Protein AF-A0A0D2JHI0-F1 (afdb_monomer)

Solvent-accessible surface area (backbone atoms only — not comparable to full-atom values): 24651 Å² total; per-residue (Å²): 134,59,73,68,60,57,73,69,30,65,69,54,52,50,50,52,51,30,49,51,46,30,53,50,44,65,68,43,67,71,78,53,32,60,53,52,51,51,49,51,54,50,53,58,52,54,59,57,74,66,67,69,60,83,83,77,61,83,67,81,48,63,68,60,53,49,52,52,51,49,40,49,51,50,22,52,50,48,18,48,45,44,60,65,54,48,46,42,41,53,54,41,52,51,42,38,46,49,53,23,50,28,42,39,50,50,29,51,49,54,41,51,54,48,53,49,51,52,52,51,28,45,53,22,13,48,76,62,63,75,48,62,65,70,64,51,52,55,50,50,53,53,52,48,55,66,47,51,77,74,49,87,83,84,82,92,85,82,90,56,81,76,48,54,61,55,54,49,51,52,52,50,52,52,48,53,53,48,52,52,50,53,60,63,43,47,47,69,59,38,50,48,53,52,52,51,45,48,53,50,52,63,76,43,71,86,54,61,77,66,56,100,75,38,45,67,63,60,60,49,52,46,50,52,35,52,49,55,28,51,52,27,50,51,52,29,49,57,48,67,52,75,72,83,79,85,57,93,75,68,69,58,14,48,34,25,77,63,48,59,88,42,40,71,54,48,52,54,41,43,53,38,44,39,51,34,25,46,34,36,23,47,28,62,68,54,72,43,72,68,40,46,52,52,35,51,53,36,53,51,51,44,52,53,44,50,52,50,44,52,51,53,51,52,49,54,51,50,54,51,53,50,51,51,53,52,50,52,50,52,51,54,50,48,52,54,72,47,60,53,42,64,58,52,49,50,49,49,51,52,50,50,51,52,48,50,71,70,67,54,57,77,68,54,58,58,52,50,52,54,54,51,55,57,59,68,64,72,72,69,78,50,76,85,72,47,90,34,56,66,33,43,52,41,44,50,51,29,50,52,25,49,52,45,34,54,51,33,53,52,50,39,39,51,50,52,45,50,54,48,50,55,46,50,54,51,51,53,52,48,52,55,49,50,56,49,52,52,50,51,53,49,53,52,51,53,52,53,51,54,55,62,73,75,106

Structure (mmCIF, N/CA/C/O backbone):
data_AF-A0A0D2JHI0-F1
#
_entry.id   AF-A0A0D2JHI0-F1
#
loop_
_atom_site.group_PDB
_atom_site.id
_atom_site.type_symbol
_atom_site.label_atom_id
_atom_site.label_alt_id
_atom_site.label_comp_id
_atom_site.label_asym_id
_atom_site.label_entity_id
_atom_site.label_seq_id
_atom_site.pdbx_PDB_ins_code
_atom_site.Cartn_x
_atom_site.Cartn_y
_atom_site.Cartn_z
_atom_site.occupancy
_atom_site.B_iso_or_equiv
_atom_site.auth_seq_id
_atom_site.auth_comp_id
_atom_site.auth_asym_id
_atom_site.auth_atom_id
_atom_site.pdbx_PDB_model_num
ATOM 1 N N . MET A 1 1 ? 56.858 -18.127 -24.144 1.00 51.94 1 MET A N 1
ATOM 2 C CA . MET A 1 1 ? 56.829 -16.759 -24.710 1.00 51.94 1 MET A CA 1
ATOM 3 C C . MET A 1 1 ? 57.233 -15.798 -23.609 1.00 51.94 1 MET A C 1
ATOM 5 O O . MET A 1 1 ? 56.603 -15.815 -22.561 1.00 51.94 1 MET A O 1
ATOM 9 N N . SER A 1 2 ? 58.320 -15.050 -23.789 1.00 67.44 2 SER A N 1
ATOM 10 C CA . SER A 1 2 ? 58.802 -14.087 -22.794 1.00 67.44 2 SER A CA 1
ATOM 11 C C . SER A 1 2 ? 57.778 -12.961 -22.597 1.00 67.44 2 SER A C 1
ATOM 13 O O . SER A 1 2 ? 57.157 -12.505 -23.556 1.00 67.44 2 SER A O 1
ATOM 15 N N . SER A 1 3 ? 57.603 -12.492 -21.361 1.00 67.06 3 SER A N 1
ATOM 16 C CA . SER A 1 3 ? 56.746 -11.350 -20.991 1.00 67.06 3 SER A CA 1
ATOM 17 C C . SER A 1 3 ? 57.041 -10.085 -21.817 1.00 67.06 3 SER A C 1
ATOM 19 O O . SER A 1 3 ? 56.138 -9.301 -22.102 1.00 67.06 3 SER A O 1
ATOM 21 N N . HIS A 1 4 ? 58.274 -9.943 -22.311 1.00 69.06 4 HIS A N 1
ATOM 22 C CA . HIS A 1 4 ? 58.678 -8.889 -23.244 1.00 69.06 4 HIS A CA 1
ATOM 23 C C . HIS A 1 4 ? 58.022 -8.984 -24.634 1.00 69.06 4 HIS A C 1
ATOM 25 O O . HIS A 1 4 ? 57.733 -7.954 -25.239 1.00 69.06 4 HIS A O 1
ATOM 31 N N . ALA A 1 5 ? 57.738 -10.189 -25.142 1.00 71.12 5 ALA A N 1
ATOM 32 C CA . ALA A 1 5 ? 57.091 -10.363 -26.445 1.00 71.12 5 ALA A CA 1
ATOM 33 C C . ALA A 1 5 ? 55.602 -9.971 -26.409 1.00 71.12 5 ALA A C 1
ATOM 35 O O . ALA A 1 5 ? 55.084 -9.418 -27.376 1.00 71.12 5 ALA A O 1
ATOM 36 N N . LEU A 1 6 ? 54.926 -10.204 -25.277 1.00 69.25 6 LEU A N 1
ATOM 37 C CA . LEU A 1 6 ? 53.539 -9.779 -25.056 1.00 69.25 6 LEU A CA 1
ATOM 38 C C . LEU A 1 6 ? 53.423 -8.257 -24.899 1.00 69.25 6 LEU A C 1
ATOM 40 O O . LEU A 1 6 ? 52.543 -7.658 -25.518 1.00 69.25 6 LEU A O 1
ATOM 44 N N . ALA A 1 7 ? 54.341 -7.632 -24.150 1.00 68.00 7 ALA A N 1
ATOM 45 C CA . ALA A 1 7 ? 54.379 -6.180 -23.944 1.00 68.00 7 ALA A CA 1
ATOM 46 C C . ALA A 1 7 ? 54.603 -5.392 -25.247 1.00 68.00 7 ALA A C 1
ATOM 48 O O . ALA A 1 7 ? 54.053 -4.307 -25.422 1.00 68.00 7 ALA A O 1
ATOM 49 N N . ASN A 1 8 ? 55.353 -5.972 -26.187 1.00 70.00 8 ASN A N 1
ATOM 50 C CA . ASN A 1 8 ? 55.595 -5.377 -27.500 1.00 70.00 8 ASN A CA 1
ATOM 51 C C . ASN A 1 8 ? 54.525 -5.739 -28.536 1.00 70.00 8 ASN A C 1
ATOM 53 O O . ASN A 1 8 ? 54.585 -5.251 -29.666 1.00 70.00 8 ASN A O 1
ATOM 57 N N . SER A 1 9 ? 53.547 -6.585 -28.185 1.00 74.69 9 SER A N 1
ATOM 58 C CA . SER A 1 9 ? 52.519 -6.982 -29.136 1.00 74.69 9 SER A CA 1
ATOM 59 C C . SER A 1 9 ? 51.482 -5.855 -29.304 1.00 74.69 9 SER A C 1
ATOM 61 O O . SER A 1 9 ? 50.798 -5.452 -28.356 1.00 74.69 9 SER A O 1
ATOM 63 N N . PRO A 1 10 ? 51.339 -5.312 -30.520 1.00 66.62 10 PRO A N 1
ATOM 64 C CA . PRO A 1 10 ? 50.520 -4.132 -30.757 1.00 66.62 10 PRO A CA 1
ATOM 65 C C . PRO A 1 10 ? 49.023 -4.369 -30.518 1.00 66.62 10 PRO A C 1
ATOM 67 O O . PRO A 1 10 ? 48.312 -3.470 -30.063 1.00 66.62 10 PRO A O 1
ATOM 70 N N . ALA A 1 11 ? 48.561 -5.589 -30.805 1.00 69.75 11 ALA A N 1
ATOM 71 C CA . ALA A 1 11 ? 47.182 -6.016 -30.610 1.00 69.75 11 ALA A CA 1
ATOM 72 C C . ALA A 1 11 ? 46.804 -6.070 -29.123 1.00 69.75 11 ALA A C 1
ATOM 74 O O . ALA A 1 11 ? 45.713 -5.641 -28.755 1.00 69.75 11 ALA A O 1
ATOM 75 N N . PHE A 1 12 ? 47.717 -6.528 -28.260 1.00 74.44 12 PHE A N 1
ATOM 76 C CA . PHE A 1 12 ? 47.488 -6.569 -26.817 1.00 74.44 12 PHE A CA 1
ATOM 77 C C . PHE A 1 12 ? 47.391 -5.160 -26.230 1.00 74.44 12 PHE A C 1
ATOM 79 O O . PHE A 1 12 ? 46.460 -4.859 -25.493 1.00 74.44 12 PHE A O 1
ATOM 86 N N . LEU A 1 13 ? 48.289 -4.257 -26.633 1.00 69.94 13 LEU A N 1
ATOM 87 C CA . LEU A 1 13 ? 48.280 -2.867 -26.171 1.00 69.94 13 LEU A CA 1
ATOM 88 C C . LEU A 1 13 ? 47.009 -2.129 -26.633 1.00 69.94 13 LEU A C 1
ATOM 90 O O . LEU A 1 13 ? 46.397 -1.401 -25.854 1.00 69.94 13 LEU A O 1
ATOM 94 N N . ALA A 1 14 ? 46.557 -2.370 -27.870 1.00 66.94 14 ALA A N 1
ATOM 95 C CA . ALA A 1 14 ? 45.281 -1.855 -28.368 1.00 66.94 14 ALA A CA 1
ATOM 96 C C . ALA A 1 14 ? 44.083 -2.413 -27.582 1.00 66.94 14 ALA A C 1
ATOM 98 O O . ALA A 1 14 ? 43.188 -1.651 -27.221 1.00 66.94 14 ALA A O 1
ATOM 99 N N . ALA A 1 15 ? 44.085 -3.710 -27.256 1.00 72.88 15 ALA A N 1
ATOM 100 C CA . ALA A 1 15 ? 43.051 -4.325 -26.427 1.00 72.88 15 ALA A CA 1
ATOM 101 C C . ALA A 1 15 ? 43.033 -3.744 -25.002 1.00 72.88 15 ALA A C 1
ATOM 103 O O . ALA A 1 15 ? 41.961 -3.432 -24.489 1.00 72.88 15 ALA A O 1
ATOM 104 N N . CYS A 1 16 ? 44.197 -3.518 -24.384 1.00 78.00 16 CYS A N 1
ATOM 105 C CA . CYS A 1 16 ? 44.301 -2.876 -23.072 1.00 78.00 16 CYS A CA 1
ATOM 106 C C . CYS A 1 16 ? 43.798 -1.428 -23.099 1.00 78.00 16 CYS A C 1
ATOM 108 O O . CYS A 1 16 ? 43.027 -1.042 -22.224 1.00 78.00 16 CYS A O 1
ATOM 110 N N . ILE A 1 17 ? 44.175 -0.634 -24.107 1.00 72.06 17 ILE A N 1
ATOM 111 C CA . ILE A 1 17 ? 43.681 0.744 -24.259 1.00 72.06 17 ILE A CA 1
ATOM 112 C C . ILE A 1 17 ? 42.168 0.746 -24.485 1.00 72.06 17 ILE A C 1
ATOM 114 O O . ILE A 1 17 ? 41.470 1.535 -23.858 1.00 72.06 17 ILE A O 1
ATOM 118 N N . ALA A 1 18 ? 41.645 -0.150 -25.327 1.00 68.38 18 ALA A N 1
ATOM 119 C CA . ALA A 1 18 ? 40.210 -0.281 -25.551 1.00 68.38 18 ALA A CA 1
ATOM 120 C C . ALA A 1 18 ? 39.468 -0.688 -24.267 1.00 68.38 18 ALA A C 1
ATOM 122 O O . ALA A 1 18 ? 38.417 -0.125 -23.968 1.00 68.38 18 ALA A O 1
ATOM 123 N N . ALA A 1 19 ? 40.031 -1.604 -23.473 1.00 76.12 19 ALA A N 1
ATOM 124 C CA . ALA A 1 19 ? 39.473 -2.011 -22.188 1.00 76.12 19 ALA A CA 1
ATOM 125 C C . ALA A 1 19 ? 39.471 -0.856 -21.176 1.00 76.12 19 ALA A C 1
ATOM 127 O O . ALA A 1 19 ? 38.437 -0.584 -20.573 1.00 76.12 19 ALA A O 1
ATOM 128 N N . VAL A 1 20 ? 40.582 -0.125 -21.034 1.00 76.38 20 VAL A N 1
ATOM 129 C CA . VAL A 1 20 ? 40.684 1.047 -20.145 1.00 76.38 20 VAL A CA 1
ATOM 130 C C . VAL A 1 20 ? 39.745 2.162 -20.603 1.00 76.38 20 VAL A C 1
ATOM 132 O O . VAL A 1 20 ? 39.043 2.744 -19.780 1.00 76.38 20 VAL A O 1
ATOM 135 N N . ALA A 1 21 ? 39.664 2.425 -21.909 1.00 68.94 21 ALA A N 1
ATOM 136 C CA . ALA A 1 21 ? 38.746 3.403 -22.484 1.00 68.94 21 ALA A CA 1
ATOM 137 C C . ALA A 1 21 ? 37.277 3.016 -22.261 1.00 68.94 21 ALA A C 1
ATOM 139 O O . ALA A 1 21 ? 36.462 3.880 -21.940 1.00 68.94 21 ALA A O 1
ATOM 140 N N . ALA A 1 22 ? 36.934 1.730 -22.377 1.00 69.12 22 ALA A N 1
ATOM 141 C CA . ALA A 1 22 ? 35.603 1.226 -22.053 1.00 69.12 22 ALA A CA 1
ATOM 142 C C . ALA A 1 22 ? 35.290 1.385 -20.556 1.00 69.12 22 ALA A C 1
ATOM 144 O O . ALA A 1 22 ? 34.201 1.841 -20.204 1.00 69.12 22 ALA A O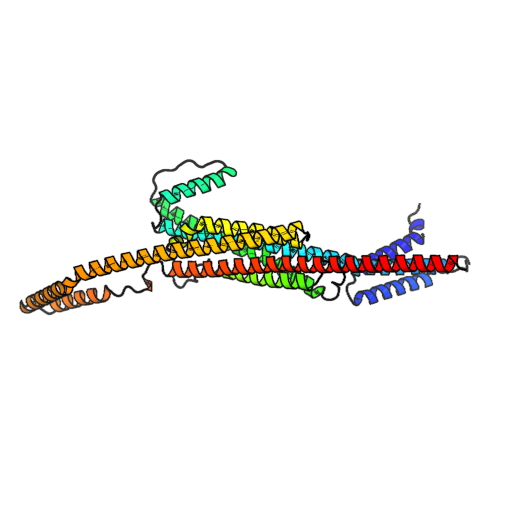 1
ATOM 145 N N . LEU A 1 23 ? 36.258 1.091 -19.681 1.00 76.38 23 LEU A N 1
ATOM 146 C CA . LEU A 1 23 ? 36.120 1.216 -18.229 1.00 76.38 23 LEU A CA 1
ATOM 147 C C . LEU A 1 23 ? 35.917 2.684 -17.821 1.00 76.38 23 LEU A C 1
ATOM 149 O O . LEU A 1 23 ? 34.907 3.021 -17.206 1.00 76.38 23 LEU A O 1
ATOM 153 N N . PHE A 1 24 ? 36.786 3.593 -18.271 1.00 72.19 24 PHE A N 1
ATOM 154 C CA . PHE A 1 24 ? 36.636 5.034 -18.034 1.00 72.19 24 PHE A CA 1
ATOM 155 C C . PHE A 1 24 ? 35.371 5.609 -18.677 1.00 72.19 24 PHE A C 1
ATOM 157 O O . PHE A 1 24 ? 34.678 6.417 -18.062 1.00 72.19 24 PHE A O 1
ATOM 164 N N . GLY A 1 25 ? 35.023 5.162 -19.886 1.00 65.12 25 GLY A N 1
ATOM 165 C CA . GLY A 1 25 ? 33.814 5.583 -20.593 1.00 65.12 25 GLY A CA 1
ATOM 166 C C . GLY A 1 25 ? 32.512 5.135 -19.921 1.00 65.12 25 GLY A C 1
ATOM 167 O O . GLY A 1 25 ? 31.468 5.745 -20.174 1.00 65.12 25 GLY A O 1
ATOM 168 N N . SER A 1 26 ? 32.573 4.092 -19.085 1.00 66.25 26 SER A N 1
ATOM 169 C CA . SER A 1 26 ? 31.453 3.601 -18.274 1.00 66.25 26 SER A CA 1
ATOM 170 C C . SER A 1 26 ? 31.314 4.326 -16.928 1.00 66.25 26 SER A C 1
ATOM 172 O O . SER A 1 26 ? 30.197 4.481 -16.440 1.00 66.25 26 SER A O 1
ATOM 174 N N . ILE A 1 27 ? 32.418 4.836 -16.368 1.00 69.25 27 ILE A N 1
ATOM 175 C CA . ILE A 1 27 ? 32.443 5.560 -15.083 1.00 69.25 27 ILE A CA 1
ATOM 176 C C . ILE A 1 27 ? 32.190 7.067 -15.274 1.00 69.25 27 ILE A C 1
ATOM 178 O O . ILE A 1 27 ? 31.584 7.715 -14.420 1.00 69.25 27 ILE A O 1
ATOM 182 N N . ALA A 1 28 ? 32.623 7.644 -16.398 1.00 67.00 28 ALA A N 1
ATOM 183 C CA . ALA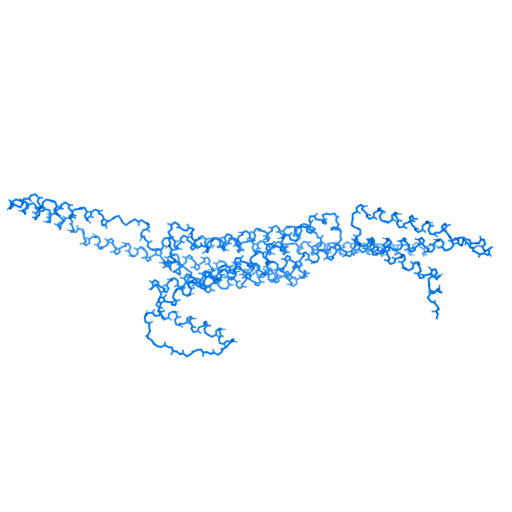 A 1 28 ? 32.477 9.070 -16.670 1.00 67.00 28 ALA A CA 1
ATOM 184 C C . ALA A 1 28 ? 31.012 9.448 -16.972 1.00 67.00 28 ALA A C 1
ATOM 186 O O . ALA A 1 28 ? 30.514 9.256 -18.084 1.00 67.00 28 ALA A O 1
ATOM 187 N N . MET A 1 29 ? 30.322 10.027 -15.985 1.00 64.81 29 MET A N 1
ATOM 188 C CA . MET A 1 29 ? 28.980 10.594 -16.159 1.00 64.81 29 MET A CA 1
ATOM 189 C C . MET A 1 29 ? 29.038 12.075 -16.580 1.00 64.81 29 MET A C 1
ATOM 191 O O . MET A 1 29 ? 29.825 12.859 -16.050 1.00 64.81 29 MET A O 1
ATOM 195 N N . GLY A 1 30 ? 28.161 12.484 -17.504 1.00 69.50 30 GLY A N 1
ATOM 196 C CA . GLY A 1 30 ? 27.918 13.899 -17.827 1.00 69.50 30 GLY A CA 1
ATOM 197 C C . GLY A 1 30 ? 29.021 14.587 -18.660 1.00 69.50 30 GLY A C 1
ATOM 198 O O . GLY A 1 30 ? 29.601 13.948 -19.539 1.00 69.50 30 GLY A O 1
ATOM 199 N N . PRO A 1 31 ? 29.311 15.890 -18.444 1.00 65.88 31 PRO A N 1
ATOM 200 C CA . PRO A 1 31 ? 30.247 16.668 -19.274 1.00 65.88 31 PRO A CA 1
ATOM 201 C C . PRO A 1 31 ? 31.697 16.162 -19.196 1.00 65.88 31 PRO A C 1
ATOM 203 O O . PRO A 1 31 ? 32.461 16.311 -20.149 1.00 65.88 31 PRO A O 1
ATOM 206 N N . VAL A 1 32 ? 32.055 15.474 -18.105 1.00 72.38 32 VAL A N 1
ATOM 207 C CA . VAL A 1 32 ? 33.370 14.835 -17.917 1.00 72.38 32 VAL A CA 1
ATOM 208 C C . VAL A 1 32 ? 33.614 13.740 -18.957 1.00 72.38 32 VAL A C 1
ATOM 210 O O . VAL A 1 32 ? 34.755 13.465 -19.314 1.00 72.38 32 VAL A O 1
ATOM 213 N N . ARG A 1 33 ? 32.548 13.152 -19.508 1.00 67.38 33 ARG A N 1
ATOM 214 C CA . ARG A 1 33 ? 32.639 12.112 -20.530 1.00 67.38 33 ARG A CA 1
ATOM 215 C C . ARG A 1 33 ? 33.317 12.601 -21.801 1.00 67.38 33 ARG A C 1
ATOM 217 O O . ARG A 1 33 ? 34.170 11.899 -22.331 1.00 67.38 33 ARG A O 1
ATOM 224 N N . VAL A 1 34 ? 32.960 13.805 -22.251 1.00 70.62 34 VAL A N 1
ATOM 225 C CA . VAL A 1 34 ? 33.540 14.427 -23.448 1.00 70.62 34 VAL A CA 1
ATOM 226 C C . VAL A 1 34 ? 35.024 14.705 -23.214 1.00 70.62 34 VAL A C 1
ATOM 228 O O . VAL A 1 34 ? 35.852 14.335 -24.046 1.00 70.62 34 VAL A O 1
ATOM 231 N N . GLY A 1 35 ? 35.367 15.245 -22.039 1.00 76.44 35 GLY A N 1
ATOM 232 C CA . GLY A 1 35 ? 36.753 15.480 -21.625 1.00 76.44 35 GLY A CA 1
ATOM 233 C C . GLY A 1 35 ? 37.584 14.198 -21.538 1.00 76.44 35 GLY A C 1
ATOM 234 O O . GLY A 1 35 ? 38.687 14.153 -22.071 1.00 76.44 35 GLY A O 1
ATOM 235 N N . ALA A 1 36 ? 37.042 13.128 -20.951 1.00 72.94 36 ALA A N 1
ATOM 236 C CA . ALA A 1 36 ? 37.713 11.833 -20.860 1.00 72.94 36 ALA A CA 1
ATOM 237 C C . ALA A 1 36 ? 37.919 11.189 -22.240 1.00 72.94 36 ALA A C 1
ATOM 239 O O . ALA A 1 36 ? 39.000 10.672 -22.517 1.00 72.94 36 ALA A O 1
ATOM 240 N N . SER A 1 37 ? 36.924 11.264 -23.135 1.00 70.12 37 SER A N 1
ATOM 241 C CA . SER A 1 37 ? 37.083 10.786 -24.514 1.00 70.12 37 SER A CA 1
ATOM 242 C C . SER A 1 37 ? 38.133 11.586 -25.285 1.00 70.12 37 SER A C 1
ATOM 244 O O . SER A 1 37 ? 38.979 10.985 -25.938 1.00 70.12 37 SER A O 1
ATOM 246 N N . LEU A 1 38 ? 38.143 12.918 -25.160 1.00 75.31 38 LEU A N 1
ATOM 247 C CA . LEU A 1 38 ? 39.164 13.777 -25.768 1.00 75.31 38 LEU A CA 1
ATOM 248 C C . LEU A 1 38 ? 40.557 13.472 -25.213 1.00 75.31 38 LEU A C 1
ATOM 250 O O . LEU A 1 38 ? 41.491 13.318 -25.988 1.00 75.31 38 LEU A O 1
ATOM 254 N N . ALA A 1 39 ? 40.694 13.306 -23.896 1.00 77.19 39 ALA A N 1
ATOM 255 C CA . ALA A 1 39 ? 41.958 12.937 -23.269 1.00 77.19 39 ALA A CA 1
ATOM 256 C C . ALA A 1 39 ? 42.467 11.580 -23.778 1.00 77.19 39 ALA A C 1
ATOM 258 O O . ALA A 1 39 ? 43.639 11.466 -24.127 1.00 77.19 39 ALA A O 1
ATOM 259 N N . LEU A 1 40 ? 41.593 10.575 -23.898 1.00 71.44 40 LEU A N 1
ATOM 260 C CA . LEU A 1 40 ? 41.939 9.274 -24.478 1.00 71.44 40 LEU A CA 1
ATOM 261 C C . LEU A 1 40 ? 42.375 9.404 -25.943 1.00 71.44 40 LEU A C 1
ATOM 263 O O . LEU A 1 40 ? 43.403 8.839 -26.313 1.00 71.44 40 LEU A O 1
ATOM 267 N N . PHE A 1 41 ? 41.670 10.188 -26.765 1.00 70.75 41 PHE A N 1
ATOM 268 C CA . PHE A 1 41 ? 42.092 10.475 -28.142 1.00 70.75 41 PHE A CA 1
ATOM 269 C C . PHE A 1 41 ? 43.481 11.130 -28.193 1.00 70.75 41 PHE A C 1
ATOM 271 O O . PHE A 1 41 ? 44.336 10.704 -28.976 1.00 70.75 41 PHE A O 1
ATOM 278 N N . THR A 1 42 ? 43.742 12.106 -27.321 1.00 77.12 42 THR A N 1
ATOM 279 C CA . THR A 1 42 ? 45.030 12.807 -27.237 1.00 77.12 42 THR A CA 1
ATOM 280 C C . THR A 1 42 ? 46.152 11.874 -26.784 1.00 77.12 42 THR A C 1
ATOM 282 O O . THR A 1 42 ? 47.188 11.807 -27.442 1.00 77.12 42 THR A O 1
ATOM 285 N N . PHE A 1 43 ? 45.946 11.081 -25.728 1.00 74.19 43 PHE A N 1
ATOM 286 C CA . PHE A 1 43 ? 46.933 10.104 -25.254 1.00 74.19 43 PHE A CA 1
ATOM 287 C C . PHE A 1 43 ? 47.251 9.050 -26.318 1.00 74.19 43 PHE A C 1
ATOM 289 O O . PHE A 1 43 ? 48.418 8.739 -26.551 1.00 74.19 43 PHE A O 1
ATOM 296 N N . THR A 1 44 ? 46.232 8.549 -27.021 1.00 68.69 44 THR A N 1
ATOM 297 C CA . THR A 1 44 ? 46.431 7.571 -28.101 1.00 68.69 44 THR A CA 1
ATOM 298 C C . THR A 1 44 ? 47.238 8.175 -29.254 1.00 68.69 44 THR A C 1
ATOM 300 O O . THR A 1 44 ? 48.091 7.496 -29.826 1.00 68.69 44 THR A O 1
ATOM 303 N N . SER A 1 45 ? 47.025 9.461 -29.549 1.00 67.50 45 SER A N 1
ATOM 304 C CA . SER A 1 45 ? 47.771 10.210 -30.568 1.00 67.50 45 SER A CA 1
ATOM 305 C C . SER A 1 45 ? 49.231 10.459 -30.162 1.00 67.50 45 SER A C 1
ATOM 307 O O . SER A 1 45 ? 50.128 10.294 -30.983 1.00 67.50 45 SER A O 1
ATOM 309 N N . VAL A 1 46 ? 49.507 10.768 -28.890 1.00 72.00 46 VAL A N 1
ATOM 310 C CA . VAL A 1 46 ? 50.880 10.981 -28.385 1.00 72.00 46 VAL A CA 1
ATOM 311 C C . VAL A 1 46 ? 51.707 9.691 -28.412 1.00 72.00 46 VAL A C 1
ATOM 313 O O . VAL A 1 46 ? 52.872 9.718 -28.802 1.00 72.00 46 VAL A O 1
ATOM 316 N N . VAL A 1 47 ? 51.109 8.544 -28.071 1.00 66.50 47 VAL A N 1
ATOM 317 C CA . VAL A 1 47 ? 51.788 7.232 -28.128 1.00 66.50 47 VAL A CA 1
ATOM 318 C C . VAL A 1 47 ? 52.203 6.870 -29.561 1.00 66.50 47 VAL A C 1
ATOM 320 O O . VAL A 1 47 ? 53.218 6.206 -29.764 1.00 66.50 47 VAL A O 1
ATOM 323 N N . LEU A 1 48 ? 51.460 7.328 -30.572 1.00 62.38 48 LEU A N 1
ATOM 324 C CA . LEU A 1 48 ? 51.809 7.120 -31.981 1.00 62.38 48 LEU A CA 1
ATOM 325 C C . LEU A 1 48 ? 53.025 7.952 -32.408 1.00 62.38 48 LEU A C 1
ATOM 327 O O . LEU A 1 48 ? 53.849 7.462 -33.176 1.00 62.38 48 LEU A O 1
ATOM 331 N N . CYS A 1 49 ? 53.192 9.157 -31.857 1.00 62.56 49 CYS A N 1
ATOM 332 C CA . CYS A 1 49 ? 54.363 10.000 -32.113 1.00 62.56 49 CYS A CA 1
ATOM 333 C C . CYS A 1 49 ? 55.667 9.417 -31.538 1.00 62.56 49 CYS A C 1
ATOM 335 O O . CYS A 1 49 ? 56.752 9.797 -31.973 1.00 62.56 49 CYS A O 1
ATOM 337 N N . GLN A 1 50 ? 55.579 8.496 -30.573 1.00 63.72 50 GLN A N 1
ATOM 338 C CA . GLN A 1 50 ? 56.743 7.855 -29.951 1.00 63.72 50 GLN A CA 1
ATOM 339 C C . GLN A 1 50 ? 57.240 6.621 -30.718 1.00 63.72 50 GLN A C 1
ATOM 341 O O . GLN A 1 50 ? 58.361 6.169 -30.483 1.00 63.72 50 GLN A O 1
ATOM 346 N N . TYR A 1 51 ? 56.456 6.086 -31.660 1.00 63.09 51 TYR A N 1
ATOM 347 C CA . TYR A 1 51 ? 56.846 4.912 -32.441 1.00 63.09 51 TYR A CA 1
ATOM 348 C C . TYR A 1 51 ? 57.773 5.313 -33.601 1.00 63.09 51 TYR A C 1
ATOM 350 O O . TYR A 1 51 ? 57.383 5.338 -34.767 1.00 63.09 51 TYR A O 1
ATOM 358 N N . ARG A 1 52 ? 59.030 5.646 -33.290 1.00 57.81 52 ARG A N 1
ATOM 359 C CA . ARG A 1 52 ? 60.102 5.669 -34.292 1.00 57.81 52 ARG A CA 1
ATOM 360 C C . ARG A 1 52 ? 60.548 4.233 -34.520 1.00 57.81 52 ARG A C 1
ATOM 362 O O . ARG A 1 52 ? 61.085 3.611 -33.610 1.00 57.81 52 ARG A O 1
ATOM 369 N N . GLY A 1 53 ? 60.320 3.706 -35.720 1.00 57.91 53 GLY A N 1
ATOM 370 C CA . GLY A 1 53 ? 60.855 2.404 -36.100 1.00 57.91 53 GLY A CA 1
ATOM 371 C C . GLY A 1 53 ? 62.374 2.402 -35.929 1.00 57.91 53 GLY A C 1
ATOM 372 O O . GLY A 1 53 ? 63.083 3.051 -36.698 1.00 57.91 53 GLY A O 1
ATOM 373 N N . CYS A 1 54 ? 62.882 1.690 -34.923 1.00 54.75 54 CYS A N 1
ATOM 374 C CA . CYS A 1 54 ? 64.280 1.278 -34.929 1.00 54.75 54 CYS A CA 1
ATOM 375 C C . CYS A 1 54 ? 64.485 0.458 -36.211 1.00 54.75 54 CYS A C 1
ATOM 377 O O . CYS A 1 54 ? 63.721 -0.470 -36.463 1.00 54.75 54 CYS A O 1
ATOM 379 N N . CYS A 1 55 ? 65.495 0.814 -37.009 1.00 53.97 55 CYS A N 1
ATOM 380 C CA . CYS A 1 55 ? 65.940 0.086 -38.210 1.00 53.97 55 CYS A CA 1
ATOM 381 C C . CYS A 1 55 ? 65.231 0.390 -39.551 1.00 53.97 55 CYS A C 1
ATOM 383 O O . CYS A 1 55 ? 65.128 -0.489 -40.399 1.00 53.97 55 CYS A O 1
ATOM 385 N N . GLY A 1 56 ? 64.812 1.635 -39.810 1.00 55.09 56 GLY A N 1
ATOM 386 C CA . GLY A 1 56 ? 64.614 2.106 -41.197 1.00 55.09 56 GLY A CA 1
ATOM 387 C C . GLY A 1 56 ? 63.349 1.623 -41.920 1.00 55.09 56 GLY A C 1
ATOM 388 O O . GLY A 1 56 ? 63.194 1.887 -43.110 1.00 55.09 56 GLY A O 1
ATOM 389 N N . ALA A 1 57 ? 62.410 0.980 -41.221 1.00 53.78 57 ALA A N 1
ATOM 390 C CA . ALA A 1 57 ? 61.073 0.724 -41.751 1.00 53.78 57 ALA A CA 1
ATOM 391 C C . ALA A 1 57 ? 60.275 2.044 -41.799 1.00 53.78 57 ALA A C 1
ATOM 393 O O . ALA A 1 57 ? 59.635 2.447 -40.830 1.00 53.78 57 ALA A O 1
ATOM 394 N N . THR A 1 58 ? 60.340 2.745 -42.932 1.00 51.38 58 THR A N 1
ATOM 395 C CA . THR A 1 58 ? 59.710 4.057 -43.184 1.00 51.38 58 THR A CA 1
ATOM 396 C C . THR A 1 58 ? 58.196 4.017 -43.375 1.00 51.38 58 THR A C 1
ATOM 398 O O . THR A 1 58 ? 57.590 5.034 -43.703 1.00 51.38 58 THR A O 1
ATOM 401 N N . THR A 1 59 ? 57.535 2.893 -43.118 1.00 51.47 59 THR A N 1
ATOM 402 C CA . THR A 1 59 ? 56.075 2.847 -43.122 1.00 51.47 59 THR A CA 1
ATOM 403 C C . THR A 1 59 ? 55.569 2.873 -41.689 1.00 51.47 59 THR A C 1
ATOM 405 O O . THR A 1 59 ? 55.263 1.853 -41.075 1.00 51.47 59 THR A O 1
ATOM 408 N N . ALA A 1 60 ? 55.426 4.090 -41.155 1.00 54.31 60 ALA A N 1
ATOM 409 C CA . ALA A 1 60 ? 54.375 4.362 -40.182 1.00 54.31 60 ALA A CA 1
ATOM 410 C C . ALA A 1 60 ? 53.052 3.971 -40.859 1.00 54.31 60 ALA A C 1
ATOM 412 O O . ALA A 1 60 ? 52.463 4.742 -41.612 1.00 54.31 60 ALA A O 1
ATOM 413 N N . SER A 1 61 ? 52.678 2.701 -40.715 1.00 67.69 61 SER A N 1
ATOM 414 C CA . SER A 1 61 ? 51.576 2.095 -41.445 1.00 67.69 61 SER A CA 1
ATOM 415 C C . SER A 1 61 ? 50.300 2.858 -41.112 1.00 67.69 61 SER A C 1
ATOM 417 O O . SER A 1 61 ? 49.809 2.825 -39.984 1.00 67.69 61 SER A O 1
ATOM 419 N N . THR A 1 62 ? 49.751 3.562 -42.097 1.00 69.75 62 THR A N 1
ATOM 420 C CA . THR A 1 62 ? 48.449 4.232 -42.001 1.00 69.75 62 THR A CA 1
ATOM 421 C C . THR A 1 62 ? 47.359 3.254 -41.560 1.00 69.75 62 THR A C 1
ATOM 423 O O . THR A 1 62 ? 46.466 3.624 -40.800 1.00 69.75 62 THR A O 1
ATOM 426 N N . ALA A 1 63 ? 47.480 1.974 -41.927 1.00 69.31 63 ALA A N 1
ATOM 427 C CA . ALA A 1 63 ? 46.600 0.910 -41.454 1.00 69.31 63 ALA A CA 1
ATOM 428 C C . ALA A 1 63 ? 46.685 0.707 -39.927 1.00 69.31 63 ALA A C 1
ATOM 430 O O . ALA A 1 63 ? 45.676 0.448 -39.269 1.00 69.31 63 ALA A O 1
ATOM 431 N N . TYR A 1 64 ? 47.862 0.891 -39.329 1.00 69.69 64 TYR A N 1
ATOM 432 C CA . TYR A 1 64 ? 48.047 0.807 -37.883 1.00 69.69 64 TYR A CA 1
ATOM 433 C C . TYR A 1 64 ? 47.404 1.983 -37.131 1.00 69.69 64 TYR A C 1
ATOM 435 O O . TYR A 1 64 ? 46.776 1.810 -36.086 1.00 69.69 64 TYR A O 1
ATOM 443 N N . PHE A 1 65 ? 47.500 3.186 -37.701 1.00 71.69 65 PHE A N 1
ATOM 444 C CA . PHE A 1 65 ? 46.801 4.365 -37.193 1.00 71.69 65 PHE A CA 1
ATOM 445 C C . PHE A 1 65 ? 45.276 4.182 -37.246 1.00 71.69 65 PHE A C 1
ATOM 447 O O . PHE A 1 65 ? 44.586 4.373 -36.243 1.00 71.69 65 PHE A O 1
ATOM 454 N N . LEU A 1 66 ? 44.755 3.747 -38.399 1.00 75.38 66 LEU A N 1
ATOM 455 C CA . LEU A 1 66 ? 43.322 3.552 -38.614 1.00 75.38 66 LEU A CA 1
ATOM 456 C C . LEU A 1 66 ? 42.734 2.468 -37.706 1.00 75.38 66 LEU A C 1
ATOM 458 O O . LEU A 1 66 ? 41.655 2.666 -37.157 1.00 75.38 66 LEU A O 1
ATOM 462 N N . THR A 1 67 ? 43.441 1.356 -37.488 1.00 72.62 67 THR A N 1
ATOM 463 C CA . THR A 1 67 ? 42.970 0.288 -36.586 1.00 72.62 67 THR A CA 1
ATOM 464 C C . THR A 1 67 ? 42.887 0.752 -35.129 1.00 72.62 67 THR A C 1
ATOM 466 O O . THR A 1 67 ? 41.905 0.447 -34.452 1.00 72.62 67 THR A O 1
ATOM 469 N N . ARG A 1 68 ? 43.843 1.561 -34.650 1.00 70.19 68 ARG A N 1
ATOM 470 C CA . ARG A 1 68 ? 43.792 2.151 -33.298 1.00 70.19 68 ARG A CA 1
ATOM 471 C C . ARG A 1 68 ? 42.709 3.221 -33.151 1.00 70.19 68 ARG A C 1
ATOM 473 O O . ARG A 1 68 ? 42.003 3.239 -32.142 1.00 70.19 68 ARG A O 1
ATOM 480 N N . MET A 1 69 ? 42.528 4.080 -34.155 1.00 72.12 69 MET A N 1
ATOM 481 C CA . MET A 1 69 ? 41.411 5.031 -34.176 1.00 72.12 69 MET A CA 1
ATOM 482 C C . MET A 1 69 ? 40.066 4.306 -34.182 1.00 72.12 69 MET A C 1
ATOM 484 O O . MET A 1 69 ? 39.194 4.640 -33.383 1.00 72.12 69 MET A O 1
ATOM 488 N N . ALA A 1 70 ? 39.921 3.256 -34.993 1.00 74.81 70 ALA A N 1
ATOM 489 C CA . ALA A 1 70 ? 38.725 2.424 -35.011 1.00 74.81 70 ALA A CA 1
ATOM 490 C C . ALA A 1 70 ? 38.464 1.759 -33.650 1.00 74.81 70 ALA A C 1
ATOM 492 O O . ALA A 1 70 ? 37.317 1.742 -33.214 1.00 74.81 70 ALA A O 1
ATOM 493 N N . SER A 1 71 ? 39.492 1.281 -32.932 1.00 71.56 71 SER A N 1
ATOM 494 C CA . SER A 1 71 ? 39.302 0.703 -31.592 1.00 71.56 71 SER A CA 1
ATOM 495 C C . SER A 1 71 ? 38.874 1.734 -30.544 1.00 71.56 71 SER A C 1
ATOM 497 O O . SER A 1 71 ? 38.022 1.431 -29.711 1.00 71.56 71 SER A O 1
ATOM 499 N N . VAL A 1 72 ? 39.408 2.962 -30.597 1.00 69.62 72 VAL A N 1
ATOM 500 C CA . VAL A 1 72 ? 38.987 4.048 -29.692 1.00 69.62 72 VAL A CA 1
ATOM 501 C C . VAL A 1 72 ? 37.552 4.466 -30.003 1.00 69.62 72 VAL A C 1
ATOM 503 O O . VAL A 1 72 ? 36.731 4.542 -29.092 1.00 69.62 72 VAL A O 1
ATOM 506 N N . VAL A 1 73 ? 37.214 4.656 -31.283 1.00 74.94 73 VAL A N 1
ATOM 507 C CA . VAL A 1 73 ? 35.844 4.966 -31.717 1.00 74.94 73 VAL A CA 1
ATOM 508 C C . VAL A 1 73 ? 34.886 3.850 -31.307 1.00 74.94 73 VAL A C 1
ATOM 510 O O . VAL A 1 73 ? 33.847 4.144 -30.725 1.00 74.94 73 VAL A O 1
ATOM 513 N N . ALA A 1 74 ? 35.238 2.581 -31.527 1.00 73.75 74 ALA A N 1
ATOM 514 C CA . ALA A 1 74 ? 34.429 1.440 -31.107 1.00 73.75 74 ALA A CA 1
ATOM 515 C C . ALA A 1 74 ? 34.239 1.402 -29.583 1.00 73.75 74 ALA A C 1
ATOM 517 O O . ALA A 1 74 ? 33.119 1.197 -29.123 1.00 73.75 74 ALA A O 1
ATOM 518 N N . GLY A 1 75 ? 35.286 1.674 -28.796 1.00 70.06 75 GLY A N 1
ATOM 519 C CA . GLY A 1 75 ? 35.203 1.782 -27.337 1.00 70.06 75 GLY A CA 1
ATOM 520 C C . GLY A 1 75 ? 34.310 2.936 -26.871 1.00 70.06 75 GLY A C 1
ATOM 521 O O . GLY A 1 75 ? 33.464 2.750 -25.997 1.00 70.06 75 GLY A O 1
ATOM 522 N N . CYS A 1 76 ? 34.424 4.114 -27.491 1.00 70.69 76 CYS A N 1
ATOM 523 C CA . CYS A 1 76 ? 33.571 5.269 -27.203 1.00 70.69 76 CYS A CA 1
ATOM 524 C C . CYS A 1 76 ? 32.111 5.025 -27.605 1.00 70.69 76 CYS A C 1
ATOM 526 O O . CYS A 1 76 ? 31.209 5.362 -26.840 1.00 70.69 76 CYS A O 1
ATOM 528 N N . VAL A 1 77 ? 31.868 4.419 -28.771 1.00 76.06 77 VAL A N 1
ATOM 529 C CA . VAL A 1 77 ? 30.531 4.034 -29.243 1.00 76.06 77 VAL A CA 1
ATOM 530 C C . VAL A 1 77 ? 29.935 2.980 -28.318 1.00 76.06 77 VAL A C 1
ATOM 532 O O . VAL A 1 77 ? 28.794 3.136 -27.900 1.00 76.06 77 VAL A O 1
ATOM 535 N N . TRP A 1 78 ? 30.699 1.958 -27.928 1.00 76.25 78 TRP A N 1
ATOM 536 C CA . TRP A 1 78 ? 30.261 0.949 -26.967 1.00 76.25 78 TRP A CA 1
ATOM 537 C C . TRP A 1 78 ? 29.905 1.577 -25.622 1.00 76.25 78 TRP A C 1
ATOM 539 O O . TRP A 1 78 ? 28.795 1.388 -25.137 1.00 76.25 78 TRP A O 1
ATOM 549 N N . ALA A 1 79 ? 30.787 2.397 -25.047 1.00 69.12 79 ALA A N 1
ATOM 550 C CA . ALA A 1 79 ? 30.505 3.102 -23.803 1.00 69.12 79 ALA A CA 1
ATOM 551 C C . ALA A 1 79 ? 29.254 3.984 -23.937 1.00 69.12 79 ALA A C 1
ATOM 553 O O . ALA A 1 79 ? 28.398 3.987 -23.048 1.00 69.12 79 ALA A O 1
ATOM 554 N N . ALA A 1 80 ? 29.113 4.723 -25.042 1.00 70.25 80 ALA A N 1
ATOM 555 C CA . ALA A 1 80 ? 27.937 5.541 -25.325 1.00 70.25 80 ALA A CA 1
ATOM 556 C C . ALA A 1 80 ? 26.668 4.689 -25.439 1.00 70.25 80 ALA A C 1
ATOM 558 O O . ALA A 1 80 ? 25.644 5.074 -24.885 1.00 70.25 80 ALA A O 1
ATOM 559 N N . LEU A 1 81 ? 26.725 3.524 -26.086 1.00 72.75 81 LEU A N 1
ATOM 560 C CA . LEU A 1 81 ? 25.613 2.577 -26.171 1.00 72.75 81 LEU A CA 1
ATOM 561 C C . LEU A 1 81 ? 25.259 2.017 -24.790 1.00 72.75 81 LEU A C 1
ATOM 563 O O . LEU A 1 81 ? 24.101 2.089 -24.397 1.00 72.75 81 LEU A O 1
ATOM 567 N N . VAL A 1 82 ? 26.233 1.543 -24.010 1.00 70.38 82 VAL A N 1
ATOM 568 C CA . VAL A 1 82 ? 26.016 1.032 -22.646 1.00 70.38 82 VAL A CA 1
ATOM 569 C C . VAL A 1 82 ? 25.385 2.111 -21.763 1.00 70.38 82 VAL A C 1
ATOM 571 O O . VAL A 1 82 ? 24.376 1.877 -21.104 1.00 70.38 82 VAL A O 1
ATOM 574 N N . SER A 1 83 ? 25.920 3.327 -21.796 1.00 67.19 83 SER A N 1
ATOM 575 C CA . SER A 1 83 ? 25.452 4.427 -20.951 1.00 67.19 83 SER A CA 1
ATOM 576 C C . SER A 1 83 ? 24.124 5.038 -21.398 1.00 67.19 83 SER A C 1
ATOM 578 O O . SER A 1 83 ? 23.384 5.518 -20.546 1.00 67.19 83 SER A O 1
ATOM 580 N N . ASN A 1 84 ? 23.805 5.027 -22.695 1.00 67.94 84 ASN A N 1
ATOM 581 C CA . ASN A 1 84 ? 22.559 5.605 -23.208 1.00 67.94 84 ASN A CA 1
ATOM 582 C C . ASN A 1 84 ? 21.438 4.573 -23.405 1.00 67.94 84 ASN A C 1
ATOM 584 O O . ASN A 1 84 ? 20.281 4.970 -23.525 1.00 67.94 84 ASN A O 1
ATOM 588 N N . LEU A 1 85 ? 21.751 3.274 -23.487 1.00 67.12 85 LEU A N 1
ATOM 589 C CA . LEU A 1 85 ? 20.768 2.211 -23.732 1.00 67.12 85 LEU A CA 1
ATOM 590 C C . LEU A 1 85 ? 20.630 1.248 -22.551 1.00 67.12 85 LEU A C 1
ATOM 592 O O . LEU A 1 85 ? 19.504 0.943 -22.162 1.00 67.12 85 LEU A O 1
ATOM 596 N N . LEU A 1 86 ? 21.740 0.774 -21.977 1.00 67.75 86 LEU A N 1
ATOM 597 C CA . LEU A 1 86 ? 21.700 -0.252 -20.928 1.00 67.75 86 LEU A CA 1
ATOM 598 C C . LEU A 1 86 ? 21.491 0.356 -19.537 1.00 67.75 86 LEU A C 1
ATOM 600 O O . LEU A 1 86 ? 20.578 -0.065 -18.832 1.00 67.75 86 LEU A O 1
ATOM 604 N N . LEU A 1 87 ? 22.278 1.373 -19.164 1.00 68.00 87 LEU A N 1
ATOM 605 C CA . LEU A 1 87 ? 22.190 2.008 -17.840 1.00 68.00 87 LEU A CA 1
ATOM 606 C C . LEU A 1 87 ? 20.795 2.580 -17.533 1.00 68.00 87 LEU A C 1
ATOM 608 O O . LEU A 1 87 ? 20.275 2.250 -16.472 1.00 68.00 87 LEU A O 1
ATOM 612 N N . PRO A 1 88 ? 20.139 3.343 -18.435 1.00 64.69 88 PRO A N 1
ATOM 613 C CA . PRO A 1 88 ? 18.811 3.886 -18.152 1.00 64.69 88 PRO A CA 1
ATOM 614 C C . PRO A 1 88 ? 17.742 2.798 -18.021 1.00 64.69 88 PRO A C 1
ATOM 616 O O . PRO A 1 88 ? 16.758 2.980 -17.312 1.00 64.69 88 PRO A O 1
ATOM 619 N N . SER A 1 89 ? 17.929 1.663 -18.707 1.00 68.19 89 SER A N 1
ATOM 620 C CA . SER A 1 89 ? 17.023 0.519 -18.582 1.00 68.19 89 SER A CA 1
ATOM 621 C C . SER A 1 89 ? 17.161 -0.102 -17.190 1.00 68.19 89 SER A C 1
ATOM 623 O O . SER A 1 89 ? 16.171 -0.217 -16.473 1.00 68.19 89 SER A O 1
ATOM 625 N N . TYR A 1 90 ? 18.397 -0.375 -16.757 1.00 69.69 90 TYR A N 1
ATOM 626 C CA . TYR A 1 90 ? 18.682 -0.948 -15.439 1.00 69.69 90 TYR A CA 1
ATOM 627 C C . TYR A 1 90 ? 18.209 -0.060 -14.280 1.00 69.69 90 TYR A C 1
ATOM 629 O O . TYR A 1 90 ? 17.596 -0.550 -13.334 1.00 69.69 90 TYR A O 1
ATOM 637 N N . THR A 1 91 ? 18.461 1.250 -14.345 1.00 70.62 91 THR A N 1
ATOM 638 C CA . THR A 1 91 ? 18.077 2.182 -13.273 1.00 70.62 91 THR A CA 1
ATOM 639 C C . THR A 1 91 ? 16.562 2.344 -13.191 1.00 70.62 91 THR A C 1
ATOM 641 O O . THR A 1 91 ? 16.012 2.447 -12.092 1.00 70.62 91 THR A O 1
ATOM 644 N N . SER A 1 92 ? 15.870 2.280 -14.334 1.00 78.50 92 SER A N 1
ATOM 645 C CA . SER A 1 92 ? 14.409 2.266 -14.371 1.00 78.50 92 SER A CA 1
ATOM 646 C C . SER A 1 92 ? 13.815 0.985 -13.781 1.00 78.50 92 SER A C 1
ATOM 648 O O . SER A 1 92 ? 12.870 1.076 -12.998 1.00 78.50 92 SER A O 1
ATOM 650 N N . ASP A 1 93 ? 14.395 -0.182 -14.077 1.00 85.38 93 ASP A N 1
ATOM 651 C CA . ASP A 1 93 ? 13.934 -1.469 -13.546 1.00 85.38 93 ASP A CA 1
ATOM 652 C C . ASP A 1 93 ? 14.174 -1.559 -12.034 1.00 85.38 93 ASP A C 1
ATOM 654 O O . ASP A 1 93 ? 13.268 -1.931 -11.289 1.00 85.38 93 ASP A O 1
ATOM 658 N N . TRP A 1 94 ? 15.348 -1.119 -11.563 1.00 90.25 94 TRP A N 1
ATOM 659 C CA . TRP A 1 94 ? 15.638 -1.004 -10.134 1.00 90.25 94 TRP A CA 1
ATOM 660 C C . TRP A 1 94 ? 14.638 -0.080 -9.431 1.00 90.25 94 TRP A C 1
ATOM 662 O O . TRP A 1 94 ? 14.070 -0.458 -8.410 1.00 90.25 94 TRP A O 1
ATOM 672 N N . ALA A 1 95 ? 14.370 1.110 -9.980 1.00 90.56 95 ALA A N 1
ATOM 673 C CA . ALA A 1 95 ? 13.433 2.052 -9.372 1.00 90.56 95 ALA A CA 1
ATOM 674 C C . ALA A 1 95 ? 12.009 1.479 -9.300 1.00 90.56 95 ALA A C 1
ATOM 676 O O . ALA A 1 95 ? 11.333 1.634 -8.285 1.00 90.56 95 ALA A O 1
ATOM 677 N N . ILE A 1 96 ? 11.554 0.799 -10.356 1.00 91.06 96 ILE A N 1
ATOM 678 C CA . ILE A 1 96 ? 10.246 0.133 -10.387 1.00 91.06 96 ILE A CA 1
ATOM 679 C C . ILE A 1 96 ? 10.180 -0.978 -9.337 1.00 91.06 96 ILE A C 1
ATOM 681 O O . ILE A 1 96 ? 9.181 -1.070 -8.625 1.00 91.06 96 ILE A O 1
ATOM 685 N N . ASP A 1 97 ? 11.231 -1.786 -9.207 1.00 93.56 97 ASP A N 1
ATOM 686 C CA . ASP A 1 97 ? 11.281 -2.861 -8.218 1.00 93.56 97 ASP A CA 1
ATOM 687 C C . ASP A 1 97 ? 11.303 -2.328 -6.776 1.00 93.56 97 ASP A C 1
ATOM 689 O O . ASP A 1 97 ? 10.601 -2.852 -5.908 1.00 93.56 97 ASP A O 1
ATOM 693 N N . GLN A 1 98 ? 12.008 -1.219 -6.527 1.00 94.62 98 GLN A N 1
ATOM 694 C CA . GLN A 1 98 ? 11.963 -0.524 -5.237 1.00 94.62 98 GLN A CA 1
ATOM 695 C C . GLN A 1 98 ? 10.562 0.019 -4.930 1.00 94.62 98 GLN A C 1
ATOM 697 O O . GLN A 1 98 ? 10.054 -0.199 -3.833 1.00 94.62 98 GLN A O 1
ATOM 702 N N . LEU A 1 99 ? 9.894 0.673 -5.890 1.00 95.00 99 LEU A N 1
ATOM 703 C CA . LEU A 1 99 ? 8.523 1.172 -5.704 1.00 95.00 99 LEU A CA 1
ATOM 704 C C . LEU A 1 99 ? 7.532 0.026 -5.439 1.00 95.00 99 LEU A C 1
ATOM 706 O O . LEU A 1 99 ? 6.678 0.143 -4.560 1.00 95.00 99 LEU A O 1
ATOM 710 N N . ALA A 1 100 ? 7.661 -1.085 -6.168 1.00 95.94 100 ALA A N 1
ATOM 711 C CA . ALA A 1 100 ? 6.851 -2.287 -5.990 1.00 95.94 100 ALA A CA 1
ATOM 712 C C . ALA A 1 100 ? 7.055 -2.905 -4.595 1.00 95.94 100 ALA A C 1
ATOM 714 O O . ALA A 1 100 ? 6.087 -3.180 -3.888 1.00 95.94 100 ALA A O 1
ATOM 715 N N . THR A 1 101 ? 8.311 -3.029 -4.163 1.00 96.38 101 THR A N 1
ATOM 716 C CA . THR A 1 101 ? 8.664 -3.538 -2.833 1.00 96.38 101 THR A CA 1
ATOM 717 C C . THR A 1 101 ? 8.146 -2.617 -1.726 1.00 96.38 101 THR A C 1
ATOM 719 O O . THR A 1 101 ? 7.560 -3.092 -0.756 1.00 96.38 101 THR A O 1
ATOM 722 N N . CYS A 1 102 ? 8.280 -1.293 -1.869 1.00 96.69 102 CYS A N 1
ATOM 723 C CA . CYS A 1 102 ? 7.720 -0.334 -0.913 1.00 96.69 102 CYS A CA 1
ATOM 724 C C . CYS A 1 102 ? 6.202 -0.454 -0.783 1.00 96.69 102 CYS A C 1
ATOM 726 O O . CYS A 1 102 ? 5.678 -0.323 0.323 1.00 96.69 102 CYS A O 1
ATOM 728 N N . LEU A 1 103 ? 5.491 -0.689 -1.888 1.00 97.38 103 LEU A N 1
ATOM 729 C CA . LEU A 1 103 ? 4.041 -0.873 -1.878 1.00 97.38 103 LEU A CA 1
ATOM 730 C C . LEU A 1 103 ? 3.638 -2.129 -1.087 1.00 97.38 103 LEU A C 1
ATOM 732 O O . LEU A 1 103 ? 2.773 -2.047 -0.216 1.00 97.38 103 LEU A O 1
ATOM 736 N N . GLU A 1 104 ? 4.306 -3.261 -1.328 1.00 97.50 104 GLU A N 1
ATOM 737 C CA . GLU A 1 104 ? 4.096 -4.513 -0.583 1.00 97.50 104 GLU A CA 1
ATOM 738 C C . GLU A 1 104 ? 4.397 -4.329 0.915 1.00 97.50 104 GLU A C 1
ATOM 740 O O . GLU A 1 104 ? 3.569 -4.661 1.766 1.00 97.50 104 GLU A O 1
ATOM 745 N N . ARG A 1 105 ? 5.544 -3.722 1.253 1.00 97.25 105 ARG A N 1
ATOM 746 C CA . ARG A 1 105 ? 5.937 -3.447 2.648 1.00 97.25 105 ARG A CA 1
ATOM 747 C C . ARG A 1 105 ? 4.965 -2.498 3.348 1.00 97.25 105 ARG A C 1
ATOM 749 O O . ARG A 1 105 ? 4.624 -2.724 4.506 1.00 97.25 105 ARG A O 1
ATOM 756 N N . SER A 1 106 ? 4.458 -1.486 2.644 1.00 96.44 106 SER A N 1
ATOM 757 C CA . SER A 1 106 ? 3.450 -0.562 3.181 1.00 96.44 106 SER A CA 1
ATOM 758 C C . SER A 1 106 ? 2.155 -1.287 3.554 1.00 96.44 106 SER A C 1
ATOM 760 O O . SER A 1 106 ? 1.601 -1.037 4.620 1.00 96.44 106 SER A O 1
ATOM 762 N N . ALA A 1 107 ? 1.690 -2.221 2.717 1.00 97.50 107 ALA A N 1
ATOM 763 C CA . ALA A 1 107 ? 0.498 -3.019 3.003 1.00 97.50 107 ALA A CA 1
ATOM 764 C C . ALA A 1 107 ? 0.683 -3.955 4.207 1.00 97.50 107 ALA A C 1
ATOM 766 O O . ALA A 1 107 ? -0.228 -4.098 5.025 1.00 97.50 107 ALA A O 1
ATOM 767 N N . VAL A 1 108 ? 1.871 -4.552 4.355 1.00 96.62 108 VAL A N 1
ATOM 768 C CA . VAL A 1 108 ? 2.224 -5.339 5.547 1.00 96.62 108 VAL A CA 1
ATOM 769 C C . VAL A 1 108 ? 2.203 -4.465 6.802 1.00 96.62 108 VAL A C 1
ATOM 771 O O . VAL A 1 108 ? 1.554 -4.832 7.774 1.00 96.62 108 VAL A O 1
ATOM 774 N N . LEU A 1 109 ? 2.806 -3.273 6.768 1.00 95.19 109 LEU A N 1
ATOM 775 C CA . LEU A 1 109 ? 2.795 -2.354 7.912 1.00 95.19 109 LEU A CA 1
ATOM 776 C C . LEU A 1 109 ? 1.380 -1.889 8.288 1.00 95.19 109 LEU A C 1
ATOM 778 O O . LEU A 1 109 ? 1.070 -1.808 9.472 1.00 95.19 109 LEU A O 1
ATOM 782 N N . ILE A 1 110 ? 0.502 -1.621 7.315 1.00 96.00 110 ILE A N 1
ATOM 783 C CA . ILE A 1 110 ? -0.911 -1.289 7.585 1.00 96.00 110 ILE A CA 1
ATOM 784 C C . ILE A 1 110 ? -1.604 -2.438 8.334 1.00 96.00 110 ILE A C 1
ATOM 786 O O . ILE A 1 110 ? -2.351 -2.190 9.283 1.00 96.00 110 ILE A O 1
ATOM 790 N N . SER A 1 111 ? -1.334 -3.685 7.932 1.00 95.94 111 SER A N 1
ATOM 791 C CA . SER A 1 111 ? -1.848 -4.881 8.608 1.00 95.94 111 SER A CA 1
ATOM 792 C C . SER A 1 111 ? -1.319 -5.013 10.032 1.00 95.94 111 SER A C 1
ATOM 794 O O . SER A 1 111 ? -2.094 -5.201 10.972 1.00 95.94 111 SER A O 1
ATOM 796 N N . ASP A 1 112 ? -0.011 -4.843 10.213 1.00 95.06 112 ASP A N 1
ATOM 797 C CA . ASP A 1 112 ? 0.632 -4.938 11.520 1.00 95.06 112 ASP A CA 1
ATOM 798 C C . ASP A 1 112 ? 0.101 -3.864 12.486 1.00 95.06 112 ASP A C 1
ATOM 800 O O . ASP A 1 112 ? -0.236 -4.180 13.627 1.00 95.06 112 ASP A O 1
ATOM 804 N N . LEU A 1 113 ? -0.065 -2.616 12.021 1.00 93.69 113 LEU A N 1
ATOM 805 C CA . LEU A 1 113 ? -0.639 -1.519 12.814 1.00 93.69 113 LEU A CA 1
ATOM 806 C C . LEU A 1 113 ? -2.099 -1.790 13.200 1.00 93.69 113 LEU A C 1
ATOM 808 O O . LEU A 1 113 ? -2.499 -1.503 14.329 1.00 93.69 113 LEU A O 1
ATOM 812 N N . TYR A 1 114 ? -2.902 -2.350 12.288 1.00 94.94 114 TYR A N 1
ATOM 813 C CA . TYR A 1 114 ? -4.272 -2.766 12.594 1.00 94.94 114 TYR A CA 1
ATOM 814 C C . TYR A 1 114 ? -4.296 -3.835 13.694 1.00 94.94 114 TYR A C 1
ATOM 816 O O . TYR A 1 114 ? -4.990 -3.679 14.701 1.00 94.94 114 TYR A O 1
ATOM 824 N N . ASN A 1 115 ? -3.519 -4.907 13.515 1.00 93.19 115 ASN A N 1
ATOM 825 C CA . ASN A 1 115 ? -3.474 -6.031 14.447 1.00 93.19 115 ASN A CA 1
ATOM 826 C C . ASN A 1 115 ? -2.969 -5.599 15.824 1.00 93.19 115 ASN A C 1
ATOM 828 O O . ASN A 1 115 ? -3.514 -6.025 16.842 1.00 93.19 115 ASN A O 1
ATOM 832 N N . HIS A 1 116 ? -1.964 -4.725 15.857 1.00 91.00 116 HIS A N 1
ATOM 833 C CA . HIS A 1 116 ? -1.466 -4.124 17.084 1.00 91.00 116 HIS A CA 1
ATOM 834 C C . HIS A 1 116 ? -2.568 -3.339 17.810 1.00 91.00 116 HIS A C 1
ATOM 836 O O . HIS A 1 116 ? -2.849 -3.633 18.971 1.00 91.00 116 HIS A O 1
ATOM 842 N N . GLN A 1 117 ? -3.263 -2.428 17.118 1.00 91.50 117 GLN A N 1
ATOM 843 C CA . GLN A 1 117 ? -4.337 -1.633 17.723 1.00 91.50 117 GLN A CA 1
ATOM 844 C C . GLN A 1 117 ? -5.486 -2.499 18.243 1.00 91.50 117 GLN A C 1
ATOM 846 O O . GLN A 1 117 ? -6.011 -2.260 19.330 1.00 91.50 117 GLN A O 1
ATOM 851 N N . PHE A 1 118 ? -5.875 -3.523 17.481 1.00 92.69 118 PHE A N 1
ATOM 852 C CA . PHE A 1 118 ? -6.917 -4.453 17.899 1.00 92.69 118 PHE A CA 1
ATOM 853 C C . PHE A 1 118 ? -6.525 -5.195 19.182 1.00 92.69 118 PHE A C 1
ATOM 855 O O . PHE A 1 118 ? -7.317 -5.252 20.123 1.00 92.69 118 PHE A O 1
ATOM 862 N N . ARG A 1 119 ? -5.293 -5.719 19.250 1.00 90.75 119 ARG A N 1
ATOM 863 C CA . ARG A 1 119 ? -4.767 -6.398 20.444 1.00 90.75 119 ARG A CA 1
ATOM 864 C C . ARG A 1 119 ? -4.674 -5.451 21.638 1.00 90.75 119 ARG A C 1
ATOM 866 O O . ARG A 1 119 ? -5.079 -5.843 22.727 1.00 90.75 119 ARG A O 1
ATOM 873 N N . ALA A 1 120 ? -4.215 -4.216 21.433 1.00 89.38 120 ALA A N 1
ATOM 874 C CA . ALA A 1 120 ? -4.122 -3.204 22.483 1.00 89.38 120 ALA A CA 1
ATOM 875 C C . ALA A 1 120 ? -5.499 -2.856 23.069 1.00 89.38 120 ALA A C 1
ATOM 877 O O . ALA A 1 120 ? -5.696 -2.929 24.281 1.00 89.38 120 ALA A O 1
ATOM 878 N N . MET A 1 121 ? -6.480 -2.568 22.208 1.00 90.06 121 MET A N 1
ATOM 879 C CA . MET A 1 121 ? -7.857 -2.275 22.620 1.00 90.06 121 MET A CA 1
ATOM 880 C C . MET A 1 121 ? -8.517 -3.468 23.314 1.00 90.06 121 MET A C 1
ATOM 882 O O . MET A 1 121 ? -9.216 -3.300 24.311 1.00 90.06 121 MET A O 1
ATOM 886 N N . ARG A 1 122 ? -8.270 -4.685 22.822 1.00 90.81 122 ARG A N 1
ATOM 887 C CA . ARG A 1 122 ? -8.776 -5.914 23.437 1.00 90.81 122 ARG A CA 1
ATOM 888 C C . ARG A 1 122 ? -8.169 -6.163 24.817 1.00 90.81 122 ARG A C 1
ATOM 890 O O . ARG A 1 122 ? -8.902 -6.493 25.743 1.00 90.81 122 ARG A O 1
ATOM 897 N N . ALA A 1 123 ? -6.854 -6.008 24.959 1.00 87.75 123 ALA A N 1
ATOM 898 C CA . ALA A 1 123 ? -6.165 -6.162 26.237 1.00 87.75 123 ALA A CA 1
ATOM 899 C C . ALA A 1 123 ? -6.661 -5.128 27.256 1.00 87.75 123 ALA A C 1
ATOM 901 O O . ALA A 1 123 ? -6.943 -5.474 28.399 1.00 87.75 123 ALA A O 1
ATOM 902 N N . ALA A 1 124 ? -6.852 -3.879 26.824 1.00 88.62 124 ALA A N 1
ATOM 903 C CA . ALA A 1 124 ? -7.462 -2.837 27.640 1.00 88.62 124 ALA A CA 1
ATOM 904 C C . ALA A 1 124 ? -8.889 -3.204 28.082 1.00 88.62 124 ALA A C 1
ATOM 906 O O . ALA A 1 124 ? -9.200 -3.121 29.266 1.00 88.62 124 ALA A O 1
ATOM 907 N N . ALA A 1 125 ? -9.726 -3.700 27.165 1.00 89.75 125 ALA A N 1
ATOM 908 C CA . ALA A 1 125 ? -11.085 -4.135 27.488 1.00 89.75 125 ALA A CA 1
ATOM 909 C C . ALA A 1 125 ? -11.117 -5.295 28.493 1.00 89.75 125 ALA A C 1
ATOM 911 O O . ALA A 1 125 ? -11.968 -5.298 29.382 1.00 89.75 125 ALA A O 1
ATOM 912 N N . ALA A 1 126 ? -10.185 -6.248 28.386 1.00 88.00 126 ALA A N 1
ATOM 913 C CA . ALA A 1 126 ? -10.055 -7.343 29.346 1.00 88.00 126 ALA A CA 1
ATOM 914 C C . ALA A 1 126 ? -9.695 -6.824 30.746 1.00 88.00 126 ALA A C 1
ATOM 916 O O . ALA A 1 126 ? -10.352 -7.183 31.718 1.00 88.00 126 ALA A O 1
ATOM 917 N N . ARG A 1 127 ? -8.708 -5.922 30.852 1.00 86.00 127 ARG A N 1
ATOM 918 C CA . ARG A 1 127 ? -8.299 -5.324 32.138 1.00 86.00 127 ARG A CA 1
ATOM 919 C C . ARG A 1 127 ? -9.424 -4.548 32.813 1.00 86.00 127 ARG A C 1
ATOM 921 O O . ARG A 1 127 ? -9.530 -4.561 34.033 1.00 86.00 127 ARG A O 1
ATOM 928 N N . SER A 1 128 ? -10.260 -3.887 32.021 1.00 88.12 128 SER A N 1
ATOM 929 C CA . SER A 1 128 ? -11.406 -3.127 32.519 1.00 88.12 128 SER A CA 1
ATOM 930 C C . SER A 1 128 ? -12.643 -3.991 32.794 1.00 88.12 128 SER A C 1
ATOM 932 O O . SER A 1 128 ? -13.690 -3.442 33.127 1.00 88.12 128 SER A O 1
ATOM 934 N N . GLY A 1 129 ? -12.564 -5.320 32.635 1.00 88.81 129 GLY A N 1
ATOM 935 C CA . GLY A 1 129 ? -13.701 -6.227 32.833 1.00 88.81 129 GLY A CA 1
ATOM 936 C C . GLY A 1 129 ? -14.847 -6.005 31.838 1.00 88.81 129 GLY A C 1
ATOM 937 O O . GLY A 1 129 ? -15.981 -6.394 32.102 1.00 88.81 129 GLY A O 1
ATOM 938 N N . LEU A 1 130 ? -14.572 -5.355 30.700 1.00 86.12 130 LEU A N 1
ATOM 939 C CA . LEU A 1 130 ? -15.570 -5.034 29.672 1.00 86.12 130 LEU A CA 1
ATOM 940 C C . LEU A 1 130 ? -15.887 -6.226 28.763 1.00 86.12 130 LEU A C 1
ATOM 942 O O . LEU A 1 130 ? -16.906 -6.220 28.071 1.00 86.12 130 LEU A O 1
ATOM 946 N N . ILE A 1 131 ? -15.005 -7.225 28.744 1.00 88.00 131 ILE A N 1
ATOM 947 C CA . ILE A 1 131 ? -15.199 -8.494 28.049 1.00 88.00 131 ILE A CA 1
ATOM 948 C C . ILE A 1 131 ? -15.081 -9.649 29.034 1.00 88.00 131 ILE A C 1
ATOM 950 O O . ILE A 1 131 ? -14.192 -9.666 29.880 1.00 88.00 131 ILE A O 1
ATOM 954 N N . CYS A 1 132 ? -16.003 -10.603 28.922 1.00 75.62 132 CYS A N 1
ATOM 955 C CA . CYS A 1 132 ? -16.053 -11.781 29.775 1.00 75.62 132 CYS A CA 1
ATOM 956 C C . CYS A 1 132 ? -14.975 -12.790 29.354 1.00 75.62 132 CYS A C 1
ATOM 958 O O . CYS A 1 132 ? -14.687 -12.931 28.163 1.00 75.62 132 CYS A O 1
ATOM 960 N N . ASP A 1 133 ? -14.448 -13.564 30.306 1.00 60.44 133 ASP A N 1
ATOM 961 C CA . ASP A 1 133 ? -13.347 -14.501 30.044 1.00 60.44 133 ASP A CA 1
ATOM 962 C C . ASP A 1 133 ? -13.661 -15.612 29.025 1.00 60.44 133 ASP A C 1
ATOM 964 O O . ASP A 1 133 ? -12.761 -16.221 28.454 1.00 60.44 133 ASP A O 1
ATOM 968 N N . ALA A 1 134 ? -14.936 -15.867 28.726 1.00 58.94 134 ALA A N 1
ATOM 969 C CA . ALA A 1 134 ? -15.314 -16.810 27.674 1.00 58.94 134 ALA A CA 1
ATOM 970 C C . ALA A 1 134 ? -14.792 -16.374 26.288 1.00 58.94 134 ALA A C 1
ATOM 972 O O . ALA A 1 134 ? -14.298 -17.201 25.518 1.00 58.94 134 ALA A O 1
ATOM 973 N N . ASP A 1 135 ? -14.815 -15.068 25.999 1.00 58.28 135 ASP A N 1
ATOM 974 C CA . ASP A 1 135 ? -14.293 -14.523 24.744 1.00 58.28 135 ASP A CA 1
ATOM 975 C C . ASP A 1 135 ? -12.757 -14.502 24.737 1.00 58.28 135 ASP A C 1
ATOM 977 O O . ASP A 1 135 ? -12.131 -14.663 23.681 1.00 58.28 135 ASP A O 1
ATOM 981 N N . THR A 1 136 ? -12.121 -14.306 25.901 1.00 58.28 136 THR A N 1
ATOM 982 C CA . THR A 1 136 ? -10.654 -14.327 26.044 1.00 58.28 136 THR A CA 1
ATOM 983 C C . THR A 1 136 ? -10.105 -15.747 25.933 1.00 58.28 136 THR A C 1
ATOM 985 O O . THR A 1 136 ? -9.129 -15.938 25.211 1.00 58.28 136 THR A O 1
ATOM 988 N N . ALA A 1 137 ? -10.768 -16.747 26.518 1.00 57.34 137 ALA A N 1
ATOM 989 C CA . ALA A 1 137 ? -10.407 -18.159 26.407 1.00 57.34 137 ALA A CA 1
ATOM 990 C C . ALA A 1 137 ? -10.496 -18.668 24.958 1.00 57.34 137 ALA A C 1
ATOM 992 O O . ALA A 1 137 ? -9.567 -19.317 24.471 1.00 57.34 137 ALA A O 1
ATOM 993 N N . ALA A 1 138 ? -11.559 -18.309 24.227 1.00 59.78 138 ALA A N 1
ATOM 994 C CA . ALA A 1 138 ? -11.703 -18.670 22.817 1.00 59.78 138 ALA A CA 1
ATOM 995 C C . ALA A 1 138 ? -10.564 -18.089 21.958 1.00 59.78 138 ALA A C 1
ATOM 997 O O . ALA A 1 138 ? -9.961 -18.798 21.151 1.00 59.78 138 ALA A O 1
ATOM 998 N N . ALA A 1 139 ? -10.190 -16.825 22.172 1.00 60.12 139 ALA A N 1
ATOM 999 C CA . ALA A 1 139 ? -9.091 -16.219 21.422 1.00 60.12 139 ALA A CA 1
ATOM 1000 C C . ALA A 1 139 ? -7.699 -16.672 21.868 1.00 60.12 139 ALA A C 1
ATOM 1002 O O . ALA A 1 139 ? -6.811 -16.783 21.026 1.00 60.12 139 ALA A O 1
ATOM 1003 N N . ALA A 1 140 ? -7.501 -16.957 23.156 1.00 60.66 140 ALA A N 1
ATOM 1004 C CA . ALA A 1 140 ? -6.270 -17.555 23.657 1.00 60.66 140 ALA A CA 1
ATOM 1005 C C . ALA A 1 140 ? -6.057 -18.941 23.035 1.00 60.66 140 ALA A C 1
ATOM 1007 O O . ALA A 1 140 ? -4.944 -19.245 22.618 1.00 60.66 140 ALA A O 1
ATOM 1008 N N . SER A 1 141 ? -7.122 -19.733 22.861 1.00 59.19 141 SER A N 1
ATOM 1009 C CA . SER A 1 141 ? -7.046 -21.019 22.156 1.00 59.19 141 SER A CA 1
ATOM 1010 C C . SER A 1 141 ? -6.671 -20.861 20.675 1.00 59.19 141 SER A C 1
ATOM 1012 O O . SER A 1 141 ? -5.840 -21.612 20.170 1.00 59.19 141 SER A O 1
ATOM 1014 N N . ALA A 1 142 ? -7.194 -19.835 19.992 1.00 61.88 142 ALA A N 1
ATOM 1015 C CA . ALA A 1 142 ? -6.861 -19.550 18.596 1.00 61.88 142 ALA A CA 1
ATOM 1016 C C . ALA A 1 142 ? -5.418 -19.035 18.430 1.00 61.88 142 ALA A C 1
ATOM 1018 O O . ALA A 1 142 ? -4.713 -19.439 17.506 1.00 61.88 142 ALA A O 1
ATOM 1019 N N . ALA A 1 143 ? -4.949 -18.179 19.343 1.00 57.00 143 ALA A N 1
ATOM 1020 C CA . ALA A 1 143 ? -3.567 -17.705 19.367 1.00 57.00 143 ALA A CA 1
ATOM 1021 C C . ALA A 1 143 ? -2.585 -18.833 19.721 1.00 57.00 143 ALA A C 1
ATOM 1023 O O . ALA A 1 143 ? -1.536 -18.948 19.090 1.00 57.00 143 ALA A O 1
ATOM 1024 N N . ALA A 1 144 ? -2.946 -19.703 20.670 1.00 58.44 144 ALA A N 1
ATOM 1025 C CA . ALA A 1 144 ? -2.182 -20.898 21.005 1.00 58.44 144 ALA A CA 1
ATOM 1026 C C . ALA A 1 144 ? -2.137 -21.886 19.833 1.00 58.44 144 ALA A C 1
ATOM 1028 O O . ALA A 1 144 ? -1.083 -22.451 19.583 1.00 58.44 144 ALA A O 1
ATOM 1029 N N . ALA A 1 145 ? -3.215 -22.042 19.057 1.00 60.34 145 ALA A N 1
ATOM 1030 C CA . ALA A 1 145 ? -3.206 -22.852 17.837 1.00 60.34 145 ALA A CA 1
ATOM 1031 C C . ALA A 1 145 ? -2.284 -22.264 16.750 1.00 60.34 145 ALA A C 1
ATOM 1033 O O . ALA A 1 145 ? -1.549 -23.004 16.097 1.00 60.34 145 ALA A O 1
ATOM 1034 N N . ALA A 1 146 ? -2.263 -20.936 16.591 1.00 60.72 146 ALA A N 1
ATOM 1035 C CA . ALA A 1 146 ? -1.346 -20.260 15.671 1.00 60.72 146 ALA A CA 1
ATOM 1036 C C . ALA A 1 146 ? 0.126 -20.345 16.127 1.00 60.72 146 ALA A C 1
ATOM 1038 O O . ALA A 1 146 ? 1.020 -20.449 15.290 1.00 60.72 146 ALA A O 1
ATOM 1039 N N . ALA A 1 147 ? 0.384 -20.332 17.439 1.00 53.00 147 ALA A N 1
ATOM 1040 C CA . ALA A 1 147 ? 1.721 -20.475 18.018 1.00 53.00 147 ALA A CA 1
ATOM 1041 C C . ALA A 1 147 ? 2.202 -21.938 18.080 1.00 53.00 147 ALA A C 1
ATOM 1043 O O . ALA A 1 147 ? 3.388 -22.197 17.895 1.00 53.00 147 ALA A O 1
ATOM 1044 N N . ALA A 1 148 ? 1.298 -22.904 18.275 1.00 53.91 148 ALA A N 1
ATOM 1045 C CA . ALA A 1 148 ? 1.592 -24.341 18.282 1.00 53.91 148 ALA A CA 1
ATOM 1046 C C . ALA A 1 148 ? 2.033 -24.859 16.906 1.00 53.91 148 ALA A C 1
ATOM 1048 O O . ALA A 1 148 ? 2.731 -25.865 16.823 1.00 53.91 148 ALA A O 1
ATOM 1049 N N . ALA A 1 149 ? 1.723 -24.130 15.828 1.00 56.53 149 ALA A N 1
ATOM 1050 C CA . ALA A 1 149 ? 2.344 -24.350 14.524 1.00 56.53 149 ALA A CA 1
ATOM 1051 C C . ALA A 1 149 ? 3.875 -24.112 14.530 1.00 56.53 149 ALA A C 1
ATOM 1053 O O . ALA A 1 149 ? 4.548 -24.497 13.577 1.00 56.53 149 ALA A O 1
ATOM 1054 N N . PHE A 1 150 ? 4.430 -23.510 15.592 1.00 52.25 150 PHE A N 1
ATOM 1055 C CA . PHE A 1 150 ? 5.842 -23.137 15.715 1.00 52.25 150 PHE A CA 1
ATOM 1056 C C . PHE A 1 150 ? 6.538 -23.583 17.024 1.00 52.25 150 PHE A C 1
ATOM 1058 O O . PHE A 1 150 ? 7.700 -23.226 17.215 1.00 52.25 150 PHE A O 1
ATOM 1065 N N . GLY A 1 151 ? 5.921 -24.379 17.914 1.00 52.50 151 GLY A N 1
ATOM 1066 C CA . GLY A 1 151 ? 6.630 -24.882 19.107 1.00 52.50 151 GLY A CA 1
ATOM 1067 C C . GLY A 1 151 ? 5.796 -25.640 20.157 1.00 52.50 151 GLY A C 1
ATOM 1068 O O . GLY A 1 151 ? 4.568 -25.658 20.072 1.00 52.50 151 GLY A O 1
ATOM 1069 N N . PRO A 1 152 ? 6.456 -26.287 21.147 1.00 48.66 152 PRO A N 1
ATOM 1070 C CA . PRO A 1 152 ? 5.809 -27.128 22.159 1.00 48.66 152 PRO A CA 1
ATOM 1071 C C . PRO A 1 152 ? 5.012 -26.319 23.198 1.00 48.66 152 PRO A C 1
ATOM 1073 O O . PRO A 1 152 ? 5.456 -25.277 23.678 1.00 48.66 152 PRO A O 1
ATOM 1076 N N . ALA A 1 153 ? 3.826 -26.829 23.544 1.00 40.12 153 ALA A N 1
ATOM 1077 C CA . ALA A 1 153 ? 2.821 -26.159 24.367 1.00 40.12 153 ALA A CA 1
ATOM 1078 C C . ALA A 1 153 ? 3.164 -26.137 25.879 1.00 40.12 153 ALA A C 1
ATOM 1080 O O . ALA A 1 153 ? 3.572 -27.168 26.420 1.00 40.12 153 ALA A O 1
ATOM 1081 N N . PRO A 1 154 ? 2.952 -25.009 26.587 1.00 49.62 154 PRO A N 1
ATOM 1082 C CA . PRO A 1 154 ? 3.140 -24.914 28.036 1.00 49.62 154 PRO A CA 1
ATOM 1083 C C . PRO A 1 154 ? 1.955 -25.493 28.839 1.00 49.62 154 PRO A C 1
ATOM 1085 O O . PRO A 1 154 ? 0.802 -25.430 28.414 1.00 49.62 154 PRO A O 1
ATOM 1088 N N . ALA A 1 155 ? 2.255 -26.054 30.016 1.00 52.47 155 ALA A N 1
ATOM 1089 C CA . ALA A 1 155 ? 1.302 -26.694 30.929 1.00 52.47 155 ALA A CA 1
ATOM 1090 C C . ALA A 1 155 ? 0.390 -25.682 31.670 1.00 52.47 155 ALA A C 1
ATOM 1092 O O . ALA A 1 155 ? 0.830 -24.567 31.959 1.00 52.47 155 ALA A O 1
ATOM 1093 N N . PRO A 1 156 ? -0.861 -26.053 32.017 1.00 54.41 156 PRO A N 1
ATOM 1094 C CA . PRO A 1 156 ? -1.828 -25.137 32.624 1.00 54.41 156 PRO A CA 1
ATOM 1095 C C . PRO A 1 156 ? -1.547 -24.893 34.118 1.00 54.41 156 PRO A C 1
ATOM 1097 O O . PRO A 1 156 ? -1.578 -25.824 34.922 1.00 54.41 156 PRO A O 1
ATOM 1100 N N . ALA A 1 157 ? -1.323 -23.632 34.499 1.00 46.47 157 ALA A N 1
ATOM 1101 C CA . ALA A 1 157 ? -1.188 -23.190 35.890 1.00 46.47 157 ALA A CA 1
ATOM 1102 C C . ALA A 1 157 ? -2.528 -22.662 36.433 1.00 46.47 157 ALA A C 1
ATOM 1104 O O . ALA A 1 157 ? -3.217 -21.883 35.773 1.00 46.47 157 ALA A O 1
ATOM 1105 N N . GLY A 1 158 ? -2.911 -23.109 37.632 1.00 49.12 158 GLY A N 1
ATOM 1106 C CA . GLY A 1 158 ? -4.164 -22.750 38.294 1.00 49.12 158 GLY A CA 1
ATOM 1107 C C . GLY A 1 158 ? -3.995 -21.728 39.424 1.00 49.12 158 GLY A C 1
ATOM 1108 O O . GLY A 1 158 ? -3.072 -21.840 40.217 1.00 49.12 158 GLY A O 1
ATOM 1109 N N . LYS A 1 159 ? -4.986 -20.826 39.520 1.00 50.59 159 LYS A N 1
ATOM 1110 C CA . LYS A 1 159 ? -5.363 -19.951 40.655 1.00 50.59 159 LYS A CA 1
ATOM 1111 C C . LYS A 1 159 ? -4.331 -18.923 41.152 1.00 50.59 159 LYS A C 1
ATOM 1113 O O . LYS A 1 159 ? -3.899 -19.021 42.289 1.00 50.59 159 LYS A O 1
ATOM 1118 N N . ASP A 1 160 ? -4.127 -17.839 40.397 1.00 49.75 160 ASP A N 1
ATOM 1119 C CA . ASP A 1 160 ? -3.515 -16.607 40.923 1.00 49.75 160 ASP A CA 1
ATOM 1120 C C . ASP A 1 160 ? -4.218 -15.342 40.401 1.00 49.75 160 ASP A C 1
ATOM 1122 O O . ASP A 1 160 ? -3.917 -14.835 39.323 1.00 49.75 160 ASP A O 1
ATOM 1126 N N . ALA A 1 161 ? -5.129 -14.770 41.197 1.00 54.25 161 ALA A N 1
ATOM 1127 C CA . ALA A 1 161 ? -5.677 -13.431 40.933 1.00 54.25 161 ALA A CA 1
ATOM 1128 C C . ALA A 1 161 ? -4.603 -12.329 41.073 1.00 54.25 161 ALA A C 1
ATOM 1130 O O . ALA A 1 161 ? -4.707 -11.272 40.456 1.00 54.25 161 ALA A O 1
ATOM 1131 N N . VAL A 1 162 ? -3.526 -12.604 41.823 1.00 58.16 162 VAL A N 1
ATOM 1132 C CA . VAL A 1 162 ? -2.338 -11.737 41.932 1.00 58.16 162 VAL A CA 1
ATOM 1133 C C . VAL A 1 162 ? -1.521 -11.740 40.625 1.00 58.16 162 VAL A C 1
ATOM 1135 O O . VAL A 1 162 ? -0.850 -10.758 40.313 1.00 58.16 162 VAL A O 1
ATOM 1138 N N . GLY A 1 163 ? -1.650 -12.782 39.794 1.00 63.19 163 GLY A N 1
ATOM 1139 C CA . GLY A 1 163 ? -0.994 -12.870 38.486 1.00 63.19 163 GLY A CA 1
ATOM 1140 C C . GLY A 1 163 ? -1.609 -11.970 37.407 1.00 63.19 163 GLY A C 1
ATOM 1141 O O . GLY A 1 163 ? -0.920 -11.597 36.460 1.00 63.19 163 GLY A O 1
ATOM 1142 N N . ALA A 1 164 ? -2.875 -11.560 37.549 1.00 66.56 164 ALA A N 1
ATOM 1143 C CA . ALA A 1 164 ? -3.574 -10.784 36.520 1.00 66.56 164 ALA A CA 1
ATOM 1144 C C . ALA A 1 164 ? -2.985 -9.374 36.327 1.00 66.56 164 ALA A C 1
ATOM 1146 O O . ALA A 1 164 ? -2.865 -8.903 35.195 1.00 66.56 164 ALA A O 1
ATOM 1147 N N . ALA A 1 165 ? -2.568 -8.715 37.414 1.00 70.31 165 ALA A N 1
ATOM 1148 C CA . ALA A 1 165 ? -1.934 -7.396 37.351 1.00 70.31 165 ALA A CA 1
ATOM 1149 C C . ALA A 1 165 ? -0.531 -7.459 36.718 1.00 70.31 165 ALA A C 1
ATOM 1151 O O . ALA A 1 165 ? -0.187 -6.607 35.899 1.00 70.31 165 ALA A O 1
ATOM 1152 N N . GLY A 1 166 ? 0.250 -8.498 37.041 1.00 77.75 166 GLY A N 1
ATOM 1153 C CA . GLY A 1 166 ? 1.559 -8.743 36.427 1.00 77.75 166 GLY A CA 1
ATOM 1154 C C . GLY A 1 166 ? 1.449 -9.029 34.928 1.00 77.75 166 GLY A C 1
ATOM 1155 O O . GLY A 1 166 ? 2.102 -8.365 34.126 1.00 77.75 166 GLY A O 1
ATOM 1156 N N . ALA A 1 167 ? 0.539 -9.927 34.536 1.00 76.44 167 ALA A N 1
ATOM 1157 C CA . ALA A 1 167 ? 0.283 -10.253 33.133 1.00 76.44 167 ALA A CA 1
ATOM 1158 C C . ALA A 1 167 ? -0.213 -9.037 32.326 1.00 76.44 167 ALA A C 1
ATOM 1160 O O . ALA A 1 167 ? 0.142 -8.863 31.161 1.00 76.44 167 ALA A O 1
ATOM 1161 N N . ALA A 1 168 ? -1.010 -8.161 32.945 1.00 74.25 168 ALA A N 1
ATOM 1162 C CA . ALA A 1 168 ? -1.469 -6.914 32.341 1.00 74.25 168 ALA A CA 1
ATOM 1163 C C . ALA A 1 168 ? -0.326 -5.919 32.071 1.00 74.25 168 ALA A C 1
ATOM 1165 O O . ALA A 1 168 ? -0.309 -5.300 31.003 1.00 74.25 168 ALA A O 1
ATOM 1166 N N . ALA A 1 169 ? 0.606 -5.767 33.017 1.00 79.75 169 ALA A N 1
ATOM 1167 C CA . ALA A 1 169 ? 1.777 -4.905 32.871 1.00 79.75 169 ALA A CA 1
ATOM 1168 C C . ALA A 1 169 ? 2.751 -5.449 31.813 1.00 79.75 169 ALA A C 1
ATOM 1170 O O . ALA A 1 169 ? 3.203 -4.698 30.951 1.00 79.75 169 ALA A O 1
ATOM 1171 N N . GLU A 1 170 ? 2.999 -6.760 31.812 1.00 83.31 170 GLU A N 1
ATOM 1172 C CA . GLU A 1 170 ? 3.832 -7.426 30.805 1.00 83.31 170 GLU A CA 1
ATOM 1173 C C . GLU A 1 170 ? 3.225 -7.305 29.397 1.00 83.31 170 GLU A C 1
ATOM 1175 O O . GLU A 1 170 ? 3.917 -6.956 28.439 1.00 83.31 170 GLU A O 1
ATOM 1180 N N . ALA A 1 171 ? 1.907 -7.496 29.265 1.00 78.94 171 ALA A N 1
ATOM 1181 C CA . ALA A 1 171 ? 1.205 -7.294 28.001 1.00 78.94 171 ALA A CA 1
ATOM 1182 C C . ALA A 1 171 ? 1.303 -5.840 27.512 1.00 78.94 171 ALA A C 1
ATOM 1184 O O . ALA A 1 171 ? 1.485 -5.605 26.319 1.00 78.94 171 ALA A O 1
ATOM 1185 N N . GLN A 1 172 ? 1.213 -4.861 28.417 1.00 82.50 172 GLN A N 1
ATOM 1186 C CA . GLN A 1 172 ? 1.372 -3.445 28.081 1.00 82.50 172 GLN A CA 1
ATOM 1187 C C . GLN A 1 172 ? 2.798 -3.137 27.601 1.00 82.50 172 GLN A C 1
ATOM 1189 O O . GLN A 1 172 ? 2.967 -2.523 26.549 1.00 82.50 172 GLN A O 1
ATOM 1194 N N . GLN A 1 173 ? 3.816 -3.631 28.305 1.00 85.75 173 GLN A N 1
ATOM 1195 C CA . GLN A 1 173 ? 5.214 -3.465 27.908 1.00 85.75 173 GLN A CA 1
ATOM 1196 C C . GLN A 1 173 ? 5.508 -4.137 26.556 1.00 85.75 173 GLN A C 1
ATOM 1198 O O . GLN A 1 173 ? 6.213 -3.575 25.717 1.00 85.75 173 GLN A O 1
ATOM 1203 N N . SER A 1 174 ? 4.928 -5.315 26.303 1.00 84.44 174 SER A N 1
ATOM 1204 C CA . SER A 1 174 ? 5.020 -6.009 25.013 1.00 84.44 174 SER A CA 1
ATOM 1205 C C . SER A 1 174 ? 4.383 -5.202 23.874 1.00 84.44 174 SER A C 1
ATOM 1207 O O . SER A 1 174 ? 4.932 -5.131 22.769 1.00 84.44 174 SER A O 1
ATOM 1209 N N . LEU A 1 175 ? 3.250 -4.541 24.135 1.00 81.75 175 LEU A N 1
ATOM 1210 C CA . LEU A 1 175 ? 2.604 -3.651 23.172 1.00 81.75 175 LEU A CA 1
ATOM 1211 C C . LEU A 1 175 ? 3.478 -2.425 22.877 1.00 81.75 175 LEU A C 1
ATOM 1213 O O . LEU A 1 175 ? 3.730 -2.145 21.708 1.00 81.75 175 LEU A O 1
ATOM 1217 N N . GLU A 1 176 ? 4.006 -1.751 23.894 1.00 86.06 176 GLU A N 1
ATOM 1218 C CA . GLU A 1 176 ? 4.895 -0.591 23.716 1.00 86.06 176 GLU A CA 1
ATOM 1219 C C . GLU A 1 176 ? 6.174 -0.960 22.950 1.00 86.06 176 GLU A C 1
ATOM 1221 O O . GLU A 1 176 ? 6.577 -0.261 22.016 1.00 86.06 176 GLU A O 1
ATOM 1226 N N . ALA A 1 177 ? 6.770 -2.115 23.262 1.00 88.88 177 ALA A N 1
ATOM 1227 C CA . ALA A 1 177 ? 7.903 -2.652 22.514 1.00 88.88 177 ALA A CA 1
ATOM 1228 C C . ALA A 1 177 ? 7.536 -2.937 21.047 1.00 88.88 177 ALA A C 1
ATOM 1230 O O . ALA A 1 177 ? 8.317 -2.644 20.138 1.00 88.88 177 ALA A O 1
ATOM 1231 N N . THR A 1 178 ? 6.332 -3.462 20.797 1.00 86.75 178 THR A N 1
ATOM 1232 C CA . THR A 1 178 ? 5.821 -3.701 19.440 1.00 86.75 178 THR A CA 1
ATOM 1233 C C . THR A 1 178 ? 5.609 -2.388 18.683 1.00 86.75 178 THR A C 1
ATOM 1235 O O . THR A 1 178 ? 5.979 -2.296 17.514 1.00 86.75 178 THR A O 1
ATOM 1238 N N . GLU A 1 179 ? 5.065 -1.353 19.326 1.00 86.00 179 GLU A N 1
ATOM 1239 C CA . GLU A 1 179 ? 4.884 -0.031 18.715 1.00 86.00 179 GLU A CA 1
ATOM 1240 C C . GLU A 1 179 ? 6.234 0.589 18.326 1.00 86.00 179 GLU A C 1
ATOM 1242 O O . GLU A 1 179 ? 6.401 1.070 17.199 1.00 86.00 179 GLU A O 1
ATOM 1247 N N . LEU A 1 180 ? 7.225 0.521 19.222 1.00 89.44 180 LEU A N 1
ATOM 1248 C CA . LEU A 1 180 ? 8.587 0.988 18.960 1.00 89.44 180 LEU A CA 1
ATOM 1249 C C . LEU A 1 180 ? 9.237 0.205 17.807 1.00 89.44 180 LEU A C 1
ATOM 1251 O O . LEU A 1 180 ? 9.881 0.796 16.938 1.00 89.44 180 LEU A O 1
ATOM 1255 N N . ALA A 1 181 ? 9.034 -1.113 17.751 1.00 91.69 181 ALA A N 1
ATOM 1256 C CA . ALA A 1 181 ? 9.529 -1.945 16.658 1.00 91.69 181 ALA A CA 1
ATOM 1257 C C . ALA A 1 181 ? 8.874 -1.571 15.316 1.00 91.69 181 ALA A C 1
ATOM 1259 O O . ALA A 1 181 ? 9.565 -1.423 14.307 1.00 91.69 181 ALA A O 1
ATOM 1260 N N . LEU A 1 182 ? 7.556 -1.342 15.287 1.00 87.69 182 LEU A N 1
ATOM 1261 C CA . LEU A 1 182 ? 6.841 -0.896 14.083 1.00 87.69 182 LEU A CA 1
ATOM 1262 C C . LEU A 1 182 ? 7.299 0.495 13.627 1.00 87.69 182 LEU A C 1
ATOM 1264 O O . LEU A 1 182 ? 7.496 0.731 12.432 1.00 87.69 182 LEU A O 1
ATOM 1268 N N . ALA A 1 183 ? 7.544 1.401 14.575 1.00 88.25 183 ALA A N 1
ATOM 1269 C CA . ALA A 1 183 ? 8.127 2.711 14.316 1.00 88.25 183 ALA A CA 1
ATOM 1270 C C . ALA A 1 183 ? 9.506 2.614 13.655 1.00 88.25 183 ALA A C 1
ATOM 1272 O O . ALA A 1 183 ? 9.783 3.312 12.674 1.00 88.25 183 ALA A O 1
ATOM 1273 N N . ALA A 1 184 ? 10.355 1.735 14.189 1.00 92.62 184 ALA A N 1
ATOM 1274 C CA . ALA A 1 184 ? 11.706 1.511 13.703 1.00 92.62 184 ALA A CA 1
ATOM 1275 C C . ALA A 1 184 ? 11.726 0.891 12.298 1.00 92.62 184 ALA A C 1
ATOM 1277 O O . ALA A 1 184 ? 12.657 1.163 11.544 1.00 92.62 184 ALA A O 1
ATOM 1278 N N . ARG A 1 185 ? 10.695 0.122 11.916 1.00 93.94 185 ARG A N 1
ATOM 1279 C CA . ARG A 1 185 ? 10.562 -0.514 10.591 1.00 93.94 185 ARG A CA 1
ATOM 1280 C C . ARG A 1 185 ? 10.125 0.440 9.478 1.00 93.94 185 ARG A C 1
ATOM 1282 O O . ARG A 1 185 ? 10.606 0.325 8.354 1.00 93.94 185 ARG A O 1
ATOM 1289 N N . LEU A 1 186 ? 9.266 1.421 9.770 1.00 92.62 186 LEU A N 1
ATOM 1290 C CA . LEU A 1 186 ? 8.696 2.313 8.746 1.00 92.62 186 LEU A CA 1
ATOM 1291 C C . LEU A 1 186 ? 9.762 3.084 7.949 1.00 92.62 186 LEU A C 1
ATOM 1293 O O . LEU A 1 186 ? 9.675 3.221 6.725 1.00 92.62 186 LEU A O 1
ATOM 1297 N N . ARG A 1 187 ? 10.780 3.604 8.643 1.00 93.06 187 ARG A N 1
ATOM 1298 C CA . ARG A 1 187 ? 11.842 4.397 8.016 1.00 93.06 187 ARG A CA 1
ATOM 1299 C C . ARG A 1 187 ? 12.712 3.572 7.052 1.00 93.06 187 ARG A C 1
ATOM 1301 O O . ARG A 1 187 ? 12.827 4.007 5.908 1.00 93.06 187 ARG A O 1
ATOM 1308 N N . PRO A 1 188 ? 13.318 2.437 7.448 1.00 96.25 188 PRO A N 1
ATOM 1309 C CA . PRO A 1 188 ? 14.141 1.628 6.552 1.00 96.25 188 PRO A CA 1
ATOM 1310 C C . PRO A 1 188 ? 13.333 0.874 5.487 1.00 96.25 188 PRO A C 1
ATOM 1312 O O . PRO A 1 188 ? 13.824 0.744 4.372 1.00 96.25 188 PRO A O 1
ATOM 1315 N N . GLU A 1 189 ? 12.114 0.400 5.781 1.00 94.38 189 GLU A N 1
ATOM 1316 C CA . GLU A 1 189 ? 11.346 -0.427 4.831 1.00 94.38 189 GLU A CA 1
ATOM 1317 C C . GLU A 1 189 ? 10.592 0.391 3.770 1.00 94.38 189 GLU A C 1
ATOM 1319 O O . GLU A 1 189 ? 10.389 -0.092 2.656 1.00 94.38 189 GLU A O 1
ATOM 1324 N N . VAL A 1 190 ? 10.162 1.617 4.095 1.00 93.62 190 VAL A N 1
ATOM 1325 C CA . VAL A 1 190 ? 9.318 2.430 3.199 1.00 93.62 190 VAL A CA 1
ATOM 1326 C C . VAL A 1 190 ? 9.957 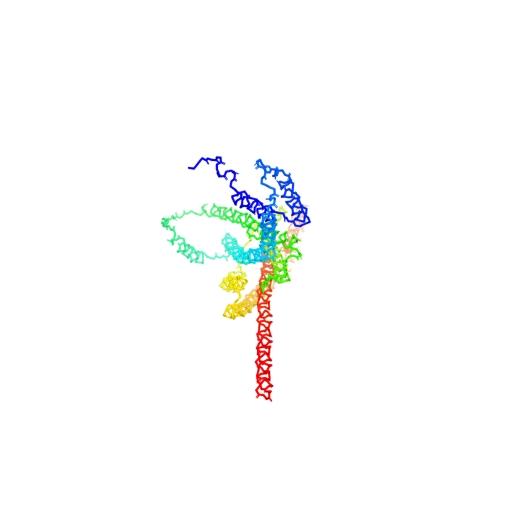3.775 2.878 1.00 93.62 190 VAL A C 1
ATOM 1328 O O . VAL A 1 190 ? 10.144 4.101 1.712 1.00 93.62 190 VAL A O 1
ATOM 1331 N N . VAL A 1 191 ? 10.327 4.576 3.879 1.00 93.62 191 VAL A N 1
ATOM 1332 C CA . VAL A 1 191 ? 10.760 5.965 3.626 1.00 93.62 191 VAL A CA 1
ATOM 1333 C C . VAL A 1 191 ? 12.124 6.033 2.931 1.00 93.62 191 VAL A C 1
ATOM 1335 O O . VAL A 1 191 ? 12.276 6.759 1.951 1.00 93.62 191 VAL A O 1
ATOM 1338 N N . ALA A 1 192 ? 13.120 5.288 3.412 1.00 93.50 192 ALA A N 1
ATOM 1339 C CA . ALA A 1 192 ? 14.478 5.337 2.874 1.00 93.50 192 ALA A CA 1
ATOM 1340 C C . ALA A 1 192 ? 14.560 4.884 1.401 1.00 93.50 192 ALA A C 1
ATOM 1342 O O . ALA A 1 192 ? 15.169 5.612 0.613 1.00 93.50 192 ALA A O 1
ATOM 1343 N N . PRO A 1 193 ? 13.908 3.783 0.970 1.00 93.62 193 PRO A N 1
ATOM 1344 C CA . PRO A 1 193 ? 13.909 3.413 -0.442 1.00 93.62 193 PRO A CA 1
ATOM 1345 C C . PRO A 1 193 ? 13.158 4.422 -1.324 1.00 93.62 193 PRO A C 1
ATOM 1347 O O . PRO A 1 193 ? 13.613 4.715 -2.428 1.00 93.62 193 PRO A O 1
ATOM 1350 N N . LEU A 1 194 ? 12.072 5.045 -0.840 1.00 92.75 194 LEU A N 1
ATOM 1351 C CA . LEU A 1 194 ? 11.386 6.113 -1.586 1.00 92.75 194 LEU A CA 1
ATOM 1352 C C . LEU A 1 194 ? 12.279 7.347 -1.791 1.00 92.75 194 LEU A C 1
ATOM 1354 O O . LEU A 1 194 ? 12.256 7.952 -2.865 1.00 92.75 194 LEU A O 1
ATOM 1358 N N . LEU A 1 195 ? 13.085 7.712 -0.789 1.00 92.25 195 LEU A N 1
ATOM 1359 C CA . LEU A 1 195 ? 14.086 8.777 -0.913 1.00 92.25 195 LEU A CA 1
ATOM 1360 C C . LEU A 1 195 ? 15.227 8.378 -1.862 1.00 92.25 195 LEU A C 1
ATOM 1362 O O . LEU A 1 195 ? 15.691 9.210 -2.639 1.00 92.25 195 LEU A O 1
ATOM 1366 N N . ALA A 1 196 ? 15.642 7.109 -1.862 1.00 90.25 196 ALA A N 1
ATOM 1367 C CA . ALA A 1 196 ? 16.639 6.605 -2.804 1.00 90.25 196 ALA A CA 1
ATOM 1368 C C . ALA A 1 196 ? 16.130 6.663 -4.257 1.00 90.25 196 ALA A C 1
ATOM 1370 O O . ALA A 1 196 ? 16.841 7.141 -5.141 1.00 90.25 196 ALA A O 1
ATOM 1371 N N . VAL A 1 197 ? 14.877 6.262 -4.503 1.00 89.19 197 VAL A N 1
ATOM 1372 C CA . VAL A 1 197 ? 14.229 6.382 -5.821 1.00 89.19 197 VAL A CA 1
ATOM 1373 C C . VAL A 1 197 ? 14.066 7.850 -6.223 1.00 89.19 197 VAL A C 1
ATOM 1375 O O . VAL A 1 197 ? 14.289 8.192 -7.382 1.00 89.19 197 VAL A O 1
ATOM 1378 N N . GLN A 1 198 ? 13.732 8.739 -5.282 1.00 91.12 198 GLN A N 1
ATOM 1379 C CA . GLN A 1 198 ? 13.694 10.182 -5.533 1.00 91.12 198 GLN A CA 1
ATOM 1380 C C . GLN A 1 198 ? 15.044 10.711 -6.015 1.00 91.12 198 GLN A C 1
ATOM 1382 O O . GLN A 1 198 ? 15.106 11.342 -7.069 1.00 91.12 198 GLN A O 1
ATOM 1387 N N . ALA A 1 199 ? 16.110 10.433 -5.265 1.00 88.56 199 ALA A N 1
ATOM 1388 C CA . ALA A 1 199 ? 17.453 10.883 -5.600 1.00 88.56 199 ALA A CA 1
ATOM 1389 C C . ALA A 1 199 ? 17.904 10.327 -6.961 1.00 88.56 199 ALA A C 1
ATOM 1391 O O . ALA A 1 199 ? 18.498 11.051 -7.762 1.00 88.56 199 ALA A O 1
ATOM 1392 N N . ALA A 1 200 ? 17.565 9.069 -7.266 1.00 85.62 200 ALA A N 1
ATOM 1393 C CA . ALA A 1 200 ? 17.827 8.466 -8.571 1.00 85.62 200 ALA A CA 1
ATOM 1394 C C . ALA A 1 200 ? 17.070 9.185 -9.706 1.00 85.62 200 ALA A C 1
ATOM 1396 O O . ALA A 1 200 ? 17.667 9.526 -10.727 1.00 85.62 200 ALA A O 1
ATOM 1397 N N . LEU A 1 201 ? 15.780 9.489 -9.518 1.00 84.69 201 LEU A N 1
ATOM 1398 C CA . LEU A 1 201 ? 14.960 10.208 -10.504 1.00 84.69 201 LEU A CA 1
ATOM 1399 C C . LEU A 1 201 ? 15.412 11.658 -10.732 1.00 84.69 201 LEU A C 1
ATOM 1401 O O . LEU A 1 201 ? 15.273 12.173 -11.844 1.00 84.69 201 LEU A O 1
ATOM 1405 N N . GLU A 1 202 ? 15.915 12.326 -9.694 1.00 84.31 202 GLU A N 1
ATOM 1406 C CA . GLU A 1 202 ? 16.469 13.681 -9.784 1.00 84.31 202 GLU A CA 1
ATOM 1407 C C . GLU A 1 202 ? 17.808 13.675 -10.534 1.00 84.31 202 GLU A C 1
ATOM 1409 O O . GLU A 1 202 ? 17.997 14.464 -11.467 1.00 84.31 202 GLU A O 1
ATOM 1414 N N . LYS A 1 203 ? 18.694 12.721 -10.207 1.00 80.62 203 LYS A N 1
ATOM 1415 C CA . LYS A 1 203 ? 19.999 12.543 -10.862 1.00 80.62 203 LYS A CA 1
ATOM 1416 C C . LYS A 1 203 ? 19.874 12.194 -12.347 1.00 80.62 203 LYS A C 1
ATOM 1418 O O . LYS A 1 203 ? 20.695 12.626 -13.151 1.00 80.62 203 LYS A O 1
ATOM 1423 N N . GLU A 1 204 ? 18.846 11.440 -12.729 1.00 70.81 204 GLU A N 1
ATOM 1424 C CA . GLU A 1 204 ? 18.689 10.905 -14.087 1.00 70.81 204 GLU A CA 1
ATOM 1425 C C . GLU A 1 204 ? 17.614 11.607 -14.926 1.00 70.81 204 GLU A C 1
ATOM 1427 O O . GLU A 1 204 ? 17.148 11.082 -15.938 1.00 70.81 204 GLU A O 1
ATOM 1432 N N . SER A 1 205 ? 17.240 12.834 -14.566 1.00 59.19 205 SER A N 1
ATOM 1433 C CA . SER A 1 205 ? 16.159 13.585 -15.224 1.00 59.19 205 SER A CA 1
ATOM 1434 C C . SER A 1 205 ? 16.290 13.753 -16.754 1.00 59.19 205 SER A C 1
ATOM 1436 O O . SER A 1 205 ? 15.286 14.025 -17.416 1.00 59.19 205 SER A O 1
ATOM 1438 N N . VAL A 1 206 ? 17.482 13.549 -17.335 1.00 55.81 206 VAL A N 1
ATOM 1439 C CA . VAL A 1 206 ? 17.784 13.781 -18.762 1.00 55.81 206 VAL A CA 1
ATOM 1440 C C . VAL A 1 206 ? 17.874 12.487 -19.603 1.00 55.81 206 VAL A C 1
ATOM 1442 O O . VAL A 1 206 ? 17.676 12.542 -20.820 1.00 55.81 206 VAL A O 1
ATOM 1445 N N . SER A 1 207 ? 18.118 11.312 -19.003 1.00 58.12 207 SER A N 1
ATOM 1446 C CA . SER A 1 207 ? 18.480 10.077 -19.736 1.00 58.12 207 SER A CA 1
ATOM 1447 C C . SER A 1 207 ? 17.386 9.006 -19.835 1.00 58.12 207 SER A C 1
ATOM 1449 O O . SER A 1 207 ? 17.579 8.014 -20.538 1.00 58.12 207 SER A O 1
ATOM 1451 N N . TRP A 1 208 ? 16.210 9.208 -19.232 1.00 56.31 208 TRP A N 1
ATOM 1452 C CA . TRP A 1 208 ? 15.057 8.295 -19.329 1.00 56.31 208 TRP A CA 1
ATOM 1453 C C . TRP A 1 208 ? 14.378 8.425 -20.705 1.00 56.31 208 TRP A C 1
ATOM 1455 O O . TRP A 1 208 ? 13.238 8.871 -20.834 1.00 56.31 208 TRP A O 1
ATOM 1465 N N . ARG A 1 209 ? 15.122 8.138 -21.779 1.00 52.75 209 ARG A N 1
ATOM 1466 C CA . ARG A 1 209 ? 14.674 8.334 -23.165 1.00 52.75 209 ARG A CA 1
ATOM 1467 C C . ARG A 1 209 ? 14.289 7.052 -23.888 1.00 52.75 209 ARG A C 1
ATOM 1469 O O . ARG A 1 209 ? 13.706 7.156 -24.967 1.00 52.75 209 ARG A O 1
ATOM 1476 N N . ARG A 1 210 ? 14.550 5.855 -23.353 1.00 45.00 210 ARG A N 1
ATOM 1477 C CA . ARG A 1 210 ? 14.169 4.605 -24.031 1.00 45.00 210 ARG A CA 1
ATOM 1478 C C . ARG A 1 210 ? 13.749 3.526 -23.050 1.00 45.00 210 ARG A C 1
ATOM 1480 O O . ARG A 1 210 ? 14.530 3.080 -22.230 1.00 45.00 210 ARG A O 1
ATOM 1487 N N . GLY A 1 211 ? 12.500 3.107 -23.197 1.00 49.53 211 GLY A N 1
ATOM 1488 C CA . GLY A 1 211 ? 11.917 1.994 -22.469 1.00 49.53 211 GLY A CA 1
ATOM 1489 C C . GLY A 1 211 ? 10.400 2.164 -22.400 1.00 49.53 211 GLY A C 1
ATOM 1490 O O . GLY A 1 211 ? 9.925 3.238 -22.036 1.00 49.53 211 GLY A O 1
ATOM 1491 N N . PRO A 1 212 ? 9.602 1.146 -22.745 1.00 46.66 212 PRO A N 1
ATOM 1492 C CA . PRO A 1 212 ? 8.144 1.229 -22.677 1.00 46.66 212 PRO A CA 1
ATOM 1493 C C . PRO A 1 212 ? 7.592 1.283 -21.230 1.00 46.66 212 PRO A C 1
ATOM 1495 O O . PRO A 1 212 ? 6.385 1.462 -21.069 1.00 46.66 212 PRO A O 1
ATOM 1498 N N . LEU A 1 213 ? 8.456 1.157 -20.206 1.00 43.19 213 LEU A N 1
ATOM 1499 C CA . LEU A 1 213 ? 8.178 1.367 -18.769 1.00 43.19 213 LEU A CA 1
ATOM 1500 C C . LEU A 1 213 ? 8.860 2.602 -18.169 1.00 43.19 213 LEU A C 1
ATOM 1502 O O . LEU A 1 213 ? 8.330 3.200 -17.236 1.00 43.19 213 LEU A O 1
ATOM 1506 N N . ALA A 1 214 ? 9.977 3.042 -18.745 1.00 52.09 214 ALA A N 1
ATOM 1507 C CA . ALA A 1 214 ? 10.738 4.203 -18.303 1.00 52.09 214 ALA A CA 1
ATOM 1508 C C . ALA A 1 214 ? 10.091 5.523 -18.759 1.00 52.09 214 ALA A C 1
ATOM 1510 O O . ALA A 1 214 ? 10.757 6.401 -19.299 1.00 52.09 214 ALA A O 1
ATOM 1511 N N . THR A 1 215 ? 8.774 5.681 -18.584 1.00 61.41 215 THR A N 1
ATOM 1512 C CA . THR A 1 215 ? 8.178 7.020 -18.632 1.00 61.41 215 THR A CA 1
ATOM 1513 C C . THR A 1 215 ? 8.391 7.653 -17.263 1.00 61.41 215 THR A C 1
ATOM 1515 O O . THR A 1 215 ? 7.714 7.227 -16.323 1.00 61.41 215 THR A O 1
ATOM 1518 N N . PRO A 1 216 ? 9.240 8.695 -17.140 1.00 65.25 216 PRO A N 1
ATOM 1519 C CA . PRO A 1 216 ? 9.529 9.344 -15.859 1.00 65.25 216 PRO A CA 1
ATOM 1520 C C . PRO A 1 216 ? 8.252 9.743 -15.124 1.00 65.25 216 PRO A C 1
ATOM 1522 O O . PRO A 1 216 ? 8.203 9.743 -13.904 1.00 65.25 216 PRO A O 1
ATOM 1525 N N . LYS A 1 217 ? 7.193 10.053 -15.880 1.00 82.19 217 LYS A N 1
ATOM 1526 C CA . LYS A 1 217 ? 5.896 10.428 -15.336 1.00 82.19 217 LYS A CA 1
ATOM 1527 C C . LYS A 1 217 ? 5.249 9.329 -14.485 1.00 82.19 217 LYS A C 1
ATOM 1529 O O . LYS A 1 217 ? 4.834 9.635 -13.384 1.00 82.19 217 LYS A O 1
ATOM 1534 N N . VAL A 1 218 ? 5.194 8.075 -14.945 1.00 84.44 218 VAL A N 1
ATOM 1535 C CA . VAL A 1 218 ? 4.523 7.006 -14.174 1.00 84.44 218 VAL A CA 1
ATOM 1536 C C . VAL A 1 218 ? 5.280 6.736 -12.878 1.00 84.44 218 VAL A C 1
ATOM 1538 O O . VAL A 1 218 ? 4.669 6.717 -11.819 1.00 84.44 218 VAL A O 1
ATOM 1541 N N . ALA A 1 219 ? 6.609 6.610 -12.945 1.00 87.38 219 ALA A N 1
ATOM 1542 C CA . ALA A 1 219 ? 7.437 6.431 -11.755 1.00 87.38 219 ALA A CA 1
ATOM 1543 C C . ALA A 1 219 ? 7.302 7.613 -10.776 1.00 87.38 219 ALA A C 1
ATOM 1545 O O . ALA A 1 219 ? 7.173 7.394 -9.577 1.00 87.38 219 ALA A O 1
ATOM 1546 N N . ARG A 1 220 ? 7.261 8.859 -11.276 1.00 89.75 220 ARG A N 1
ATOM 1547 C CA . ARG A 1 220 ? 7.026 10.061 -10.455 1.00 89.75 220 ARG A CA 1
ATOM 1548 C C . ARG A 1 220 ? 5.638 10.076 -9.821 1.00 89.75 220 ARG A C 1
ATOM 1550 O O . ARG A 1 220 ? 5.534 10.401 -8.644 1.00 89.75 220 ARG A O 1
ATOM 1557 N N . ASP A 1 221 ? 4.602 9.720 -10.572 1.00 91.94 221 ASP A N 1
ATOM 1558 C CA . ASP A 1 221 ? 3.225 9.706 -10.082 1.00 91.94 221 ASP A CA 1
ATOM 1559 C C . ASP A 1 221 ? 3.038 8.601 -9.015 1.00 91.94 221 ASP A C 1
ATOM 1561 O O . ASP A 1 221 ? 2.447 8.850 -7.964 1.00 91.94 221 ASP A O 1
ATOM 1565 N N . VAL A 1 222 ? 3.613 7.405 -9.226 1.00 92.81 222 VAL A N 1
ATOM 1566 C CA . VAL A 1 222 ? 3.636 6.313 -8.230 1.00 92.81 222 VAL A CA 1
ATOM 1567 C C . VAL A 1 222 ? 4.431 6.721 -6.991 1.00 92.81 222 VAL A C 1
ATOM 1569 O O . VAL A 1 222 ? 3.954 6.536 -5.875 1.00 92.81 222 VAL A O 1
ATOM 1572 N N . LEU A 1 223 ? 5.616 7.314 -7.162 1.00 94.06 223 LEU A N 1
ATOM 1573 C CA . LEU A 1 223 ? 6.432 7.819 -6.057 1.00 94.06 223 LEU A CA 1
ATOM 1574 C C . LEU A 1 223 ? 5.684 8.880 -5.242 1.00 94.06 223 LEU A C 1
ATOM 1576 O O . LEU A 1 223 ? 5.711 8.836 -4.015 1.00 94.06 223 LEU A O 1
ATOM 1580 N N . ALA A 1 224 ? 4.996 9.813 -5.903 1.00 94.81 224 ALA A N 1
ATOM 1581 C CA . ALA A 1 224 ? 4.177 10.815 -5.233 1.00 94.81 224 ALA A CA 1
ATOM 1582 C C . ALA A 1 224 ? 3.058 10.156 -4.412 1.00 94.81 224 ALA A C 1
ATOM 1584 O O . ALA A 1 224 ? 2.915 10.465 -3.231 1.00 94.81 224 ALA A O 1
ATOM 1585 N N . GLY A 1 225 ? 2.333 9.196 -4.994 1.00 95.00 225 GLY A N 1
ATOM 1586 C CA . GLY A 1 225 ? 1.301 8.439 -4.281 1.00 95.00 225 GLY A CA 1
ATOM 1587 C C . GLY A 1 225 ? 1.850 7.657 -3.081 1.00 95.00 225 GLY A C 1
ATOM 1588 O O . GLY A 1 225 ? 1.285 7.724 -1.993 1.00 95.00 225 GLY A O 1
ATOM 1589 N N . LEU A 1 226 ? 3.000 6.991 -3.227 1.00 94.81 226 LEU A N 1
ATOM 1590 C CA . LEU A 1 226 ? 3.646 6.259 -2.131 1.00 94.81 226 LEU A CA 1
ATOM 1591 C C . LEU A 1 226 ? 4.148 7.175 -1.008 1.00 94.81 226 LEU A C 1
ATOM 1593 O O . LEU A 1 226 ? 4.115 6.778 0.153 1.00 94.81 226 LEU A O 1
ATOM 1597 N N . ARG A 1 227 ? 4.563 8.414 -1.306 1.00 95.50 227 ARG A N 1
ATOM 1598 C CA . ARG A 1 227 ? 4.876 9.400 -0.257 1.00 95.50 227 ARG A CA 1
ATOM 1599 C C . ARG A 1 227 ? 3.634 9.789 0.531 1.00 95.50 227 ARG A C 1
ATOM 1601 O O . ARG A 1 227 ? 3.685 9.807 1.757 1.00 95.50 227 ARG A O 1
ATOM 1608 N N . VAL A 1 228 ? 2.520 10.072 -0.149 1.00 96.12 228 VAL A N 1
ATOM 1609 C CA . VAL A 1 228 ? 1.253 10.392 0.529 1.00 96.12 228 VAL A CA 1
ATOM 1610 C C . VAL A 1 228 ? 0.787 9.207 1.380 1.00 96.12 228 VAL A C 1
ATOM 1612 O O . VAL A 1 228 ? 0.402 9.406 2.533 1.00 96.12 228 VAL A O 1
ATOM 1615 N N . LEU A 1 229 ? 0.920 7.978 0.871 1.00 94.88 229 LEU A N 1
ATOM 1616 C CA . LEU A 1 229 ? 0.666 6.756 1.635 1.00 94.88 229 LEU A CA 1
ATOM 1617 C C . LEU A 1 229 ? 1.573 6.654 2.871 1.00 94.88 229 LEU A C 1
ATOM 1619 O O . LEU A 1 229 ? 1.076 6.399 3.964 1.00 94.88 229 LEU A O 1
ATOM 1623 N N . ALA A 1 230 ? 2.876 6.913 2.739 1.00 93.94 230 ALA A N 1
ATOM 1624 C CA . ALA A 1 230 ? 3.802 6.905 3.870 1.00 93.94 230 ALA A CA 1
ATOM 1625 C C . ALA A 1 230 ? 3.404 7.937 4.942 1.00 93.94 230 ALA A C 1
ATOM 1627 O O . ALA A 1 230 ? 3.396 7.614 6.128 1.00 93.94 230 ALA A O 1
ATOM 1628 N N . HIS A 1 231 ? 2.992 9.148 4.547 1.00 94.19 231 HIS A N 1
ATOM 1629 C CA . HIS A 1 231 ? 2.456 10.146 5.480 1.00 94.19 231 HIS A CA 1
ATOM 1630 C C . HIS A 1 231 ? 1.161 9.682 6.162 1.00 94.19 231 HIS A C 1
ATOM 1632 O O . HIS A 1 231 ? 0.981 9.932 7.354 1.00 94.19 231 HIS A O 1
ATOM 1638 N N . ALA A 1 232 ? 0.274 8.988 5.444 1.00 93.06 232 ALA A N 1
ATOM 1639 C CA . ALA A 1 232 ? -0.936 8.412 6.026 1.00 93.06 232 ALA A CA 1
ATOM 1640 C C . ALA A 1 232 ? -0.611 7.313 7.055 1.00 93.06 232 ALA A C 1
ATOM 1642 O O . ALA A 1 232 ? -1.210 7.301 8.127 1.00 93.06 232 ALA A O 1
ATOM 1643 N N . ILE A 1 233 ? 0.387 6.462 6.788 1.00 93.06 233 ILE A N 1
ATOM 1644 C CA . ILE A 1 233 ? 0.867 5.439 7.733 1.00 93.06 233 ILE A CA 1
ATOM 1645 C C . ILE A 1 233 ? 1.478 6.092 8.980 1.00 93.06 233 ILE A C 1
ATOM 1647 O O . ILE A 1 233 ? 1.196 5.663 10.097 1.00 93.06 233 ILE A O 1
ATOM 1651 N N . VAL A 1 234 ? 2.263 7.166 8.819 1.00 91.94 234 VAL A N 1
ATOM 1652 C CA . VAL A 1 234 ? 2.771 7.956 9.955 1.00 91.94 234 VAL A CA 1
ATOM 1653 C C . VAL A 1 234 ? 1.614 8.523 10.777 1.00 91.94 234 VAL A C 1
ATOM 1655 O O . VAL A 1 234 ? 1.624 8.396 11.997 1.00 91.94 234 VAL A O 1
ATOM 1658 N N . ALA A 1 235 ? 0.601 9.107 10.131 1.00 90.81 235 ALA A N 1
ATOM 1659 C CA . ALA A 1 235 ? -0.572 9.632 10.825 1.00 90.81 235 ALA A CA 1
ATOM 1660 C C . ALA A 1 235 ? -1.329 8.526 11.577 1.00 90.81 235 ALA A C 1
ATOM 1662 O O . ALA A 1 235 ? -1.689 8.714 12.735 1.00 90.81 235 ALA A O 1
ATOM 1663 N N . GLN A 1 236 ? -1.507 7.354 10.959 1.00 91.25 236 GLN A N 1
ATOM 1664 C CA . GLN A 1 236 ? -2.116 6.193 11.606 1.00 91.25 236 GLN A CA 1
ATOM 1665 C C . GLN A 1 236 ? -1.308 5.750 12.824 1.00 91.25 236 GLN A C 1
ATOM 1667 O O . GLN A 1 236 ? -1.887 5.505 13.876 1.00 91.25 236 GLN A O 1
ATOM 1672 N N . ARG A 1 237 ? 0.022 5.720 12.732 1.00 90.69 237 ARG A N 1
ATOM 1673 C CA . ARG A 1 237 ? 0.883 5.421 13.877 1.00 90.69 237 ARG A CA 1
ATOM 1674 C C . ARG A 1 237 ? 0.743 6.457 14.994 1.00 90.69 237 ARG A C 1
ATOM 1676 O O . ARG A 1 237 ? 0.639 6.064 16.145 1.00 90.69 237 ARG A O 1
ATOM 1683 N N . ILE A 1 238 ? 0.710 7.754 14.682 1.00 87.38 238 ILE A N 1
ATOM 1684 C CA . ILE A 1 238 ? 0.562 8.811 15.701 1.00 87.38 238 ILE A CA 1
ATOM 1685 C C . ILE A 1 238 ? -0.731 8.621 16.511 1.00 87.38 238 ILE A C 1
ATOM 1687 O O . ILE A 1 238 ? -0.750 8.929 17.695 1.00 87.38 238 ILE A O 1
ATOM 1691 N N . THR A 1 239 ? -1.791 8.063 15.913 1.00 85.94 239 THR A N 1
ATOM 1692 C CA . THR A 1 239 ? -3.029 7.735 16.650 1.00 85.94 239 THR A CA 1
ATOM 1693 C C . THR A 1 239 ? -2.906 6.531 17.595 1.00 85.94 239 THR A C 1
ATOM 1695 O O . THR A 1 239 ? -3.774 6.339 18.448 1.00 85.94 239 THR A O 1
ATOM 1698 N N . LEU A 1 240 ? -1.850 5.724 17.449 1.00 81.12 240 LEU A N 1
ATOM 1699 C CA . LEU A 1 240 ? -1.521 4.616 18.352 1.00 81.12 240 LEU A CA 1
ATOM 1700 C C . LEU A 1 240 ? -0.716 5.096 19.557 1.00 81.12 240 LEU A C 1
ATOM 1702 O O . LEU A 1 240 ? -0.922 4.584 20.652 1.00 81.12 240 LEU A O 1
ATOM 1706 N N . SER A 1 241 ? 0.158 6.087 19.358 1.00 77.62 241 SER A N 1
ATOM 1707 C CA . SER A 1 241 ? 1.011 6.587 20.428 1.00 77.62 241 SER A CA 1
ATOM 1708 C C . SER A 1 241 ? 0.161 7.190 21.554 1.00 77.62 241 SER A C 1
ATOM 1710 O O . SER A 1 241 ? -0.723 8.011 21.278 1.00 77.62 241 SER A O 1
ATOM 1712 N N . PRO A 1 242 ? 0.405 6.812 22.822 1.00 64.88 242 PRO A N 1
ATOM 1713 C CA . PRO A 1 242 ? -0.298 7.399 23.952 1.00 64.88 242 PRO A CA 1
ATOM 1714 C C . PRO A 1 242 ? -0.081 8.915 23.946 1.00 64.88 242 PRO A C 1
ATOM 1716 O O . PRO A 1 242 ? 1.029 9.393 23.694 1.00 64.88 242 PRO A O 1
ATOM 1719 N N . ALA A 1 243 ? -1.156 9.679 24.172 1.00 58.50 243 ALA A N 1
ATOM 1720 C CA . ALA A 1 243 ? -1.083 11.136 24.187 1.00 58.50 243 ALA A CA 1
ATOM 1721 C C . ALA A 1 243 ? 0.028 11.583 25.159 1.00 58.50 243 ALA A C 1
ATOM 1723 O O . ALA A 1 243 ? 0.112 11.045 26.266 1.00 58.50 243 ALA A O 1
ATOM 1724 N N . PRO A 1 244 ? 0.903 12.526 24.767 1.00 54.25 244 PRO A N 1
ATOM 1725 C CA . PRO A 1 244 ? 2.055 12.894 25.576 1.00 54.25 244 PRO A CA 1
ATOM 1726 C C . PRO A 1 244 ? 1.624 13.430 26.949 1.00 54.25 244 PRO A C 1
ATOM 1728 O O . PRO A 1 244 ? 1.088 14.529 27.064 1.00 54.25 244 PRO A O 1
ATOM 1731 N N . THR A 1 245 ? 1.886 12.617 27.979 1.00 45.75 245 THR A N 1
ATOM 1732 C CA . THR A 1 245 ? 2.223 12.938 29.383 1.00 45.75 245 THR A CA 1
ATOM 1733 C C . THR A 1 245 ? 1.317 13.837 30.231 1.00 45.75 245 THR A C 1
ATOM 1735 O O . THR A 1 245 ? 1.532 13.880 31.437 1.00 45.75 245 THR A O 1
ATOM 1738 N N . MET A 1 246 ? 0.302 14.522 29.699 1.00 48.62 246 MET A N 1
ATOM 1739 C CA . MET A 1 246 ? -0.532 15.404 30.537 1.00 48.62 246 MET A CA 1
ATOM 1740 C C . MET A 1 246 ? -1.571 14.644 31.378 1.00 48.62 246 MET A C 1
ATOM 1742 O O . MET A 1 246 ? -2.057 15.185 32.363 1.00 48.62 246 MET A O 1
ATOM 1746 N N . ALA A 1 247 ? -1.842 13.376 31.062 1.00 52.50 247 ALA A N 1
ATOM 1747 C CA . ALA A 1 247 ? -2.463 12.427 31.981 1.00 52.50 247 ALA A CA 1
ATOM 1748 C C . ALA A 1 247 ? -2.129 10.994 31.529 1.00 52.50 247 ALA A C 1
ATOM 1750 O O . ALA A 1 247 ? -2.277 10.710 30.334 1.00 52.50 247 ALA A O 1
ATOM 1751 N N . PRO A 1 248 ? -1.715 10.080 32.431 1.00 54.19 248 PRO A N 1
ATOM 1752 C CA . PRO A 1 248 ? -1.592 8.650 32.149 1.00 54.19 248 PRO A CA 1
ATOM 1753 C C . PRO A 1 248 ? -2.992 8.052 31.961 1.00 54.19 248 PRO A C 1
ATOM 1755 O O . PRO A 1 248 ? -3.512 7.308 32.784 1.00 54.19 248 PRO A O 1
ATOM 1758 N N . SER A 1 249 ? -3.641 8.427 30.868 1.00 59.62 249 SER A N 1
ATOM 1759 C CA . SER A 1 249 ? -4.910 7.868 30.435 1.00 59.62 249 SER A CA 1
ATOM 1760 C C . SER A 1 249 ? -4.596 6.537 29.772 1.00 59.62 249 SER A C 1
ATOM 1762 O O . SER A 1 249 ? -4.434 6.420 28.559 1.00 59.62 249 SER A O 1
ATOM 1764 N N . SER A 1 250 ? -4.422 5.515 30.606 1.00 73.75 250 SER A N 1
ATOM 1765 C CA . SER A 1 250 ? -4.419 4.136 30.142 1.00 73.75 250 SER A CA 1
ATOM 1766 C C . SER A 1 250 ? -5.679 3.896 29.308 1.00 73.75 250 SER A C 1
ATOM 1768 O O . SER A 1 250 ? -6.763 4.318 29.718 1.00 73.75 250 SER A O 1
ATOM 1770 N N . LEU A 1 251 ? -5.543 3.210 28.170 1.00 81.44 251 LEU A N 1
ATOM 1771 C CA . LEU A 1 251 ? -6.681 2.790 27.349 1.00 81.44 251 LEU A CA 1
ATOM 1772 C C . LEU A 1 251 ? -7.742 2.139 28.244 1.00 81.44 251 LEU A C 1
ATOM 1774 O O . LEU A 1 251 ? -7.441 1.169 28.944 1.00 81.44 251 LEU A O 1
ATOM 1778 N N . THR A 1 252 ? -8.966 2.663 28.214 1.00 85.25 252 THR A N 1
ATOM 1779 C CA . THR A 1 252 ? -10.071 2.163 29.051 1.00 85.25 252 THR A CA 1
ATOM 1780 C C . THR A 1 252 ? -10.744 0.922 28.459 1.00 85.25 252 THR A C 1
ATOM 1782 O O . THR A 1 252 ? -11.641 0.348 29.066 1.00 85.25 252 THR A O 1
ATOM 1785 N N . GLY A 1 253 ? -10.366 0.528 27.239 1.00 86.62 253 GLY A N 1
ATOM 1786 C CA . GLY A 1 253 ? -10.924 -0.610 26.517 1.00 86.62 253 GLY A CA 1
ATOM 1787 C C . GLY A 1 253 ? -12.267 -0.339 25.839 1.00 86.62 253 GLY A C 1
ATOM 1788 O O . GLY A 1 253 ? -12.749 -1.179 25.081 1.00 86.62 253 GLY A O 1
ATOM 1789 N N . HIS A 1 254 ? -12.868 0.837 26.027 1.00 88.06 254 HIS A N 1
ATOM 1790 C CA . HIS A 1 254 ? -14.172 1.165 25.447 1.00 88.06 254 HIS A CA 1
ATOM 1791 C C . HIS A 1 254 ? -14.136 1.209 23.916 1.00 88.06 254 HIS A C 1
ATOM 1793 O O . HIS A 1 254 ? -15.133 0.893 23.267 1.00 88.06 254 HIS A O 1
ATOM 1799 N N . GLY A 1 255 ? -12.985 1.520 23.311 1.00 88.06 255 GLY A N 1
ATOM 1800 C CA . GLY A 1 255 ? -12.809 1.460 21.855 1.00 88.06 255 GLY A CA 1
ATOM 1801 C C . GLY A 1 255 ? -13.026 0.050 21.281 1.00 88.06 255 GLY A C 1
ATOM 1802 O O . GLY A 1 255 ? -13.491 -0.104 20.146 1.00 88.06 255 GLY A O 1
ATOM 1803 N N . TYR A 1 256 ? -12.795 -0.996 22.084 1.00 91.31 256 TYR A N 1
ATOM 1804 C CA . TYR A 1 256 ? -13.025 -2.384 21.683 1.00 91.31 256 TYR A CA 1
ATOM 1805 C C . TYR A 1 256 ? -14.495 -2.669 21.361 1.00 91.31 256 TYR A C 1
ATOM 1807 O O . TYR A 1 256 ? -14.794 -3.478 20.487 1.00 91.31 256 TYR A O 1
ATOM 1815 N N . PHE A 1 257 ? -15.432 -1.950 21.976 1.00 89.56 257 PHE A N 1
ATOM 1816 C CA . PHE A 1 257 ? -16.857 -2.095 21.687 1.00 89.56 257 PHE A CA 1
ATOM 1817 C C . PHE A 1 257 ? -17.255 -1.720 20.259 1.00 89.56 257 PHE A C 1
ATOM 1819 O O . PHE A 1 257 ? -18.327 -2.137 19.802 1.00 89.56 257 PHE A O 1
ATOM 1826 N N . PHE A 1 258 ? -16.416 -0.940 19.576 1.00 90.06 258 PHE A N 1
ATOM 1827 C CA . PHE A 1 258 ? -16.536 -0.666 18.151 1.00 90.06 258 PHE A CA 1
ATOM 1828 C C . PHE A 1 258 ? -15.665 -1.613 17.322 1.00 90.06 258 PHE A C 1
ATOM 1830 O O . PHE A 1 258 ? -16.122 -2.098 16.291 1.00 90.06 258 PHE A O 1
ATOM 1837 N N . MET A 1 259 ? -14.432 -1.896 17.756 1.00 92.12 259 MET A N 1
ATOM 1838 C CA . MET A 1 259 ? -13.499 -2.737 16.994 1.00 92.12 259 MET A CA 1
ATOM 1839 C C . MET A 1 259 ? -13.873 -4.219 16.965 1.00 92.12 259 MET A C 1
ATOM 1841 O O . MET A 1 259 ? -13.800 -4.820 15.898 1.00 92.12 259 MET A O 1
ATOM 1845 N N . GLY A 1 260 ? -14.271 -4.798 18.100 1.00 92.75 260 GLY A N 1
ATOM 1846 C CA . GLY A 1 260 ? -14.564 -6.225 18.266 1.00 92.75 260 GLY A CA 1
ATOM 1847 C C . GLY A 1 260 ? -15.542 -6.758 17.217 1.00 92.75 260 GLY A C 1
ATOM 1848 O O . GLY A 1 260 ? -15.153 -7.603 16.415 1.00 92.75 260 GLY A O 1
ATOM 1849 N N . PRO A 1 261 ? -16.767 -6.207 17.125 1.00 93.25 261 PRO A N 1
ATOM 1850 C CA . PRO A 1 261 ? -17.757 -6.655 16.142 1.00 93.25 261 PRO A CA 1
ATOM 1851 C C . PRO A 1 261 ? -17.362 -6.417 14.677 1.00 93.25 261 PRO A C 1
ATOM 1853 O O . PRO A 1 261 ? -17.990 -6.962 13.776 1.00 93.25 261 PRO A O 1
ATOM 1856 N N . LEU A 1 262 ? -16.367 -5.562 14.422 1.00 93.94 262 LEU A N 1
ATOM 1857 C CA . LEU A 1 262 ? -15.883 -5.242 13.078 1.00 93.94 262 LEU A CA 1
ATOM 1858 C C . LEU A 1 262 ? -14.611 -6.014 12.715 1.00 93.94 262 LEU A C 1
ATOM 1860 O O . LEU A 1 262 ? -14.095 -5.814 11.615 1.00 93.94 262 LEU A O 1
ATOM 1864 N N . HIS A 1 263 ? -14.082 -6.844 13.622 1.00 94.25 263 HIS A N 1
ATOM 1865 C CA . HIS A 1 263 ? -12.769 -7.462 13.471 1.00 94.25 263 HIS A CA 1
ATOM 1866 C C . HIS A 1 263 ? -12.673 -8.296 12.198 1.00 94.25 263 HIS A C 1
ATOM 1868 O O . HIS A 1 263 ? -11.832 -8.006 11.354 1.00 94.25 263 HIS A O 1
ATOM 1874 N N . ASP A 1 264 ? -13.592 -9.239 12.001 1.00 95.25 264 ASP A N 1
ATOM 1875 C CA . ASP A 1 264 ? -13.562 -10.150 10.853 1.00 95.25 264 ASP A CA 1
ATOM 1876 C C . ASP A 1 264 ? -13.636 -9.395 9.519 1.00 95.25 264 ASP A C 1
ATOM 1878 O O . ASP A 1 264 ? -12.905 -9.691 8.571 1.00 95.25 264 ASP A O 1
ATOM 1882 N N . THR A 1 265 ? -14.472 -8.352 9.451 1.00 95.50 265 THR A N 1
ATOM 1883 C CA . THR A 1 265 ? -14.582 -7.516 8.247 1.00 95.50 265 THR A CA 1
ATOM 1884 C C . THR A 1 265 ? -13.305 -6.715 8.003 1.00 95.50 265 THR A C 1
ATOM 1886 O O . THR A 1 265 ? -12.857 -6.590 6.865 1.00 95.50 265 THR A O 1
ATOM 1889 N N . TRP A 1 266 ? -12.689 -6.186 9.059 1.00 95.88 266 TRP A N 1
ATOM 1890 C CA . TRP A 1 266 ? -11.405 -5.502 8.951 1.00 95.88 266 TRP A CA 1
ATOM 1891 C C . TRP A 1 266 ? -10.270 -6.441 8.538 1.00 95.88 266 TRP A C 1
ATOM 1893 O O . TRP A 1 266 ? -9.473 -6.053 7.690 1.00 95.88 266 TRP A O 1
ATOM 1903 N N . VAL A 1 267 ? -10.206 -7.664 9.074 1.00 96.44 267 VAL A N 1
ATOM 1904 C CA . VAL A 1 267 ? -9.213 -8.672 8.668 1.00 96.44 267 VAL A CA 1
ATOM 1905 C C . VAL A 1 267 ? -9.355 -8.975 7.177 1.00 96.44 267 VAL A C 1
ATOM 1907 O O . VAL A 1 267 ? -8.357 -8.971 6.458 1.00 96.44 267 VAL A O 1
ATOM 1910 N N . ALA A 1 268 ? -10.586 -9.135 6.680 1.00 97.00 268 ALA A N 1
ATOM 1911 C CA . ALA A 1 268 ? -10.839 -9.317 5.252 1.00 97.00 268 ALA A CA 1
ATOM 1912 C C . ALA A 1 268 ? -10.376 -8.111 4.410 1.00 97.00 268 ALA A C 1
ATOM 1914 O O . ALA A 1 268 ? -9.747 -8.294 3.365 1.00 97.00 268 ALA A O 1
ATOM 1915 N N . VAL A 1 269 ? -10.640 -6.880 4.870 1.00 97.75 269 VAL A N 1
ATOM 1916 C CA . VAL A 1 269 ? -10.174 -5.645 4.212 1.00 97.75 269 VAL A CA 1
ATOM 1917 C C . VAL A 1 269 ? -8.649 -5.594 4.164 1.00 97.75 269 VAL A C 1
ATOM 1919 O O . VAL A 1 269 ? -8.081 -5.347 3.106 1.00 97.75 269 VAL A O 1
ATOM 1922 N N . VAL A 1 270 ? -7.972 -5.851 5.280 1.00 97.00 270 VAL A N 1
ATOM 1923 C CA . VAL A 1 270 ? -6.508 -5.798 5.378 1.00 97.00 270 VAL A CA 1
ATOM 1924 C C . VAL A 1 270 ? -5.846 -6.893 4.533 1.00 97.00 270 VAL A C 1
ATOM 1926 O O . VAL A 1 270 ? -4.850 -6.625 3.860 1.00 97.00 270 VAL A O 1
ATOM 1929 N N . ALA A 1 271 ? -6.420 -8.097 4.488 1.00 97.19 271 ALA A N 1
ATOM 1930 C CA . ALA A 1 271 ? -5.961 -9.156 3.592 1.00 97.19 271 ALA A CA 1
ATOM 1931 C C . ALA A 1 271 ? -6.099 -8.749 2.113 1.00 97.19 271 ALA A C 1
ATOM 1933 O O . ALA A 1 271 ? -5.175 -8.946 1.324 1.00 97.19 271 ALA A O 1
ATOM 1934 N N . SER A 1 272 ? -7.215 -8.110 1.739 1.00 97.56 272 SER A N 1
ATOM 1935 C CA . SER A 1 272 ? -7.412 -7.580 0.382 1.00 97.56 272 SER A CA 1
ATOM 1936 C C . SER A 1 272 ? -6.454 -6.426 0.061 1.00 97.56 272 SER A C 1
ATOM 1938 O O . SER A 1 272 ? -5.955 -6.335 -1.052 1.00 97.56 272 SER A O 1
ATOM 1940 N N . VAL A 1 273 ? -6.087 -5.588 1.036 1.00 97.88 273 VAL A N 1
ATOM 1941 C CA . VAL A 1 273 ? -5.045 -4.555 0.867 1.00 97.88 273 VAL A CA 1
ATOM 1942 C C . VAL A 1 273 ? -3.685 -5.173 0.534 1.00 97.88 273 VAL A C 1
ATOM 1944 O O . VAL A 1 273 ? -2.983 -4.665 -0.341 1.00 97.88 273 VAL A O 1
ATOM 1947 N N . GLN A 1 274 ? -3.311 -6.272 1.194 1.00 98.06 274 GLN A N 1
ATOM 1948 C CA . GLN A 1 274 ? -2.075 -7.000 0.891 1.00 98.06 274 GLN A CA 1
ATOM 1949 C C . GLN A 1 274 ? -2.119 -7.640 -0.503 1.00 98.06 274 GLN A C 1
ATOM 1951 O O . GLN A 1 274 ? -1.163 -7.498 -1.267 1.00 98.06 274 GLN A O 1
ATOM 1956 N N . ALA A 1 275 ? -3.237 -8.276 -0.868 1.00 98.12 275 ALA A N 1
ATOM 1957 C CA . ALA A 1 275 ? -3.436 -8.837 -2.203 1.00 98.12 275 ALA A CA 1
ATOM 1958 C C . ALA A 1 275 ? -3.400 -7.753 -3.297 1.00 98.12 275 ALA A C 1
ATOM 1960 O O . ALA A 1 275 ? -2.740 -7.929 -4.322 1.00 98.12 275 ALA A O 1
ATOM 1961 N N . LEU A 1 276 ? -4.026 -6.597 -3.050 1.00 98.19 276 LEU A N 1
ATOM 1962 C CA . LEU A 1 276 ? -4.022 -5.442 -3.946 1.00 98.19 276 LEU A CA 1
ATOM 1963 C C . LEU A 1 276 ? -2.604 -4.914 -4.167 1.00 98.19 276 LEU A C 1
ATOM 1965 O O . LEU A 1 276 ? -2.205 -4.661 -5.304 1.00 98.19 276 LEU A O 1
ATOM 1969 N N . ALA A 1 277 ? -1.839 -4.759 -3.085 1.00 97.94 277 ALA A N 1
ATOM 1970 C CA . ALA A 1 277 ? -0.455 -4.311 -3.145 1.00 97.94 277 ALA A CA 1
ATOM 1971 C C . ALA A 1 277 ? 0.425 -5.289 -3.932 1.00 97.94 277 ALA A C 1
ATOM 1973 O O . ALA A 1 277 ? 1.185 -4.850 -4.792 1.00 97.94 277 ALA A O 1
ATOM 1974 N N . ALA A 1 278 ? 0.270 -6.598 -3.707 1.00 98.06 278 ALA A N 1
ATOM 1975 C CA . ALA A 1 278 ? 0.988 -7.633 -4.447 1.00 98.06 278 ALA A CA 1
ATOM 1976 C C . ALA A 1 278 ? 0.623 -7.634 -5.944 1.00 98.06 278 ALA A C 1
ATOM 1978 O O . ALA A 1 278 ? 1.507 -7.687 -6.799 1.00 98.06 278 ALA A O 1
ATOM 1979 N N . ALA A 1 279 ? -0.664 -7.503 -6.287 1.00 97.75 279 ALA A N 1
ATOM 1980 C CA . ALA A 1 279 ? -1.114 -7.412 -7.676 1.00 97.75 279 ALA A CA 1
ATOM 1981 C C . ALA A 1 279 ? -0.576 -6.148 -8.370 1.00 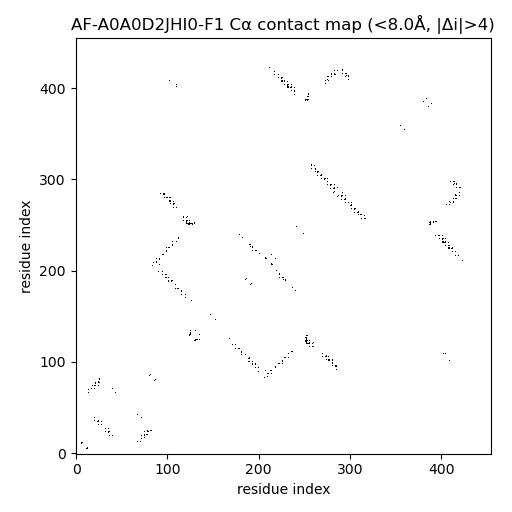97.75 279 ALA A C 1
ATOM 1983 O O . ALA A 1 279 ? -0.094 -6.207 -9.504 1.00 97.75 279 ALA A O 1
ATOM 1984 N N . ALA A 1 280 ? -0.601 -5.004 -7.681 1.00 97.31 280 ALA A N 1
ATOM 1985 C CA . ALA A 1 280 ? -0.066 -3.746 -8.191 1.00 97.31 280 ALA A CA 1
ATOM 1986 C C . ALA A 1 280 ? 1.460 -3.804 -8.365 1.00 97.31 280 ALA A C 1
ATOM 1988 O O . ALA A 1 280 ? 1.976 -3.358 -9.389 1.00 97.31 280 ALA A O 1
ATOM 1989 N N . ALA A 1 281 ? 2.178 -4.397 -7.412 1.00 96.81 281 ALA A N 1
ATOM 1990 C CA . ALA A 1 281 ? 3.618 -4.617 -7.475 1.00 96.81 281 ALA A CA 1
ATOM 1991 C C . ALA A 1 281 ? 4.005 -5.562 -8.626 1.00 96.81 281 ALA A C 1
ATOM 1993 O O . ALA A 1 281 ? 4.909 -5.253 -9.404 1.00 96.81 281 ALA A O 1
ATOM 1994 N N . ALA A 1 282 ? 3.278 -6.668 -8.809 1.00 96.31 282 ALA A N 1
ATOM 1995 C CA . ALA A 1 282 ? 3.463 -7.571 -9.943 1.00 96.31 282 ALA A CA 1
ATOM 1996 C C . ALA A 1 282 ? 3.232 -6.855 -11.285 1.00 96.31 282 ALA A C 1
ATOM 1998 O O . ALA A 1 282 ? 4.040 -6.995 -12.205 1.00 96.31 282 ALA A O 1
ATOM 1999 N N . GLN A 1 283 ? 2.180 -6.034 -11.381 1.00 95.19 283 GLN A N 1
ATOM 2000 C CA . GLN A 1 283 ? 1.873 -5.272 -12.591 1.00 95.19 283 GLN A CA 1
ATOM 2001 C C . GLN A 1 283 ? 2.886 -4.151 -12.865 1.00 95.19 283 GLN A C 1
ATOM 2003 O O . GLN A 1 283 ? 3.175 -3.865 -14.029 1.00 95.19 283 GLN A O 1
ATOM 2008 N N . LEU A 1 284 ? 3.445 -3.535 -11.818 1.00 93.38 284 LEU A N 1
ATOM 2009 C CA . LEU A 1 284 ? 4.549 -2.580 -11.920 1.00 93.38 284 LEU A CA 1
ATOM 2010 C C . LEU A 1 284 ? 5.799 -3.246 -12.502 1.00 93.38 284 LEU A C 1
ATOM 2012 O O . LEU A 1 284 ? 6.333 -2.757 -13.497 1.00 93.38 284 LEU A O 1
ATOM 2016 N N . ARG A 1 285 ? 6.225 -4.375 -11.920 1.00 93.19 285 ARG A N 1
ATOM 2017 C CA . ARG A 1 285 ? 7.416 -5.127 -12.351 1.00 93.19 285 ARG A CA 1
ATOM 2018 C C . ARG A 1 285 ? 7.257 -5.674 -13.769 1.00 93.19 285 ARG A C 1
ATOM 2020 O O . ARG A 1 285 ? 8.152 -5.548 -14.601 1.00 93.19 285 ARG A O 1
ATOM 2027 N N . ARG A 1 286 ? 6.109 -6.289 -14.064 1.00 92.44 286 ARG A N 1
ATOM 2028 C CA . ARG A 1 286 ? 5.843 -6.934 -15.352 1.00 92.44 286 ARG A CA 1
ATOM 2029 C C . ARG A 1 286 ? 4.392 -6.708 -15.774 1.00 92.44 286 ARG A C 1
ATOM 2031 O O . ARG A 1 286 ? 3.532 -7.540 -15.487 1.00 92.44 286 ARG A O 1
ATOM 2038 N N . PRO A 1 287 ? 4.098 -5.630 -16.517 1.00 91.19 287 PRO A N 1
ATOM 2039 C CA . PRO A 1 287 ? 2.735 -5.367 -16.937 1.00 91.19 287 PRO A CA 1
ATOM 2040 C C . PRO A 1 287 ? 2.288 -6.398 -17.964 1.00 91.19 287 PRO A C 1
ATOM 2042 O O . PRO A 1 287 ? 2.869 -6.528 -19.045 1.00 91.19 287 PRO A O 1
ATOM 2045 N N . THR A 1 288 ? 1.229 -7.114 -17.615 1.00 94.25 288 THR A N 1
ATOM 2046 C CA . THR A 1 288 ? 0.577 -8.102 -18.474 1.00 94.25 288 THR A CA 1
ATOM 2047 C C . THR A 1 288 ? -0.918 -7.823 -18.549 1.00 94.25 288 THR A C 1
ATOM 2049 O O . THR A 1 288 ? -1.462 -7.039 -17.765 1.00 94.25 288 THR A O 1
ATOM 2052 N N . ASP A 1 289 ? -1.602 -8.445 -19.508 1.00 93.25 289 ASP A N 1
ATOM 2053 C CA . ASP A 1 289 ? -3.049 -8.281 -19.643 1.00 93.25 289 ASP A CA 1
ATOM 2054 C C . ASP A 1 289 ? -3.810 -8.993 -18.530 1.00 93.25 289 ASP A C 1
ATOM 2056 O O . ASP A 1 289 ? -4.687 -8.387 -17.914 1.00 93.25 289 ASP A O 1
ATOM 2060 N N . ALA A 1 290 ? -3.380 -10.212 -18.203 1.00 96.00 290 ALA A N 1
ATOM 2061 C CA . ALA A 1 290 ? -3.871 -10.960 -17.055 1.00 96.00 290 ALA A CA 1
ATOM 2062 C C . ALA A 1 290 ? -3.603 -10.223 -15.732 1.00 96.00 290 ALA A C 1
ATOM 2064 O O . ALA A 1 290 ? -4.512 -10.094 -14.920 1.00 96.00 290 ALA A O 1
ATOM 2065 N N . GLY A 1 291 ? -2.398 -9.670 -15.538 1.00 95.88 291 GLY A N 1
ATOM 2066 C CA . GLY A 1 291 ? -2.062 -8.903 -14.334 1.00 95.88 291 GLY A CA 1
ATOM 2067 C C . GLY A 1 291 ? -2.882 -7.619 -14.191 1.00 95.88 291 GLY A C 1
ATOM 2068 O O . GLY A 1 291 ? -3.327 -7.292 -13.096 1.00 95.88 291 GLY A O 1
ATOM 2069 N N . GLY A 1 292 ? -3.175 -6.929 -15.300 1.00 95.88 292 GLY A N 1
ATOM 2070 C CA . GLY A 1 292 ? -4.073 -5.773 -15.295 1.00 95.88 292 GLY A CA 1
ATOM 2071 C C . GLY A 1 292 ? -5.512 -6.141 -14.918 1.00 95.88 292 GLY A C 1
ATOM 2072 O O . GLY A 1 292 ? -6.129 -5.437 -14.125 1.00 95.88 292 GLY A O 1
ATOM 2073 N N . ALA A 1 293 ? -6.031 -7.257 -15.441 1.00 97.12 293 ALA A N 1
ATOM 2074 C CA . ALA A 1 293 ? -7.358 -7.758 -15.082 1.00 97.12 293 ALA A CA 1
ATOM 2075 C C . ALA A 1 293 ? -7.428 -8.207 -13.611 1.00 97.12 293 ALA A C 1
ATOM 2077 O O . ALA A 1 293 ? -8.383 -7.868 -12.918 1.00 97.12 293 ALA A O 1
ATOM 2078 N N . ALA A 1 294 ? -6.397 -8.900 -13.116 1.00 97.38 294 ALA A N 1
ATOM 2079 C CA . ALA A 1 294 ? -6.296 -9.304 -11.714 1.00 97.38 294 ALA A CA 1
ATOM 2080 C C . ALA A 1 294 ? -6.238 -8.090 -10.771 1.00 97.38 294 ALA A C 1
ATOM 2082 O O . ALA A 1 294 ? -6.945 -8.052 -9.769 1.00 97.38 294 ALA A O 1
ATOM 2083 N N . LEU A 1 295 ? -5.453 -7.065 -11.122 1.00 97.94 295 LEU A N 1
ATOM 2084 C CA . LEU A 1 295 ? -5.389 -5.814 -10.368 1.00 97.94 295 LEU A CA 1
ATOM 2085 C C . LEU A 1 295 ? -6.746 -5.095 -10.333 1.00 97.94 295 LEU A C 1
ATOM 2087 O O . LEU A 1 295 ? -7.150 -4.611 -9.281 1.00 97.94 295 LEU A O 1
ATOM 2091 N N . ALA A 1 296 ? -7.463 -5.040 -11.458 1.00 98.19 296 ALA A N 1
ATOM 2092 C CA . ALA A 1 296 ? -8.801 -4.451 -11.514 1.00 98.19 296 ALA A CA 1
ATOM 2093 C C . ALA A 1 296 ? -9.807 -5.212 -10.631 1.00 98.19 296 ALA A C 1
ATOM 2095 O O . ALA A 1 296 ? -10.552 -4.581 -9.883 1.00 98.19 296 ALA A O 1
ATOM 2096 N N . ALA A 1 297 ? -9.778 -6.548 -10.666 1.00 98.06 297 ALA A N 1
ATOM 2097 C CA . ALA A 1 297 ? -10.628 -7.389 -9.827 1.00 98.06 297 ALA A CA 1
ATOM 2098 C C . ALA A 1 297 ? -10.353 -7.175 -8.328 1.00 98.06 297 ALA A C 1
ATOM 2100 O O . ALA A 1 297 ? -11.288 -7.107 -7.533 1.00 98.06 297 ALA A O 1
ATOM 2101 N N . GLU A 1 298 ? -9.088 -7.010 -7.935 1.00 98.25 298 GLU A N 1
ATOM 2102 C CA . GLU A 1 298 ? -8.740 -6.773 -6.531 1.00 98.25 298 GLU A CA 1
ATOM 2103 C C . GLU A 1 298 ? -9.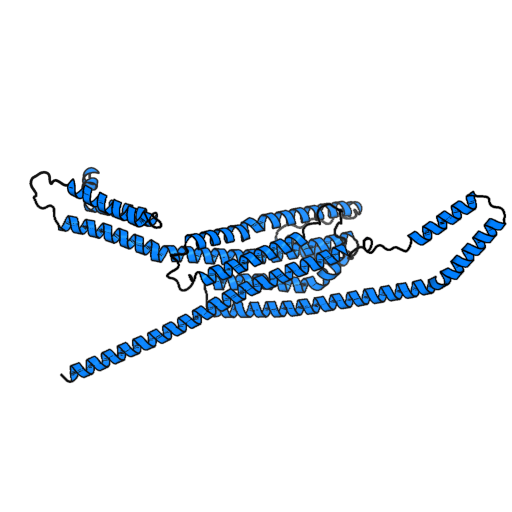126 -5.359 -6.058 1.00 98.25 298 GLU A C 1
ATOM 2105 O O . GLU A 1 298 ? -9.540 -5.186 -4.912 1.00 98.25 298 GLU A O 1
ATOM 2110 N N . ILE A 1 299 ? -9.076 -4.350 -6.941 1.00 98.12 299 ILE A N 1
ATOM 2111 C CA . ILE A 1 299 ? -9.622 -3.009 -6.659 1.00 98.12 299 ILE A CA 1
ATOM 2112 C C . ILE A 1 299 ? -11.128 -3.104 -6.381 1.00 98.12 299 ILE A C 1
ATOM 2114 O O . ILE A 1 299 ? -11.602 -2.580 -5.372 1.00 98.12 299 ILE A O 1
ATOM 2118 N N . GLU A 1 300 ? -11.874 -3.798 -7.244 1.00 98.19 300 GLU A N 1
ATOM 2119 C CA . GLU A 1 300 ? -13.318 -3.985 -7.085 1.00 98.19 300 GLU A CA 1
ATOM 2120 C C . GLU A 1 300 ? -13.650 -4.749 -5.795 1.00 98.19 300 GLU A C 1
ATOM 2122 O O . GLU A 1 300 ? -14.516 -4.330 -5.022 1.00 98.19 300 GLU A O 1
ATOM 2127 N N . ARG A 1 301 ? -12.911 -5.826 -5.504 1.00 98.00 301 ARG A N 1
ATOM 2128 C CA . ARG A 1 301 ? -13.046 -6.596 -4.262 1.00 98.00 301 ARG A CA 1
ATOM 2129 C C . ARG A 1 301 ? -12.835 -5.718 -3.028 1.00 98.00 301 ARG A C 1
ATOM 2131 O O . ARG A 1 301 ? -13.651 -5.763 -2.104 1.00 98.00 301 ARG A O 1
ATOM 2138 N N . LEU A 1 302 ? -11.782 -4.897 -3.002 1.00 97.81 302 LEU A N 1
ATOM 2139 C CA . LEU A 1 302 ? -11.525 -3.995 -1.880 1.00 97.81 302 LEU A CA 1
ATOM 2140 C C . LEU A 1 302 ? -12.655 -2.966 -1.720 1.00 97.81 302 LEU A C 1
ATOM 2142 O O . LEU A 1 302 ? -13.066 -2.672 -0.599 1.00 97.81 302 LEU A O 1
ATOM 2146 N N . GLU A 1 303 ? -13.198 -2.432 -2.813 1.00 97.69 303 GLU A N 1
ATOM 2147 C CA . GLU A 1 303 ? -14.338 -1.508 -2.774 1.00 97.69 303 GLU A CA 1
ATOM 2148 C C . GLU A 1 303 ? -15.601 -2.160 -2.200 1.00 97.69 303 GLU A C 1
ATOM 2150 O O . GLU A 1 303 ? -16.261 -1.570 -1.337 1.00 97.69 303 GLU A O 1
ATOM 2155 N N . GLN A 1 304 ? -15.900 -3.396 -2.604 1.00 98.00 304 GLN A N 1
ATOM 2156 C CA . GLN A 1 304 ? -17.000 -4.183 -2.045 1.00 98.00 304 GLN A CA 1
ATOM 2157 C C . GLN A 1 304 ? -16.813 -4.412 -0.539 1.00 98.00 304 GLN A C 1
ATOM 2159 O O . GLN A 1 304 ? -17.723 -4.130 0.246 1.00 98.00 304 GLN A O 1
ATOM 2164 N N . LEU A 1 305 ? -15.617 -4.828 -0.109 1.00 97.38 305 LEU A N 1
ATOM 2165 C CA . LEU A 1 305 ? -15.291 -5.022 1.309 1.00 97.38 305 LEU A CA 1
ATOM 2166 C C . LEU A 1 305 ? -15.385 -3.715 2.110 1.00 97.38 305 LEU A C 1
ATOM 2168 O O . LEU A 1 305 ? -15.863 -3.710 3.242 1.00 97.38 305 LEU A O 1
ATOM 2172 N N . ARG A 1 306 ? -15.005 -2.573 1.525 1.00 97.19 306 ARG A N 1
ATOM 2173 C CA . ARG A 1 306 ? -15.165 -1.254 2.159 1.00 97.19 306 ARG A CA 1
ATOM 2174 C C . ARG A 1 306 ? -16.632 -0.863 2.331 1.00 97.19 306 ARG A C 1
ATOM 2176 O O . ARG A 1 306 ? -16.984 -0.275 3.356 1.00 97.19 306 ARG A O 1
ATOM 2183 N N . MET A 1 307 ? -17.492 -1.180 1.361 1.00 97.38 307 MET A N 1
ATOM 2184 C CA . MET A 1 307 ? -18.939 -0.975 1.493 1.00 97.38 307 MET A CA 1
ATOM 2185 C C . MET A 1 307 ? -19.532 -1.862 2.591 1.00 97.38 307 MET A C 1
ATOM 2187 O O . MET A 1 307 ? -20.307 -1.368 3.413 1.00 97.38 307 MET A O 1
ATOM 2191 N N . GLN A 1 308 ? -19.116 -3.130 2.661 1.00 96.25 308 GLN A N 1
ATOM 2192 C CA . GLN A 1 308 ? -19.510 -4.051 3.732 1.00 96.25 308 GLN A CA 1
ATOM 2193 C C . GLN A 1 308 ? -19.058 -3.538 5.104 1.00 96.25 308 GLN A C 1
ATOM 2195 O O . GLN A 1 308 ? -19.877 -3.431 6.017 1.00 96.25 308 GLN A O 1
ATOM 2200 N N . LEU A 1 309 ? -17.796 -3.110 5.230 1.00 95.56 309 LEU A N 1
ATOM 2201 C CA . LEU A 1 309 ? -17.252 -2.521 6.454 1.00 95.56 309 LEU A CA 1
ATOM 2202 C C . LEU A 1 309 ? -18.039 -1.281 6.888 1.00 95.56 309 LEU A C 1
ATOM 2204 O O . LEU A 1 309 ? -18.364 -1.132 8.065 1.00 95.56 309 LEU A O 1
ATOM 2208 N N . ARG A 1 310 ? -18.393 -0.399 5.946 1.00 96.12 310 ARG A N 1
ATOM 2209 C CA . ARG A 1 310 ? -19.240 0.767 6.230 1.00 96.12 310 ARG A CA 1
ATOM 2210 C C . ARG A 1 310 ? -20.625 0.347 6.726 1.00 96.12 310 ARG A C 1
ATOM 2212 O O . ARG A 1 310 ? -21.129 0.949 7.673 1.00 96.12 310 ARG A O 1
ATOM 2219 N N . GLY A 1 311 ? -21.237 -0.662 6.107 1.00 94.88 311 GLY A N 1
ATOM 2220 C CA . GLY A 1 311 ? -22.521 -1.222 6.533 1.00 94.88 311 GLY A CA 1
ATOM 2221 C C . GLY A 1 311 ? -22.467 -1.769 7.961 1.00 94.88 311 GLY A C 1
ATOM 2222 O O . GLY A 1 311 ? -23.273 -1.362 8.803 1.00 94.88 311 GLY A O 1
ATOM 2223 N N . ALA A 1 312 ? -21.468 -2.605 8.253 1.00 93.81 312 ALA A N 1
ATOM 2224 C CA . ALA A 1 312 ? -21.225 -3.171 9.577 1.00 93.81 312 ALA A CA 1
ATOM 2225 C C . ALA A 1 312 ? -20.977 -2.074 10.625 1.00 93.81 312 ALA A C 1
ATOM 2227 O O . ALA A 1 312 ? -21.602 -2.065 11.685 1.00 93.81 312 ALA A O 1
ATOM 2228 N N . PHE A 1 313 ? -20.152 -1.076 10.302 1.00 93.31 313 PHE A N 1
ATOM 2229 C CA . PHE A 1 313 ? -19.889 0.064 11.180 1.00 93.31 313 PHE A CA 1
ATOM 2230 C C . PHE A 1 313 ? -21.163 0.851 11.517 1.00 93.31 313 PHE A C 1
ATOM 2232 O O . PHE A 1 313 ? -21.411 1.178 12.679 1.00 93.31 313 PHE A O 1
ATOM 2239 N N . LEU A 1 314 ? -22.006 1.141 10.519 1.00 94.12 314 LEU A N 1
ATOM 2240 C CA . LEU A 1 314 ? -23.279 1.826 10.750 1.00 94.12 314 LEU A CA 1
ATOM 2241 C C . LEU A 1 314 ? -24.227 0.986 11.616 1.00 94.12 314 LEU A C 1
ATOM 2243 O O . LEU A 1 314 ? -24.934 1.557 12.445 1.00 94.12 314 LEU A O 1
ATOM 2247 N N . ALA A 1 315 ? -24.233 -0.340 11.458 1.00 91.06 315 ALA A N 1
ATOM 2248 C CA . ALA A 1 315 ? -25.018 -1.241 12.297 1.00 91.06 315 ALA A CA 1
ATOM 2249 C C . ALA A 1 315 ? -24.549 -1.204 13.762 1.00 91.06 315 ALA A C 1
ATOM 2251 O O . ALA A 1 315 ? -25.367 -0.964 14.652 1.00 91.06 315 ALA A O 1
ATOM 2252 N N . VAL A 1 316 ? -23.237 -1.318 14.008 1.00 88.94 316 VAL A N 1
ATOM 2253 C CA . VAL A 1 316 ? -22.638 -1.204 15.352 1.00 88.94 316 VAL A CA 1
ATOM 2254 C C . VAL A 1 316 ? -22.966 0.150 15.979 1.00 88.94 316 VAL A C 1
ATOM 2256 O O . VAL A 1 316 ? -23.421 0.221 17.123 1.00 88.94 316 VAL A O 1
ATOM 2259 N N . ARG A 1 317 ? -22.823 1.242 15.220 1.00 89.94 317 ARG A N 1
ATOM 2260 C CA . ARG A 1 317 ? -23.155 2.588 15.700 1.00 89.94 317 ARG A CA 1
ATOM 2261 C C . ARG A 1 317 ? -24.633 2.722 16.070 1.00 89.94 317 ARG A C 1
ATOM 2263 O O . ARG A 1 317 ? -24.936 3.287 17.119 1.00 89.94 317 ARG A O 1
ATOM 2270 N N . ARG A 1 318 ? -25.560 2.215 15.246 1.00 91.88 318 ARG A N 1
ATOM 2271 C CA . ARG A 1 318 ? -27.004 2.238 15.551 1.00 91.88 318 ARG A CA 1
ATOM 2272 C C . ARG A 1 318 ? -27.319 1.440 16.811 1.00 91.88 318 ARG A C 1
ATOM 2274 O O . ARG A 1 318 ? -28.033 1.962 17.663 1.00 91.88 318 ARG A O 1
ATOM 2281 N N . ALA A 1 319 ? -26.751 0.241 16.948 1.00 83.88 319 ALA A N 1
ATOM 2282 C CA . ALA A 1 319 ? -26.915 -0.593 18.135 1.00 83.88 319 ALA A CA 1
ATOM 2283 C C . ALA A 1 319 ? -26.459 0.156 19.399 1.00 83.88 319 ALA A C 1
ATOM 2285 O O . ALA A 1 319 ? -27.211 0.264 20.367 1.00 83.88 319 ALA A O 1
ATOM 2286 N N . ARG A 1 320 ? -25.287 0.802 19.352 1.00 84.56 320 ARG A N 1
ATOM 2287 C CA . ARG A 1 320 ? -24.774 1.614 20.468 1.00 84.56 320 ARG A CA 1
ATOM 2288 C C . ARG A 1 320 ? -25.660 2.814 20.781 1.00 84.56 320 ARG A C 1
ATOM 2290 O O . ARG A 1 320 ? -26.015 3.020 21.938 1.00 84.56 320 ARG A O 1
ATOM 2297 N N . HIS A 1 321 ? -26.082 3.570 19.769 1.00 85.31 321 HIS A N 1
ATOM 2298 C CA . HIS A 1 321 ? -27.020 4.678 19.963 1.00 85.31 321 HIS A CA 1
ATOM 2299 C C . HIS A 1 321 ? -28.345 4.205 20.583 1.00 85.31 321 HIS A C 1
ATOM 2301 O O . HIS A 1 321 ? -28.894 4.899 21.440 1.00 85.31 321 HIS A O 1
ATOM 2307 N N . SER A 1 322 ? -28.868 3.037 20.189 1.00 81.31 322 SER A N 1
ATOM 2308 C CA . SER A 1 322 ? -30.066 2.477 20.820 1.00 81.31 322 SER A CA 1
ATOM 2309 C C . SER A 1 322 ? -29.831 2.087 22.278 1.00 81.31 322 SER A C 1
ATOM 2311 O O . SER A 1 322 ? -30.678 2.410 23.109 1.00 81.31 322 SER A O 1
ATOM 2313 N N . SER A 1 323 ? -28.678 1.498 22.618 1.00 74.88 323 SER A N 1
ATOM 2314 C CA . SER A 1 323 ? -28.317 1.178 24.005 1.00 74.88 323 SER A CA 1
ATOM 2315 C C . SER A 1 323 ? -28.216 2.437 24.869 1.00 74.88 323 SER A C 1
ATOM 2317 O O . SER A 1 323 ? -28.801 2.484 25.947 1.00 74.88 323 SER A O 1
ATOM 2319 N N . VAL A 1 324 ? -27.560 3.495 24.374 1.00 78.00 324 VAL A N 1
ATOM 2320 C CA . VAL A 1 324 ? -27.453 4.783 25.085 1.00 78.00 324 VAL A CA 1
ATOM 2321 C C . VAL A 1 324 ? -28.832 5.412 25.292 1.00 78.00 324 VAL A C 1
ATOM 2323 O O . VAL A 1 324 ? -29.137 5.887 26.382 1.00 78.00 324 VAL A O 1
ATOM 2326 N N . ARG A 1 325 ? -29.716 5.365 24.285 1.00 81.00 325 ARG A N 1
ATOM 2327 C CA . ARG A 1 325 ? -31.102 5.844 24.426 1.00 81.00 325 ARG A CA 1
ATOM 2328 C C . ARG A 1 325 ? -31.894 5.041 25.456 1.00 81.00 325 ARG A C 1
ATOM 2330 O O . ARG A 1 325 ? -32.652 5.631 26.217 1.00 81.00 325 ARG A O 1
ATOM 2337 N N . GLN A 1 326 ? -31.747 3.717 25.487 1.00 80.56 326 GLN A N 1
ATOM 2338 C CA . GLN A 1 326 ? -32.409 2.870 26.485 1.00 80.56 326 GLN A CA 1
ATOM 2339 C C . GLN A 1 326 ? -31.905 3.173 27.899 1.00 80.56 326 GLN A C 1
ATOM 2341 O O . GLN A 1 326 ? -32.711 3.302 28.816 1.00 80.56 326 GLN A O 1
ATOM 2346 N N . LEU A 1 327 ? -30.595 3.349 28.061 1.00 73.69 327 LEU A N 1
ATOM 2347 C CA . LEU A 1 327 ? -29.966 3.716 29.325 1.00 73.69 327 LEU A CA 1
ATOM 2348 C C . LEU A 1 327 ? -30.418 5.108 29.791 1.00 73.69 327 LEU A C 1
ATOM 2350 O O . LEU A 1 327 ? -30.871 5.251 30.920 1.00 73.69 327 LEU A O 1
ATOM 2354 N N . SER A 1 328 ? -30.435 6.102 28.899 1.00 76.12 328 SER A N 1
ATOM 2355 C CA . SER A 1 328 ? -30.981 7.437 29.179 1.00 76.12 328 SER A CA 1
ATOM 2356 C C . SER A 1 328 ? -32.459 7.390 29.587 1.00 76.12 328 SER A C 1
ATOM 2358 O O . SER A 1 328 ? -32.846 8.051 30.545 1.00 76.12 328 SER A O 1
ATOM 2360 N N . ARG A 1 329 ? -33.287 6.556 28.937 1.00 81.25 329 ARG A N 1
ATOM 2361 C CA . ARG A 1 329 ? -34.687 6.350 29.352 1.00 81.25 329 ARG A CA 1
ATOM 2362 C C . ARG A 1 329 ? -34.796 5.726 30.742 1.00 81.25 329 ARG A C 1
ATOM 2364 O O . ARG A 1 329 ? -35.666 6.147 31.496 1.00 81.25 329 ARG A O 1
ATOM 2371 N N . ARG A 1 330 ? -33.929 4.762 31.081 1.00 74.50 330 ARG A N 1
ATOM 2372 C CA . ARG A 1 330 ? -33.871 4.146 32.419 1.00 74.50 330 ARG A CA 1
ATOM 2373 C C . ARG A 1 330 ? -33.452 5.154 33.487 1.00 74.50 330 ARG A C 1
ATOM 2375 O O . ARG A 1 330 ? -34.072 5.206 34.543 1.00 74.50 330 ARG A O 1
ATOM 2382 N N . PHE A 1 331 ? -32.467 5.999 33.194 1.00 73.44 331 PHE A N 1
ATOM 2383 C CA . PHE A 1 331 ? -32.079 7.092 34.084 1.00 73.44 331 PHE A CA 1
ATOM 2384 C C . PHE A 1 331 ? -33.183 8.136 34.223 1.00 73.44 331 PHE A C 1
ATOM 2386 O O . PHE A 1 331 ? -33.450 8.577 35.329 1.00 73.44 331 PHE A O 1
ATOM 2393 N N . ALA A 1 332 ? -33.893 8.478 33.149 1.00 77.25 332 ALA A N 1
ATOM 2394 C CA . ALA A 1 332 ? -35.030 9.392 33.219 1.00 77.25 332 ALA A CA 1
ATOM 2395 C C . ALA A 1 332 ? -36.236 8.789 33.963 1.00 77.25 332 ALA A C 1
ATOM 2397 O O . ALA A 1 332 ? -37.004 9.521 34.582 1.00 77.25 332 ALA A O 1
ATOM 2398 N N . SER A 1 333 ? -36.452 7.468 33.907 1.00 79.38 333 SER A N 1
ATOM 2399 C CA . SER A 1 333 ? -37.456 6.814 34.757 1.00 79.38 333 SER A CA 1
ATOM 2400 C C . SER A 1 333 ? -37.016 6.788 36.215 1.00 79.38 333 SER A C 1
ATOM 2402 O O . SER A 1 333 ? -37.825 7.111 37.070 1.00 79.38 333 SER A O 1
ATOM 2404 N N . PHE A 1 334 ? -35.741 6.501 36.487 1.00 75.00 334 PHE A N 1
ATOM 2405 C CA . PHE A 1 334 ? -35.186 6.531 37.839 1.00 75.00 334 PHE A CA 1
ATOM 2406 C C . PHE A 1 334 ? -35.245 7.944 38.427 1.00 75.00 334 PHE A C 1
ATOM 2408 O O . PHE A 1 334 ? -35.780 8.131 39.504 1.00 75.00 334 PHE A O 1
ATOM 2415 N N . GLY A 1 335 ? -34.828 8.965 37.677 1.00 71.06 335 GLY A N 1
ATOM 2416 C CA . GLY A 1 335 ? -34.933 10.369 38.073 1.00 71.06 335 GLY A CA 1
ATOM 2417 C C . GLY A 1 335 ? -36.373 10.835 38.300 1.00 71.06 335 GLY A C 1
ATOM 2418 O O . GLY A 1 335 ? -36.593 11.684 39.148 1.00 71.06 335 GLY A O 1
ATOM 2419 N N . ARG A 1 336 ? -37.367 10.248 37.613 1.00 72.00 336 ARG A N 1
ATOM 2420 C CA . ARG A 1 336 ? -38.792 10.468 37.925 1.00 72.00 336 ARG A CA 1
ATOM 2421 C C . ARG A 1 336 ? -39.240 9.739 39.189 1.00 72.00 336 ARG A C 1
ATOM 2423 O O . ARG A 1 336 ? -40.028 10.303 39.931 1.00 72.00 336 ARG A O 1
ATOM 2430 N N . SER A 1 337 ? -38.718 8.546 39.468 1.00 65.56 337 SER A N 1
ATOM 2431 C CA . SER A 1 337 ? -38.910 7.865 40.759 1.00 65.56 337 SER A CA 1
ATOM 2432 C C . SER A 1 337 ? -38.249 8.621 41.918 1.00 65.56 337 SER A C 1
ATOM 2434 O O . SER A 1 337 ? -38.743 8.592 43.034 1.00 65.56 337 SER A O 1
ATOM 2436 N N . PHE A 1 338 ? -37.169 9.350 41.638 1.00 55.56 338 PHE A N 1
ATOM 2437 C CA . PHE A 1 338 ? -36.549 10.328 42.531 1.00 55.56 338 PHE A CA 1
ATOM 2438 C C . PHE A 1 338 ? -37.142 11.737 42.360 1.00 55.56 338 PHE A C 1
ATOM 2440 O O . PHE A 1 338 ? -36.685 12.674 42.994 1.00 55.56 338 PHE A O 1
ATOM 2447 N N . GLY A 1 339 ? -38.185 11.915 41.546 1.00 54.00 339 GLY A N 1
ATOM 2448 C CA . GLY A 1 339 ? -38.936 13.166 41.425 1.00 54.00 339 GLY A CA 1
ATOM 2449 C C . GLY A 1 339 ? -39.767 13.483 42.670 1.00 54.00 339 GLY A C 1
ATOM 2450 O O . GLY A 1 339 ? -40.266 14.597 42.777 1.00 54.00 339 GLY A O 1
ATOM 2451 N N . ASP A 1 340 ? -39.844 12.541 43.617 1.00 53.12 340 ASP A N 1
ATOM 2452 C CA . ASP A 1 340 ? -40.285 12.754 44.998 1.00 53.12 340 ASP A CA 1
ATOM 2453 C C . ASP A 1 340 ? -39.142 13.242 45.917 1.00 53.12 340 ASP A C 1
ATOM 2455 O O . ASP A 1 340 ? -39.385 13.612 47.062 1.00 53.12 340 ASP A O 1
ATOM 2459 N N . LEU A 1 341 ? -37.891 13.329 45.440 1.00 54.12 341 LEU A N 1
ATOM 2460 C CA . LEU A 1 341 ? -36.794 13.959 46.188 1.00 54.12 341 LEU A CA 1
ATOM 2461 C C . LEU A 1 341 ? -37.047 15.413 46.576 1.00 54.12 341 LEU A C 1
ATOM 2463 O O . LEU A 1 341 ? -36.547 15.772 47.626 1.00 54.12 341 LEU A O 1
ATOM 2467 N N . PRO A 1 342 ? -37.782 16.266 45.839 1.00 57.59 342 PRO A N 1
ATOM 2468 C CA . PRO A 1 342 ? -38.155 17.582 46.341 1.00 57.59 342 PRO A CA 1
ATOM 2469 C C . PRO A 1 342 ? -39.017 17.472 47.599 1.00 57.59 342 PRO A C 1
ATOM 2471 O O . PRO A 1 342 ? -38.885 18.305 48.481 1.00 57.59 342 PRO A O 1
ATOM 2474 N N . ALA A 1 343 ? -39.845 16.428 47.729 1.00 58.31 343 ALA A N 1
ATOM 2475 C CA . ALA A 1 343 ? -40.595 16.160 48.953 1.00 58.31 343 ALA A CA 1
ATOM 2476 C C . ALA A 1 343 ? -39.691 15.597 50.062 1.00 58.31 343 ALA A C 1
ATOM 2478 O O . ALA A 1 343 ? -39.872 15.953 51.218 1.00 58.31 343 ALA A O 1
ATOM 2479 N N . VAL A 1 344 ? -38.684 14.781 49.732 1.00 56.75 344 VAL A N 1
ATOM 2480 C CA . VAL A 1 344 ? -37.684 14.287 50.702 1.00 56.75 344 VAL A CA 1
ATOM 2481 C C . VAL A 1 344 ? -36.712 15.393 51.135 1.00 56.75 344 VAL A C 1
ATOM 2483 O O . VAL A 1 344 ? -36.349 15.459 52.302 1.00 56.75 344 VAL A O 1
ATOM 2486 N N . ALA A 1 345 ? -36.328 16.288 50.230 1.00 59.94 345 ALA A N 1
ATOM 2487 C CA . ALA A 1 345 ? -35.493 17.456 50.473 1.00 59.94 345 ALA A CA 1
ATOM 2488 C C . ALA A 1 345 ? -36.276 18.524 51.240 1.00 59.94 345 ALA A C 1
ATOM 2490 O O . ALA A 1 345 ? -35.758 19.027 52.223 1.00 59.94 345 ALA A O 1
ATOM 2491 N N . ALA A 1 346 ? -37.544 18.781 50.899 1.00 66.88 346 ALA A N 1
ATOM 2492 C CA . ALA A 1 346 ? -38.430 19.630 51.697 1.00 66.88 346 ALA A CA 1
ATOM 2493 C C . ALA A 1 346 ? -38.725 19.014 53.075 1.00 66.88 346 ALA A C 1
ATOM 2495 O O . ALA A 1 346 ? -38.780 19.732 54.069 1.00 66.88 346 ALA A O 1
ATOM 2496 N N . ALA A 1 347 ? -38.860 17.686 53.177 1.00 62.03 347 ALA A N 1
ATOM 2497 C CA . ALA A 1 347 ? -38.977 16.992 54.458 1.00 62.03 347 ALA A CA 1
ATOM 2498 C C . ALA A 1 347 ? -37.678 17.098 55.273 1.00 62.03 347 ALA A C 1
ATOM 2500 O O . ALA A 1 347 ? -37.742 17.357 56.471 1.00 62.03 347 ALA A O 1
ATOM 2501 N N . ALA A 1 348 ? -36.510 16.976 54.639 1.00 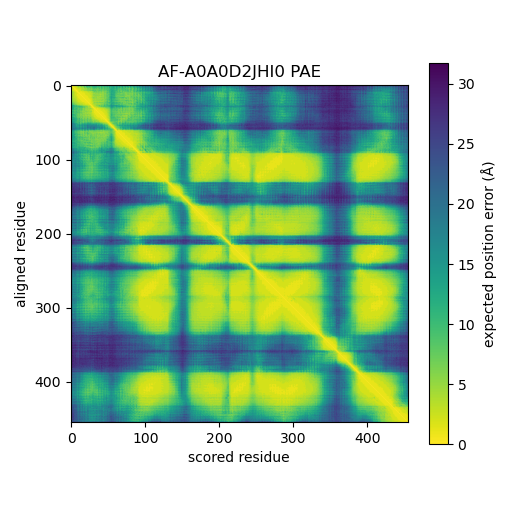61.69 348 ALA A N 1
ATOM 2502 C CA . ALA A 1 348 ? -35.207 17.141 55.277 1.00 61.69 348 ALA A CA 1
ATOM 2503 C C . ALA A 1 348 ? -34.940 18.598 55.693 1.00 61.69 348 ALA A C 1
ATOM 2505 O O . ALA A 1 348 ? -34.460 18.821 56.799 1.00 61.69 348 ALA A O 1
ATOM 2506 N N . GLU A 1 349 ? -35.313 19.585 54.876 1.00 69.56 349 GLU A N 1
ATOM 2507 C CA . GLU A 1 349 ? -35.285 21.011 55.223 1.00 69.56 349 GLU A CA 1
ATOM 2508 C C . GLU A 1 349 ? -36.256 21.317 56.366 1.00 69.56 349 GLU A C 1
ATOM 2510 O O . GLU A 1 349 ? -35.889 22.027 57.298 1.00 69.56 349 GLU A O 1
ATOM 2515 N N . SER A 1 350 ? -37.458 20.728 56.367 1.00 72.62 350 SER A N 1
ATOM 2516 C CA . SER A 1 350 ? -38.414 20.870 57.472 1.00 72.62 350 SER A CA 1
ATOM 2517 C C . SER A 1 350 ? -37.912 20.215 58.765 1.00 72.62 350 SER A C 1
ATOM 2519 O O . SER A 1 350 ? -38.081 20.779 59.845 1.00 72.62 350 SER A O 1
ATOM 2521 N N . ALA A 1 351 ? -37.223 19.073 58.667 1.00 64.69 351 ALA A N 1
ATOM 2522 C CA . ALA A 1 351 ? -36.609 18.385 59.798 1.00 64.69 351 ALA A CA 1
ATOM 2523 C C . ALA A 1 351 ? -35.380 19.145 60.322 1.00 64.69 351 ALA A C 1
ATOM 2525 O O . ALA A 1 351 ? -35.192 19.242 61.533 1.00 64.69 351 ALA A O 1
ATOM 2526 N N . ALA A 1 352 ? -34.576 19.739 59.436 1.00 62.44 352 ALA A N 1
ATOM 2527 C CA . ALA A 1 352 ? -33.450 20.594 59.797 1.00 62.44 352 ALA A CA 1
ATOM 2528 C C . ALA A 1 352 ? -33.921 21.910 60.437 1.00 62.44 352 ALA A C 1
ATOM 2530 O O . ALA A 1 352 ? -33.358 22.334 61.444 1.00 62.44 352 ALA A O 1
ATOM 2531 N N . ALA A 1 353 ? -34.994 22.518 59.920 1.00 69.12 353 ALA A N 1
ATOM 2532 C CA . ALA A 1 353 ? -35.628 23.693 60.514 1.00 69.12 353 ALA A CA 1
ATOM 2533 C C . ALA A 1 353 ? -36.234 23.378 61.894 1.00 69.12 353 ALA A C 1
ATOM 2535 O O . ALA A 1 353 ? -36.065 24.159 62.830 1.00 69.12 353 ALA A O 1
ATOM 2536 N N . ALA A 1 354 ? -36.870 22.211 62.057 1.00 68.62 354 ALA A N 1
ATOM 2537 C CA . ALA A 1 354 ? -37.368 21.739 63.350 1.00 68.62 354 ALA A CA 1
ATOM 2538 C C . ALA A 1 354 ? -36.228 21.458 64.350 1.00 68.62 354 ALA A C 1
ATOM 2540 O O . ALA A 1 354 ? -36.340 21.811 65.523 1.00 68.62 354 ALA A O 1
ATOM 2541 N N . ALA A 1 355 ? -35.107 20.887 63.896 1.00 60.53 355 ALA A N 1
ATOM 2542 C CA . ALA A 1 355 ? -33.921 20.658 64.722 1.00 60.53 355 ALA A CA 1
ATOM 2543 C C . ALA A 1 355 ? -33.217 21.969 65.128 1.00 60.53 355 ALA A C 1
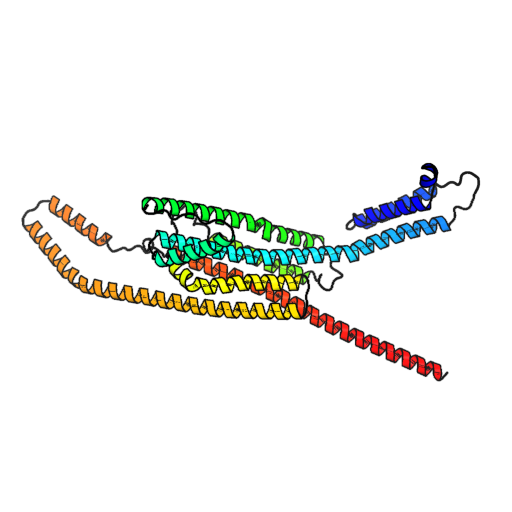ATOM 2545 O O . ALA A 1 355 ? -32.762 22.096 66.264 1.00 60.53 355 ALA A O 1
ATOM 2546 N N . ALA A 1 356 ? -33.176 22.969 64.240 1.00 61.84 356 ALA A N 1
ATOM 2547 C CA . ALA A 1 356 ? -32.674 24.307 64.551 1.00 61.84 356 ALA A CA 1
ATOM 2548 C C . ALA A 1 356 ? -33.573 25.035 65.569 1.00 61.84 356 ALA A C 1
ATOM 2550 O O . ALA A 1 356 ? -33.071 25.666 66.500 1.00 61.84 356 ALA A O 1
ATOM 2551 N N . ALA A 1 357 ? -34.899 24.893 65.452 1.00 68.94 357 ALA A N 1
ATOM 2552 C CA . ALA A 1 357 ? -35.861 25.437 66.414 1.00 68.94 357 ALA A CA 1
ATOM 2553 C C . ALA A 1 357 ? -35.780 24.763 67.799 1.00 68.94 357 ALA A C 1
ATOM 2555 O O . ALA A 1 357 ? -36.100 25.393 68.805 1.00 68.94 357 ALA A O 1
ATOM 2556 N N . ALA A 1 358 ? -35.300 23.516 67.872 1.00 69.69 358 ALA A N 1
ATOM 2557 C CA . ALA A 1 358 ? -35.086 22.782 69.120 1.00 69.69 358 ALA A CA 1
ATOM 2558 C C . ALA A 1 358 ? -33.835 23.226 69.917 1.00 69.69 358 ALA A C 1
ATOM 2560 O O . ALA A 1 358 ? -33.524 22.629 70.947 1.00 69.69 358 ALA A O 1
ATOM 2561 N N . GLY A 1 359 ? -33.130 24.282 69.487 1.00 59.12 359 GLY A N 1
ATOM 2562 C CA . GLY A 1 359 ? -32.080 24.933 70.282 1.00 59.12 359 GLY A CA 1
ATOM 2563 C C . GLY A 1 359 ? -30.663 24.381 70.096 1.00 59.12 359 GLY A C 1
ATOM 2564 O O . GLY A 1 359 ? -29.791 24.652 70.921 1.00 59.12 359 GLY A O 1
ATOM 2565 N N . GLY A 1 360 ? -30.396 23.633 69.021 1.00 59.06 360 GLY A N 1
ATOM 2566 C CA . GLY A 1 360 ? -29.035 23.231 68.657 1.00 59.06 360 GLY A CA 1
ATOM 2567 C C . GLY A 1 360 ? -28.221 24.433 68.164 1.00 59.06 360 GLY A C 1
ATOM 2568 O O . GLY A 1 360 ? -28.543 25.012 67.131 1.00 59.06 360 GLY A O 1
ATOM 2569 N N . GLY A 1 361 ? -27.184 24.827 68.908 1.00 64.69 361 GLY A N 1
ATOM 2570 C CA . GLY A 1 361 ? -26.324 25.975 68.598 1.00 64.69 361 GLY A CA 1
ATOM 2571 C C . GLY A 1 361 ? -25.533 25.867 67.281 1.00 64.69 361 GLY A C 1
ATOM 2572 O O . GLY A 1 361 ? -25.681 24.924 66.508 1.00 64.69 361 GLY A O 1
ATOM 2573 N N . ALA A 1 362 ? -24.653 26.848 67.040 1.00 63.44 362 ALA A N 1
ATOM 2574 C CA . ALA A 1 362 ? -23.939 27.107 65.777 1.00 63.44 362 ALA A CA 1
ATOM 2575 C C . ALA A 1 362 ? -23.252 25.896 65.093 1.00 63.44 362 ALA A C 1
ATOM 2577 O O . ALA A 1 362 ? -23.074 25.908 63.874 1.00 63.44 362 ALA A O 1
ATOM 2578 N N . GLU A 1 363 ? -22.912 24.834 65.828 1.00 63.31 363 GLU A N 1
ATOM 2579 C CA . GLU A 1 363 ? -22.395 23.580 65.255 1.00 63.31 363 GLU A CA 1
ATOM 2580 C C . GLU A 1 363 ? -23.413 22.838 64.372 1.00 63.31 363 GLU A C 1
ATOM 2582 O O . GLU A 1 363 ? -23.029 22.261 63.353 1.00 63.31 363 GLU A O 1
ATOM 2587 N N . GLY A 1 364 ? -24.710 22.898 64.695 1.00 63.72 364 GLY A N 1
ATOM 2588 C CA . GLY A 1 364 ? -25.768 22.260 63.903 1.00 63.72 364 GLY A CA 1
ATOM 2589 C C . GLY A 1 364 ? -25.948 22.908 62.527 1.00 63.72 364 GLY A C 1
ATOM 2590 O O . GLY A 1 364 ? -26.101 22.216 61.520 1.00 63.72 364 GLY A O 1
ATOM 2591 N N . ALA A 1 365 ? -25.826 24.237 62.459 1.00 61.84 365 ALA A N 1
ATOM 2592 C CA . ALA A 1 365 ? -25.900 24.988 61.207 1.00 61.84 365 ALA A CA 1
ATOM 2593 C C . ALA A 1 365 ? -24.704 24.695 60.278 1.00 61.84 365 ALA A C 1
ATOM 2595 O O . ALA A 1 365 ? -24.874 24.551 59.068 1.00 61.84 365 ALA A O 1
ATOM 2596 N N . ALA A 1 366 ? -23.498 24.527 60.836 1.00 67.44 366 ALA A N 1
ATOM 2597 C CA . ALA A 1 366 ? -22.295 24.195 60.068 1.00 67.44 366 ALA A CA 1
ATOM 2598 C C . ALA A 1 366 ? -22.272 22.738 59.557 1.00 67.44 366 ALA A C 1
ATOM 2600 O O . ALA A 1 366 ? -21.611 22.446 58.557 1.00 67.44 366 ALA A O 1
ATOM 2601 N N . ALA A 1 367 ? -22.963 21.814 60.232 1.00 66.44 367 ALA A N 1
ATOM 2602 C CA . ALA A 1 367 ? -23.156 20.444 59.753 1.00 66.44 367 ALA A CA 1
ATOM 2603 C C . ALA A 1 367 ? -24.197 20.379 58.620 1.00 66.44 367 ALA A C 1
ATOM 2605 O O . ALA A 1 367 ? -23.974 19.689 57.626 1.00 66.44 367 ALA A O 1
ATOM 2606 N N . ALA A 1 368 ? -25.282 21.155 58.721 1.00 62.31 368 ALA A N 1
ATOM 2607 C CA . ALA A 1 368 ? -26.298 21.262 57.673 1.00 62.31 368 ALA A CA 1
ATOM 2608 C C . ALA A 1 368 ? -25.759 21.925 56.390 1.00 62.31 368 ALA A C 1
ATOM 2610 O O . ALA A 1 368 ? -26.019 21.435 55.294 1.00 62.31 368 ALA A O 1
ATOM 2611 N N . ALA A 1 369 ? -24.936 22.975 56.508 1.00 65.00 369 ALA A N 1
ATOM 2612 C CA . ALA A 1 369 ? -24.294 23.617 55.356 1.00 65.00 369 ALA A CA 1
ATOM 2613 C C . ALA A 1 369 ? -23.322 22.673 54.616 1.00 65.00 369 ALA A C 1
ATOM 2615 O O . ALA A 1 369 ? -23.338 22.612 53.388 1.00 65.00 369 ALA A O 1
ATOM 2616 N N . ARG A 1 370 ? -22.545 21.860 55.351 1.00 68.06 370 ARG A N 1
ATOM 2617 C CA . ARG A 1 370 ? -21.675 20.821 54.763 1.00 68.06 370 ARG A CA 1
ATOM 2618 C C . ARG A 1 370 ? -22.464 19.693 54.094 1.00 68.06 370 ARG A C 1
ATOM 2620 O O . ARG A 1 370 ? -22.010 19.147 53.092 1.00 68.06 370 ARG A O 1
ATOM 2627 N N . ALA A 1 371 ? -23.642 19.353 54.617 1.00 62.28 371 ALA A N 1
ATOM 2628 C CA . ALA A 1 371 ? -24.538 18.395 53.974 1.00 62.28 371 ALA A CA 1
ATOM 2629 C C . ALA A 1 371 ? -25.132 18.954 52.667 1.00 62.28 371 ALA A C 1
ATOM 2631 O O . ALA A 1 371 ? -25.251 18.208 51.700 1.00 62.28 371 ALA A O 1
ATOM 2632 N N . ALA A 1 372 ? -25.437 20.256 52.607 1.00 58.03 372 ALA A N 1
ATOM 2633 C CA . ALA A 1 372 ? -25.944 20.919 51.403 1.00 58.03 372 ALA A CA 1
ATOM 2634 C C . ALA A 1 372 ? -24.876 21.065 50.297 1.00 58.03 372 ALA A C 1
ATOM 2636 O O . ALA A 1 372 ? -25.166 20.786 49.135 1.00 58.03 372 ALA A O 1
ATOM 2637 N N . GLU A 1 373 ? -23.624 21.398 50.639 1.00 60.09 373 GLU A N 1
ATOM 2638 C CA . GLU A 1 373 ? -22.505 21.414 49.672 1.00 60.09 373 GLU A CA 1
ATOM 2639 C C . GLU A 1 373 ? -22.216 20.025 49.072 1.00 60.09 373 GLU A C 1
ATOM 2641 O O . GLU A 1 373 ? -21.841 19.914 47.903 1.00 60.09 373 GLU A O 1
ATOM 2646 N N . GLY A 1 374 ? -22.456 18.948 49.830 1.00 54.88 374 GLY A N 1
ATOM 2647 C CA . GLY A 1 374 ? -22.358 17.574 49.327 1.00 54.88 374 GLY A CA 1
ATOM 2648 C C . GLY A 1 374 ? -23.425 17.203 48.287 1.00 54.88 374 GLY A C 1
ATOM 2649 O O . GLY A 1 374 ? -23.207 16.286 47.495 1.00 54.88 374 GLY A O 1
ATOM 2650 N N . VAL A 1 375 ? -24.559 17.913 48.254 1.00 53.69 375 VAL A N 1
ATOM 2651 C CA . VAL A 1 375 ? -25.661 17.655 47.310 1.00 53.69 375 VAL A CA 1
ATOM 2652 C C . VAL A 1 375 ? -25.423 18.360 45.970 1.00 53.69 375 VAL A C 1
ATOM 2654 O O . VAL A 1 375 ? -25.669 17.760 44.924 1.00 53.69 375 VAL A O 1
ATOM 2657 N N . ASP A 1 376 ? -24.867 19.575 45.977 1.00 49.78 376 ASP A N 1
ATOM 2658 C CA . ASP A 1 376 ? -24.582 20.336 44.747 1.00 49.78 376 ASP A CA 1
ATOM 2659 C C . ASP A 1 376 ? -23.332 19.813 44.001 1.00 49.78 376 ASP A C 1
ATOM 2661 O O . ASP A 1 376 ? -23.246 19.866 42.771 1.00 49.78 376 ASP A O 1
ATOM 2665 N N . GLY A 1 377 ? -22.385 19.202 44.725 1.00 49.03 377 GLY A N 1
ATOM 2666 C CA . GLY A 1 377 ? -21.233 18.503 44.139 1.00 49.03 377 GLY A CA 1
ATOM 2667 C C . GLY A 1 377 ? -21.567 17.160 43.468 1.00 49.03 377 GLY A C 1
ATOM 2668 O O . GLY A 1 377 ? -20.776 16.663 42.670 1.00 49.03 377 GLY A O 1
ATOM 2669 N N . GLY A 1 378 ? -22.738 16.572 43.746 1.00 46.62 378 GLY A N 1
ATOM 2670 C CA . GLY A 1 378 ? -23.097 15.215 43.311 1.00 46.62 378 GLY A CA 1
ATOM 2671 C C . GLY A 1 378 ? -23.597 15.078 41.866 1.00 46.62 378 GLY A C 1
ATOM 2672 O O . GLY A 1 378 ? -23.775 13.957 41.392 1.00 46.62 378 GLY A O 1
ATOM 2673 N N . LEU A 1 379 ? -23.842 16.186 41.155 1.00 47.28 379 LEU A N 1
ATOM 2674 C CA . LEU A 1 379 ? -24.529 16.163 39.850 1.00 47.28 379 LEU A CA 1
ATOM 2675 C C . LEU A 1 379 ? -23.809 16.894 38.712 1.00 47.28 379 LEU A C 1
ATOM 2677 O O . LEU A 1 379 ? -24.324 16.942 37.593 1.00 47.28 379 LEU A O 1
ATOM 2681 N N . ARG A 1 380 ? -22.585 17.382 38.937 1.00 46.56 380 ARG A N 1
ATOM 2682 C CA . ARG A 1 380 ? -21.654 17.676 37.842 1.00 46.56 380 ARG A CA 1
ATOM 2683 C C . ARG A 1 380 ? -20.879 16.408 37.504 1.00 46.56 380 ARG A C 1
ATOM 2685 O O . ARG A 1 380 ? -19.727 16.253 37.875 1.00 46.56 380 ARG A O 1
ATOM 2692 N N . LEU A 1 381 ? -21.531 15.505 36.773 1.00 49.78 381 LEU A N 1
ATOM 2693 C CA . LEU A 1 381 ? -20.808 14.564 35.918 1.00 49.78 381 LEU A CA 1
ATOM 2694 C C . LEU A 1 381 ? -20.058 15.416 34.894 1.00 49.78 381 LEU A C 1
ATOM 2696 O O . LEU A 1 381 ? -20.645 15.849 33.896 1.00 49.78 381 LEU A O 1
ATOM 2700 N N . GLU A 1 382 ? -18.792 15.730 35.164 1.00 50.19 382 GLU A N 1
ATOM 2701 C CA . GLU A 1 382 ? -17.966 16.316 34.129 1.00 50.19 382 GLU A CA 1
ATOM 2702 C C . GLU A 1 382 ? -17.900 15.316 32.974 1.00 50.19 382 GLU A C 1
ATOM 2704 O O . GLU A 1 382 ? -17.726 14.114 33.159 1.00 50.19 382 GLU A O 1
ATOM 2709 N N . VAL A 1 383 ? -18.068 15.800 31.745 1.00 51.94 383 VAL A N 1
ATOM 2710 C CA . VAL A 1 383 ? -17.947 14.955 30.544 1.00 51.94 383 VAL A CA 1
ATOM 2711 C C . VAL A 1 383 ? -16.552 14.304 30.476 1.00 51.94 383 VAL A C 1
ATOM 2713 O O . VAL A 1 383 ? -16.402 13.245 29.868 1.00 51.94 383 VAL A O 1
ATOM 2716 N N . SER A 1 384 ? -15.565 14.912 31.148 1.00 52.50 384 SER A N 1
ATOM 2717 C CA . SER A 1 384 ? -14.224 14.398 31.448 1.00 52.50 384 SER A CA 1
ATOM 2718 C C . SER A 1 384 ? -14.238 13.055 32.188 1.00 52.50 384 SER A C 1
ATOM 2720 O O . SER A 1 384 ? -13.390 12.207 31.922 1.00 52.50 384 SER A O 1
ATOM 2722 N N . ASP A 1 385 ? -15.218 12.849 33.071 1.00 53.00 385 ASP A N 1
ATOM 2723 C CA . ASP A 1 385 ? -15.313 11.694 33.968 1.00 53.00 385 ASP A CA 1
ATOM 2724 C C . ASP A 1 385 ? -16.083 10.527 33.354 1.00 53.00 385 ASP A C 1
ATOM 2726 O O . ASP A 1 385 ? -16.219 9.482 33.986 1.00 53.00 385 ASP A O 1
ATOM 2730 N N . LEU A 1 386 ? -16.605 10.671 32.129 1.00 60.62 386 LEU A N 1
ATOM 2731 C CA . LEU A 1 386 ? -17.251 9.567 31.427 1.00 60.62 386 LEU A CA 1
ATOM 2732 C C . LEU A 1 386 ? -16.170 8.617 30.888 1.00 60.62 386 LEU A C 1
ATOM 2734 O O . LEU A 1 386 ? -15.544 8.927 29.861 1.00 60.62 386 LEU A O 1
ATOM 2738 N N . PRO A 1 387 ? -15.954 7.443 31.520 1.00 62.38 387 PRO A N 1
ATOM 2739 C CA . PRO A 1 387 ? -14.985 6.482 31.024 1.00 62.38 387 PRO A CA 1
ATOM 2740 C C . PRO A 1 387 ? -15.333 6.125 29.573 1.00 62.38 387 PRO A C 1
ATOM 2742 O O . PRO A 1 387 ? -16.460 5.745 29.253 1.00 62.38 387 PRO A O 1
ATOM 2745 N N . GLY A 1 388 ? -14.364 6.307 28.671 1.00 69.38 388 GLY A N 1
ATOM 2746 C CA . GLY A 1 388 ? -14.475 5.901 27.269 1.00 69.38 388 GLY A CA 1
ATOM 2747 C C . GLY A 1 388 ? -14.691 7.004 26.225 1.00 69.38 388 GLY A C 1
ATOM 2748 O O . GLY A 1 388 ? -14.658 6.689 25.030 1.00 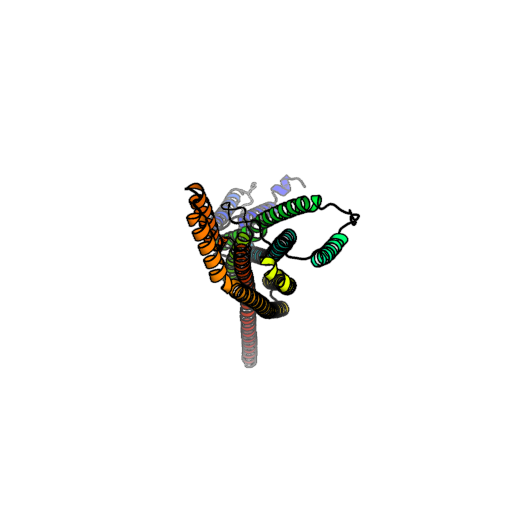69.38 388 GLY A O 1
ATOM 2749 N N . VAL A 1 389 ? -14.853 8.283 26.600 1.00 77.62 389 VAL A N 1
ATOM 2750 C CA . VAL A 1 389 ? -14.868 9.383 25.605 1.00 77.62 389 VAL A CA 1
ATOM 2751 C C . VAL A 1 389 ? -13.526 9.450 24.871 1.00 77.62 389 VAL A C 1
ATOM 2753 O O . VAL A 1 389 ? -13.493 9.485 23.640 1.00 77.62 389 VAL A O 1
ATOM 2756 N N . GLN A 1 390 ? -12.421 9.377 25.612 1.00 80.38 390 GLN A N 1
ATOM 2757 C CA . GLN A 1 390 ? -11.074 9.420 25.050 1.00 80.38 390 GLN A CA 1
ATOM 2758 C C . GLN A 1 390 ? -10.777 8.224 24.133 1.00 80.38 390 GLN A C 1
ATOM 2760 O O . GLN A 1 390 ? -10.340 8.423 23.001 1.00 80.38 390 GLN A O 1
ATOM 2765 N N . ASP A 1 391 ? -11.098 7.000 24.562 1.00 81.75 391 ASP A N 1
ATOM 2766 C CA . ASP A 1 391 ? -10.981 5.795 23.730 1.00 81.75 391 ASP A CA 1
ATOM 2767 C C . ASP A 1 391 ? -11.787 5.901 22.432 1.00 81.75 391 ASP A C 1
ATOM 2769 O O . ASP A 1 391 ? -11.343 5.445 21.379 1.00 81.75 391 ASP A O 1
ATOM 2773 N N . SER A 1 392 ? -12.979 6.501 22.497 1.00 83.44 392 SER A N 1
ATOM 2774 C CA . SER A 1 392 ? -13.824 6.705 21.320 1.00 83.44 392 SER A CA 1
ATOM 2775 C C . SER A 1 392 ? -13.173 7.689 20.351 1.00 83.44 392 SER A C 1
ATOM 2777 O O . SER A 1 392 ? -13.094 7.407 19.155 1.00 83.44 392 SER A O 1
ATOM 2779 N N . VAL A 1 393 ? -12.659 8.818 20.852 1.00 85.50 393 VAL A N 1
ATOM 2780 C CA . VAL A 1 393 ? -11.918 9.798 20.041 1.00 85.50 393 VAL A CA 1
ATOM 2781 C C . VAL A 1 393 ? -10.695 9.145 19.400 1.00 85.50 393 VAL A C 1
ATOM 2783 O O . VAL A 1 393 ? -10.497 9.284 18.193 1.00 85.50 393 VAL A O 1
ATOM 2786 N N . GLN A 1 394 ? -9.922 8.375 20.168 1.00 85.00 394 GLN A N 1
ATOM 2787 C CA . GLN A 1 394 ? -8.753 7.662 19.662 1.00 85.00 394 GLN A CA 1
ATOM 2788 C C . GLN A 1 394 ? -9.135 6.625 18.599 1.00 85.00 394 GLN A C 1
ATOM 2790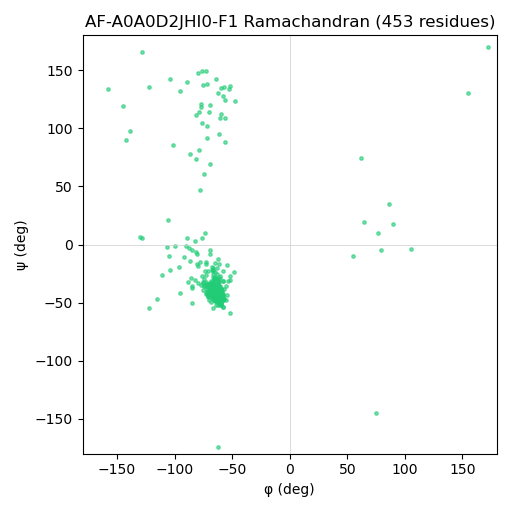 O O . GLN A 1 394 ? -8.511 6.570 17.541 1.00 85.00 394 GLN A O 1
ATOM 2795 N N . TYR A 1 395 ? -10.198 5.849 18.826 1.00 88.75 395 TYR A N 1
ATOM 2796 C CA . TYR A 1 395 ? -10.717 4.897 17.847 1.00 88.75 395 TYR A CA 1
ATOM 2797 C C . TYR A 1 395 ? -11.134 5.584 16.539 1.00 88.75 395 TYR A C 1
ATOM 2799 O O . TYR A 1 395 ? -10.769 5.114 15.462 1.00 88.75 395 TYR A O 1
ATOM 2807 N N . PHE A 1 396 ? -11.859 6.706 16.599 1.00 90.62 396 PHE A N 1
ATOM 2808 C CA . PHE A 1 396 ? -12.279 7.425 15.392 1.00 90.62 396 PHE A CA 1
ATOM 2809 C C . PHE A 1 396 ? -11.109 8.100 14.672 1.00 90.62 396 PHE A C 1
ATOM 2811 O O . PHE A 1 396 ? -11.074 8.090 13.440 1.00 90.62 396 PHE A O 1
ATOM 2818 N N . ALA A 1 397 ? -10.134 8.635 15.410 1.00 90.69 397 ALA A N 1
ATOM 2819 C CA . ALA A 1 397 ? -8.904 9.168 14.832 1.00 90.69 397 ALA A CA 1
ATOM 2820 C C . ALA A 1 397 ? -8.131 8.069 14.087 1.00 90.69 397 ALA A C 1
ATOM 2822 O O . ALA A 1 397 ? -7.759 8.246 12.923 1.00 90.69 397 ALA A O 1
ATOM 2823 N N . TRP A 1 398 ? -7.978 6.901 14.716 1.00 92.31 398 TRP A N 1
ATOM 2824 C CA . TRP A 1 398 ? -7.371 5.727 14.097 1.00 92.31 398 TRP A CA 1
ATOM 2825 C C . TRP A 1 398 ? -8.153 5.258 12.865 1.00 92.31 398 TRP A C 1
ATOM 2827 O O . TRP A 1 398 ? -7.564 5.031 11.810 1.00 92.31 398 TRP A O 1
ATOM 2837 N N . GLN A 1 399 ? -9.484 5.170 12.950 1.00 93.50 399 GLN A N 1
ATOM 2838 C CA . GLN A 1 399 ? -10.337 4.747 11.838 1.00 93.50 399 GLN A CA 1
ATOM 2839 C C . GLN A 1 399 ? -10.214 5.703 10.645 1.00 93.50 399 GLN A C 1
ATOM 2841 O O . GLN A 1 399 ? -10.153 5.262 9.494 1.00 93.50 399 GLN A O 1
ATOM 2846 N N . PHE A 1 400 ? -10.170 7.011 10.907 1.00 93.69 400 PHE A N 1
ATOM 2847 C CA . PHE A 1 400 ? -9.959 8.025 9.882 1.00 93.69 400 PHE A CA 1
ATOM 2848 C C . PHE A 1 400 ? -8.595 7.854 9.205 1.00 93.69 400 PHE A C 1
ATOM 2850 O O . PHE A 1 400 ? -8.519 7.831 7.974 1.00 93.69 400 PHE A O 1
ATOM 2857 N N . ALA A 1 401 ? -7.532 7.667 9.991 1.00 93.06 401 ALA A N 1
ATOM 2858 C CA . ALA A 1 401 ? -6.191 7.450 9.465 1.00 93.06 401 ALA A CA 1
ATOM 2859 C C . ALA A 1 401 ? -6.089 6.145 8.652 1.00 93.06 401 ALA A C 1
ATOM 2861 O O . ALA A 1 401 ? -5.585 6.161 7.531 1.00 93.06 401 ALA A O 1
ATOM 2862 N N . ALA A 1 402 ? -6.662 5.044 9.147 1.00 93.56 402 ALA A N 1
ATOM 2863 C CA . ALA A 1 402 ? -6.735 3.773 8.430 1.00 93.56 402 ALA A CA 1
ATOM 2864 C C . ALA A 1 402 ? -7.503 3.913 7.104 1.00 93.56 402 ALA A C 1
ATOM 2866 O O . ALA A 1 402 ? -7.033 3.469 6.060 1.00 93.56 402 ALA A O 1
ATOM 2867 N N . SER A 1 403 ? -8.653 4.597 7.108 1.00 95.31 403 SER A N 1
ATOM 2868 C CA . SER A 1 403 ? -9.427 4.890 5.892 1.00 95.31 403 SER A CA 1
ATOM 2869 C C . SER A 1 403 ? -8.622 5.702 4.873 1.00 95.31 403 SER A C 1
ATOM 2871 O O . SER A 1 403 ? -8.702 5.450 3.668 1.00 95.31 403 SER A O 1
ATOM 2873 N N . ARG A 1 404 ? -7.791 6.642 5.343 1.00 96.06 404 ARG A N 1
ATOM 2874 C CA . ARG A 1 404 ? -6.865 7.380 4.481 1.00 96.06 404 ARG A CA 1
ATOM 2875 C C . ARG A 1 404 ? -5.826 6.450 3.858 1.00 96.06 404 ARG A C 1
ATOM 2877 O O . ARG A 1 404 ? -5.687 6.482 2.641 1.00 96.06 404 ARG A O 1
ATOM 2884 N N . CYS A 1 405 ? -5.187 5.570 4.631 1.00 96.31 405 CYS A N 1
ATOM 2885 C CA . CYS A 1 405 ? -4.271 4.556 4.092 1.00 96.31 405 CYS A CA 1
ATOM 2886 C C . CYS A 1 405 ? -4.939 3.699 2.999 1.00 96.31 405 CYS A C 1
ATOM 2888 O O . CYS A 1 405 ? -4.356 3.498 1.934 1.00 96.31 405 CYS A O 1
ATOM 2890 N N . LEU A 1 406 ? -6.188 3.263 3.218 1.00 96.75 406 LEU A N 1
ATOM 2891 C CA . LEU A 1 406 ? -6.967 2.508 2.226 1.00 96.75 406 LEU A CA 1
ATOM 2892 C C . LEU A 1 406 ? -7.221 3.310 0.941 1.00 96.75 406 LEU A C 1
ATOM 2894 O O . LEU A 1 406 ? -7.140 2.764 -0.160 1.00 96.75 406 LEU A O 1
ATOM 2898 N N . ASN A 1 407 ? -7.537 4.601 1.056 1.00 97.00 407 ASN A N 1
ATOM 2899 C CA . ASN A 1 407 ? -7.737 5.465 -0.106 1.00 97.00 407 ASN A CA 1
ATOM 2900 C C . ASN A 1 407 ? -6.450 5.638 -0.910 1.00 97.00 407 ASN A C 1
ATOM 2902 O O . ASN A 1 407 ? -6.477 5.468 -2.126 1.00 97.00 407 ASN A O 1
ATOM 2906 N N . GLU A 1 408 ? -5.338 5.935 -0.237 1.00 97.38 408 GLU A N 1
ATOM 2907 C CA . GLU A 1 408 ? -4.060 6.188 -0.901 1.00 97.38 408 GLU A CA 1
ATOM 2908 C C . GLU A 1 408 ? -3.519 4.927 -1.583 1.00 97.38 408 GLU A C 1
ATOM 2910 O O . GLU A 1 408 ? -3.094 4.987 -2.736 1.00 97.38 408 GLU A O 1
ATOM 2915 N N . ILE A 1 409 ? -3.612 3.754 -0.942 1.00 97.38 409 ILE A N 1
ATOM 2916 C CA . ILE A 1 409 ? -3.155 2.510 -1.575 1.00 97.38 409 ILE A CA 1
ATOM 2917 C C . ILE A 1 409 ? -4.022 2.134 -2.788 1.00 97.38 409 ILE A C 1
ATOM 2919 O O . ILE A 1 409 ? -3.496 1.730 -3.826 1.00 97.38 409 ILE A O 1
ATOM 2923 N N . THR A 1 410 ? -5.339 2.360 -2.708 1.00 97.88 410 THR A N 1
ATOM 2924 C CA . THR A 1 410 ? -6.254 2.165 -3.846 1.00 97.88 410 THR A CA 1
ATOM 2925 C C . THR A 1 410 ? -5.948 3.155 -4.974 1.00 97.88 410 THR A C 1
ATOM 2927 O O . THR A 1 410 ? -5.981 2.790 -6.149 1.00 97.88 410 THR A O 1
ATOM 2930 N N . ALA A 1 411 ? -5.622 4.408 -4.643 1.00 97.19 411 ALA A N 1
ATOM 2931 C CA . ALA A 1 411 ? -5.253 5.427 -5.621 1.00 97.19 411 ALA A CA 1
ATOM 2932 C C . ALA A 1 411 ? -3.958 5.059 -6.362 1.00 97.19 411 ALA A C 1
ATOM 2934 O O . ALA A 1 411 ? -3.920 5.138 -7.592 1.00 97.19 411 ALA A O 1
ATOM 2935 N N . VAL A 1 412 ? -2.936 4.581 -5.641 1.00 96.81 412 VAL A N 1
ATOM 2936 C CA . VAL A 1 412 ? -1.694 4.069 -6.241 1.00 96.81 412 VAL A CA 1
ATOM 2937 C C . VAL A 1 412 ? -1.989 2.879 -7.159 1.00 96.81 412 VAL A C 1
ATOM 2939 O O . VAL A 1 412 ? -1.551 2.878 -8.308 1.00 96.81 412 VAL A O 1
ATOM 2942 N N . ALA A 1 413 ? -2.790 1.908 -6.714 1.00 97.44 413 ALA A N 1
ATOM 2943 C CA . ALA A 1 413 ? -3.168 0.749 -7.525 1.00 97.44 413 ALA A CA 1
ATOM 2944 C C . ALA A 1 413 ? -3.900 1.141 -8.825 1.00 97.44 413 ALA A C 1
ATOM 2946 O O . ALA A 1 413 ? -3.549 0.674 -9.912 1.00 97.44 413 ALA A O 1
ATOM 2947 N N . ARG A 1 414 ? -4.867 2.064 -8.750 1.00 97.50 414 ARG A N 1
ATOM 2948 C CA . ARG A 1 414 ? -5.570 2.603 -9.929 1.00 97.50 414 ARG A CA 1
ATOM 2949 C C . ARG A 1 414 ? -4.625 3.336 -10.879 1.00 97.50 414 ARG A C 1
ATOM 2951 O O . ARG A 1 414 ? -4.783 3.238 -12.096 1.00 97.50 414 ARG A O 1
ATOM 2958 N N . LEU A 1 415 ? -3.632 4.047 -10.348 1.00 95.50 415 LEU A N 1
ATOM 2959 C CA . LEU A 1 415 ? -2.625 4.727 -11.156 1.00 95.50 415 LEU A CA 1
ATOM 2960 C C . LEU A 1 415 ? -1.744 3.734 -11.927 1.00 95.50 415 LEU A C 1
ATOM 2962 O O . LEU A 1 415 ? -1.492 3.938 -13.117 1.00 95.50 415 LEU A O 1
ATOM 2966 N N . VAL A 1 416 ? -1.335 2.638 -11.280 1.00 94.88 416 VAL A N 1
ATOM 2967 C CA . VAL A 1 416 ? -0.612 1.529 -11.925 1.00 94.88 416 VAL A CA 1
ATOM 2968 C C . VAL A 1 416 ? -1.451 0.915 -13.049 1.00 94.88 416 VAL A C 1
ATOM 2970 O O . VAL A 1 416 ? -0.960 0.756 -14.172 1.00 94.88 416 VAL A O 1
ATOM 2973 N N . LEU A 1 417 ? -2.730 0.634 -12.783 1.00 96.00 417 LEU A N 1
ATOM 2974 C CA . LEU A 1 417 ? -3.656 0.088 -13.776 1.00 96.00 417 LEU A CA 1
ATOM 2975 C C . LEU A 1 417 ? -3.806 1.026 -14.983 1.00 96.00 417 LEU A C 1
ATOM 2977 O O . LEU A 1 417 ? -3.592 0.614 -16.126 1.00 96.00 417 LEU A O 1
ATOM 2981 N N . TRP A 1 418 ? -4.080 2.310 -14.738 1.00 95.50 418 TRP A N 1
ATOM 2982 C CA . TRP A 1 418 ? -4.221 3.321 -15.787 1.00 95.50 418 TRP A CA 1
ATOM 2983 C C . TRP A 1 418 ? -2.954 3.461 -16.637 1.00 95.50 418 TRP A C 1
ATOM 2985 O O . TRP A 1 418 ? -3.020 3.530 -17.870 1.00 95.50 418 TRP A O 1
ATOM 2995 N N . ALA A 1 419 ? -1.781 3.482 -15.999 1.00 90.81 419 ALA A N 1
ATOM 2996 C CA . ALA A 1 419 ? -0.504 3.562 -16.696 1.00 90.81 419 ALA A CA 1
ATOM 2997 C C . ALA A 1 419 ? -0.289 2.347 -17.616 1.00 90.81 419 ALA A C 1
ATOM 2999 O O . ALA A 1 419 ? 0.127 2.506 -18.772 1.00 90.81 419 ALA A O 1
ATOM 3000 N N . SER A 1 420 ? -0.640 1.151 -17.136 1.00 90.06 420 SER A N 1
ATOM 3001 C CA . SER A 1 420 ? -0.589 -0.093 -17.905 1.00 90.06 420 SER A CA 1
ATOM 3002 C C . SER A 1 420 ? -1.542 -0.077 -19.109 1.00 90.06 420 SER A C 1
ATOM 3004 O O . SER A 1 420 ? -1.135 -0.378 -20.234 1.00 90.06 420 SER A O 1
ATOM 3006 N N . GLU A 1 421 ? -2.797 0.339 -18.928 1.00 92.62 421 GLU A N 1
ATOM 3007 C CA . GLU A 1 421 ? -3.767 0.437 -20.027 1.00 92.62 421 GLU A CA 1
ATOM 3008 C C . GLU A 1 421 ? -3.347 1.453 -21.088 1.00 92.62 421 GLU A C 1
ATOM 3010 O O . GLU A 1 421 ? -3.416 1.193 -22.294 1.00 92.62 421 GLU A O 1
ATOM 3015 N N . LYS A 1 422 ? -2.867 2.622 -20.656 1.00 89.38 422 LYS A N 1
ATOM 3016 C CA . LYS A 1 422 ? -2.371 3.658 -21.563 1.00 89.38 422 LYS A CA 1
ATOM 3017 C C . LYS A 1 422 ? -1.210 3.140 -22.406 1.00 89.38 422 LYS A C 1
ATOM 3019 O O . LYS A 1 422 ? -1.133 3.446 -23.601 1.00 89.38 422 LYS A O 1
ATOM 3024 N N . ARG A 1 423 ? -0.323 2.335 -21.813 1.00 82.38 423 ARG A N 1
ATOM 3025 C CA . ARG A 1 423 ? 0.754 1.649 -22.535 1.00 82.38 423 ARG A CA 1
ATOM 3026 C C . ARG A 1 423 ? 0.191 0.667 -23.557 1.00 82.38 423 ARG A C 1
ATOM 3028 O O . ARG A 1 423 ? 0.606 0.724 -24.714 1.00 82.38 423 ARG A O 1
ATOM 3035 N N . ARG A 1 424 ? -0.775 -0.169 -23.170 1.00 85.81 424 ARG A N 1
ATOM 3036 C CA . ARG A 1 424 ? -1.434 -1.122 -24.077 1.00 85.81 424 ARG A CA 1
ATOM 3037 C C . ARG A 1 424 ? -2.025 -0.417 -25.298 1.00 85.81 424 ARG A C 1
ATOM 3039 O O . ARG A 1 424 ? -1.734 -0.801 -26.427 1.00 85.81 424 ARG A O 1
ATOM 3046 N N . ARG A 1 425 ? -2.761 0.680 -25.092 1.00 89.62 425 ARG A N 1
ATOM 3047 C CA . ARG A 1 425 ? -3.350 1.480 -26.185 1.00 89.62 425 ARG A CA 1
ATOM 3048 C C . ARG A 1 425 ? -2.284 2.042 -27.129 1.00 89.62 425 ARG A C 1
ATOM 3050 O O . ARG A 1 425 ? -2.456 2.013 -28.345 1.00 89.62 425 ARG A O 1
ATOM 3057 N N . ARG A 1 426 ? -1.155 2.517 -26.591 1.00 86.94 426 ARG A N 1
ATOM 3058 C CA . ARG A 1 426 ? -0.024 3.008 -27.399 1.00 86.94 426 ARG A CA 1
ATOM 3059 C C . ARG A 1 426 ? 0.659 1.892 -28.187 1.00 86.94 426 ARG A C 1
ATOM 3061 O O . ARG A 1 426 ? 0.997 2.116 -29.347 1.00 86.94 426 ARG A O 1
ATOM 3068 N N . ALA A 1 427 ? 0.844 0.719 -27.583 1.00 80.62 427 ALA A N 1
ATOM 3069 C CA . ALA A 1 427 ? 1.428 -0.446 -28.242 1.00 80.62 427 ALA A CA 1
ATOM 3070 C C . ALA A 1 427 ? 0.529 -0.945 -29.383 1.00 80.62 427 ALA A C 1
ATOM 3072 O O . ALA A 1 427 ? 1.007 -1.104 -30.503 1.00 80.62 427 ALA A O 1
ATOM 3073 N N . ALA A 1 428 ? -0.779 -1.067 -29.141 1.00 85.00 428 ALA A N 1
ATOM 3074 C CA . ALA A 1 428 ? -1.761 -1.413 -30.166 1.00 85.00 428 ALA A CA 1
ATOM 3075 C C . ALA A 1 428 ? -1.772 -0.389 -31.318 1.00 85.00 428 ALA A C 1
ATOM 3077 O O . ALA A 1 428 ? -1.725 -0.763 -32.489 1.00 85.00 428 ALA A O 1
ATOM 3078 N N . ALA A 1 429 ? -1.736 0.912 -31.008 1.00 87.31 429 ALA A N 1
ATOM 3079 C CA . ALA A 1 429 ? -1.652 1.967 -32.020 1.00 87.31 429 ALA A CA 1
ATOM 3080 C C . ALA A 1 429 ? -0.334 1.934 -32.819 1.00 87.31 429 ALA A C 1
ATOM 3082 O O . ALA A 1 429 ? -0.329 2.212 -34.020 1.00 87.31 429 ALA A O 1
ATOM 3083 N N . ALA A 1 430 ? 0.792 1.602 -32.179 1.00 80.00 430 ALA A N 1
ATOM 3084 C CA . ALA A 1 430 ? 2.081 1.440 -32.848 1.00 80.00 430 ALA A CA 1
ATOM 3085 C C . ALA A 1 430 ? 2.099 0.206 -33.762 1.00 80.00 430 ALA A C 1
ATOM 3087 O O . ALA A 1 430 ? 2.509 0.332 -34.913 1.00 80.00 430 ALA A O 1
ATOM 3088 N N . ALA A 1 431 ? 1.580 -0.935 -33.301 1.00 80.81 431 ALA A N 1
ATOM 3089 C CA . ALA A 1 431 ? 1.430 -2.145 -34.106 1.00 80.81 431 ALA A CA 1
ATOM 3090 C C . ALA A 1 431 ? 0.516 -1.903 -35.320 1.00 80.81 431 ALA A C 1
ATOM 3092 O O . ALA A 1 431 ? 0.875 -2.244 -36.445 1.00 80.81 431 ALA A O 1
ATOM 3093 N N . ALA A 1 432 ? -0.609 -1.205 -35.128 1.00 88.88 432 ALA A N 1
ATOM 3094 C CA . ALA A 1 432 ? -1.503 -0.818 -36.218 1.00 88.88 432 ALA A CA 1
ATOM 3095 C C . ALA A 1 432 ? -0.817 0.103 -37.246 1.00 88.88 432 ALA A C 1
ATOM 3097 O O . ALA A 1 432 ? -1.036 -0.041 -38.450 1.00 88.88 432 ALA A O 1
ATOM 3098 N N . ARG A 1 433 ? 0.043 1.034 -36.799 1.00 89.88 433 ARG A N 1
ATOM 3099 C CA . ARG A 1 433 ? 0.876 1.857 -37.696 1.00 89.88 433 ARG A CA 1
ATOM 3100 C C . ARG A 1 433 ? 1.926 1.026 -38.431 1.00 89.88 433 ARG A C 1
ATOM 3102 O O . ARG A 1 433 ? 2.062 1.197 -39.636 1.00 89.88 433 ARG A O 1
ATOM 3109 N N . GLY A 1 434 ? 2.610 0.113 -37.745 1.00 86.12 434 GLY A N 1
ATOM 3110 C CA . GLY A 1 434 ? 3.579 -0.802 -38.352 1.00 86.12 434 GLY A CA 1
ATOM 3111 C C . GLY A 1 434 ? 2.945 -1.674 -39.435 1.00 86.12 434 GLY A C 1
ATOM 3112 O O . GLY A 1 434 ? 3.464 -1.744 -40.541 1.00 86.12 434 GLY A O 1
ATOM 3113 N N . GLY A 1 435 ? 1.759 -2.233 -39.177 1.00 88.44 435 GLY A N 1
ATOM 3114 C CA . GLY A 1 435 ? 0.999 -2.991 -40.175 1.00 88.44 435 GLY A CA 1
ATOM 3115 C C . GLY A 1 435 ? 0.518 -2.143 -41.358 1.00 88.44 435 GLY A C 1
ATOM 3116 O O . GLY A 1 435 ? 0.388 -2.647 -42.472 1.00 88.44 435 GLY A O 1
ATOM 3117 N N . ARG A 1 436 ? 0.270 -0.839 -41.164 1.00 88.69 436 ARG A N 1
ATOM 3118 C CA . ARG A 1 436 ? 0.018 0.089 -42.282 1.00 88.69 436 ARG A CA 1
ATOM 3119 C C . ARG A 1 436 ? 1.281 0.353 -43.099 1.00 88.69 436 ARG A C 1
ATOM 3121 O O . ARG A 1 436 ? 1.202 0.300 -44.319 1.00 88.69 436 ARG A O 1
ATOM 3128 N N . LEU A 1 437 ? 2.424 0.581 -42.450 1.00 85.19 437 LEU A N 1
ATOM 3129 C CA . LEU A 1 437 ? 3.708 0.794 -43.127 1.00 85.19 437 LEU A CA 1
ATOM 3130 C C . LEU A 1 437 ? 4.167 -0.453 -43.892 1.00 85.19 437 LEU A C 1
ATOM 3132 O O . LEU A 1 437 ? 4.610 -0.335 -45.027 1.00 85.19 437 LEU A O 1
ATOM 3136 N N . ALA A 1 438 ? 3.997 -1.645 -43.316 1.00 83.00 438 ALA A N 1
ATOM 3137 C CA . ALA A 1 438 ? 4.302 -2.907 -43.983 1.00 83.00 438 ALA A CA 1
ATOM 3138 C C . ALA A 1 438 ? 3.423 -3.124 -45.226 1.00 83.00 438 ALA A C 1
ATOM 3140 O O . ALA A 1 438 ? 3.936 -3.496 -46.278 1.00 83.00 438 ALA A O 1
ATOM 3141 N N . ARG A 1 439 ? 2.117 -2.821 -45.140 1.00 88.94 439 ARG A N 1
ATOM 3142 C CA . ARG A 1 439 ? 1.210 -2.858 -46.301 1.00 88.94 439 ARG A CA 1
ATOM 3143 C C . ARG A 1 439 ? 1.598 -1.846 -47.378 1.00 88.94 439 ARG A C 1
ATOM 3145 O O . ARG A 1 439 ? 1.619 -2.200 -48.550 1.00 88.94 439 ARG A O 1
ATOM 3152 N N . TRP A 1 440 ? 1.960 -0.624 -46.986 1.00 89.62 440 TRP A N 1
ATOM 3153 C CA . TRP A 1 440 ? 2.473 0.396 -47.907 1.00 89.62 440 TRP A CA 1
ATOM 3154 C C . TRP A 1 440 ? 3.757 -0.050 -48.613 1.00 89.62 440 TRP A C 1
ATOM 3156 O O . TRP A 1 440 ? 3.860 0.073 -49.828 1.00 89.62 440 TRP A O 1
ATOM 3166 N N . ALA A 1 441 ? 4.714 -0.620 -47.876 1.00 80.62 441 ALA A N 1
ATOM 3167 C CA . ALA A 1 441 ? 5.953 -1.143 -48.447 1.00 80.62 441 ALA A CA 1
ATOM 3168 C C . ALA A 1 441 ? 5.704 -2.331 -49.394 1.00 80.62 441 ALA A C 1
ATOM 3170 O O . ALA A 1 441 ? 6.366 -2.438 -50.424 1.00 80.62 441 ALA A O 1
ATOM 3171 N N . GLY A 1 442 ? 4.738 -3.199 -49.072 1.00 88.69 442 GLY A N 1
ATOM 3172 C CA . GLY A 1 442 ? 4.293 -4.280 -49.954 1.00 88.69 442 GLY A CA 1
ATOM 3173 C C . GLY A 1 442 ? 3.713 -3.754 -51.269 1.00 88.69 442 GLY A C 1
ATOM 3174 O O . GLY A 1 442 ? 4.181 -4.145 -52.334 1.00 88.69 442 GLY A O 1
ATOM 3175 N N . GLY A 1 443 ? 2.777 -2.801 -51.198 1.00 90.94 443 GLY A N 1
ATOM 3176 C CA . GLY A 1 443 ? 2.189 -2.173 -52.386 1.00 90.94 443 GLY A CA 1
ATOM 3177 C C . GLY A 1 443 ? 3.216 -1.425 -53.242 1.00 90.94 443 GLY A C 1
ATOM 3178 O O . GLY A 1 443 ? 3.187 -1.529 -54.463 1.00 90.94 443 GLY A O 1
ATOM 3179 N N . ALA A 1 444 ? 4.177 -0.735 -52.617 1.00 86.75 444 ALA A N 1
ATOM 3180 C CA . ALA A 1 444 ? 5.268 -0.068 -53.330 1.00 86.75 444 ALA A CA 1
ATOM 3181 C C . ALA A 1 444 ? 6.180 -1.061 -54.074 1.00 86.75 444 ALA A C 1
ATOM 3183 O O . ALA A 1 444 ? 6.577 -0.794 -55.207 1.00 86.75 444 ALA A O 1
ATOM 3184 N N . ARG A 1 445 ? 6.484 -2.222 -53.472 1.00 89.12 445 ARG A N 1
ATOM 3185 C CA . ARG A 1 445 ? 7.245 -3.292 -54.141 1.00 89.12 445 ARG A CA 1
ATOM 3186 C C . ARG A 1 445 ? 6.479 -3.899 -55.312 1.00 89.12 445 ARG A C 1
ATOM 3188 O O . ARG A 1 445 ? 7.080 -4.150 -56.349 1.00 89.12 445 ARG A O 1
ATOM 3195 N N . GLU A 1 446 ? 5.175 -4.113 -55.163 1.00 93.75 446 GLU A N 1
ATOM 3196 C CA . GLU A 1 446 ? 4.336 -4.658 -56.234 1.00 93.75 446 GLU A CA 1
ATOM 3197 C C . GLU A 1 446 ? 4.237 -3.691 -57.424 1.00 93.75 446 GLU A C 1
ATOM 3199 O O . GLU A 1 446 ? 4.411 -4.101 -58.569 1.00 93.75 446 GLU A O 1
ATOM 3204 N N . LEU A 1 447 ? 4.045 -2.394 -57.158 1.00 93.50 447 LEU A N 1
ATOM 3205 C CA . LEU A 1 447 ? 4.069 -1.340 -58.178 1.00 93.50 447 LEU A CA 1
ATOM 3206 C C . LEU A 1 447 ? 5.417 -1.274 -58.903 1.00 93.50 447 LEU A C 1
ATOM 3208 O O . LEU A 1 447 ? 5.440 -1.263 -60.132 1.00 93.50 447 LEU A O 1
ATOM 3212 N N . ALA A 1 448 ? 6.529 -1.285 -58.162 1.00 86.44 448 ALA A N 1
ATOM 3213 C CA . ALA A 1 448 ? 7.866 -1.307 -58.752 1.00 86.44 448 ALA A CA 1
ATOM 3214 C C . ALA A 1 448 ? 8.081 -2.547 -59.640 1.00 86.44 448 ALA A C 1
ATOM 3216 O O . ALA A 1 448 ? 8.640 -2.428 -60.728 1.00 86.44 448 ALA A O 1
ATOM 3217 N N . GLY A 1 449 ? 7.581 -3.714 -59.219 1.00 91.19 449 GLY A N 1
ATOM 3218 C CA . GLY A 1 449 ? 7.619 -4.943 -60.013 1.00 91.19 449 GLY A CA 1
ATOM 3219 C C . GLY A 1 449 ? 6.819 -4.851 -61.316 1.00 91.19 449 GLY A C 1
ATOM 3220 O O . GLY A 1 449 ? 7.312 -5.271 -62.357 1.00 91.19 449 GLY A O 1
ATOM 3221 N N . ARG A 1 450 ? 5.617 -4.254 -61.292 1.00 93.94 450 ARG A N 1
ATOM 3222 C CA . ARG A 1 450 ? 4.801 -4.058 -62.507 1.00 93.94 450 ARG A CA 1
ATOM 3223 C C . ARG A 1 450 ? 5.448 -3.091 -63.497 1.00 93.94 450 ARG A C 1
ATOM 3225 O O . ARG A 1 450 ? 5.425 -3.363 -64.690 1.00 93.94 450 ARG A O 1
ATOM 3232 N N . VAL A 1 451 ? 6.039 -1.997 -63.009 1.00 88.75 451 VAL A N 1
ATOM 3233 C CA . VAL A 1 451 ? 6.754 -1.027 -63.859 1.00 88.75 451 VAL A CA 1
ATOM 3234 C C . VAL A 1 451 ? 7.967 -1.680 -64.520 1.00 88.75 451 VAL A C 1
ATOM 3236 O O . VAL A 1 451 ? 8.149 -1.540 -65.725 1.00 88.75 451 VAL A O 1
ATOM 3239 N N . LEU A 1 452 ? 8.756 -2.446 -63.759 1.00 87.25 452 LEU A N 1
ATOM 3240 C CA . LEU A 1 452 ? 9.911 -3.172 -64.295 1.00 87.25 452 LEU A CA 1
ATOM 3241 C C . LEU A 1 452 ? 9.533 -4.256 -65.311 1.00 87.25 452 LEU A C 1
ATOM 3243 O O . LEU A 1 452 ? 10.334 -4.534 -66.186 1.00 87.25 452 LEU A O 1
ATOM 3247 N N . ALA A 1 453 ? 8.347 -4.863 -65.209 1.00 86.25 453 ALA A N 1
ATOM 3248 C CA . ALA A 1 453 ? 7.879 -5.870 -66.167 1.00 86.25 453 ALA A CA 1
ATOM 3249 C C . ALA A 1 453 ? 7.304 -5.275 -67.468 1.00 86.25 453 ALA A C 1
ATOM 3251 O O . ALA A 1 453 ? 7.114 -6.004 -68.437 1.00 86.25 453 ALA A O 1
ATOM 3252 N N . SER A 1 454 ? 6.966 -3.980 -67.474 1.00 87.31 454 SER A N 1
ATOM 3253 C CA . SER A 1 454 ? 6.459 -3.265 -68.657 1.00 87.31 454 SER A CA 1
ATOM 3254 C C . SER A 1 454 ? 7.546 -2.574 -69.487 1.00 87.31 454 SER A C 1
ATOM 3256 O O . SER A 1 454 ? 7.250 -2.092 -70.580 1.00 87.31 454 SER A O 1
ATOM 3258 N N . LEU A 1 455 ? 8.763 -2.496 -68.943 1.00 77.44 455 LEU A N 1
ATOM 3259 C CA . LEU A 1 455 ? 9.983 -2.060 -69.622 1.00 77.44 455 LEU A CA 1
ATOM 3260 C C . LEU A 1 455 ? 10.690 -3.286 -70.201 1.00 77.44 455 LEU A C 1
ATOM 3262 O O . LEU A 1 455 ? 11.254 -3.147 -71.307 1.00 77.44 455 LEU A O 1
#

Organism: NCBI:txid145388

Sequence (455 aa):
MSSHALANSPAFLAACIAAVAALFGSIAMGPVRVGASLALFTFTSVVLCQYRGCCGATTASTAYFLTRMASVVAGCVWAALVSNLLLPSYTSDWAIDQLATCLERSAVLISDLYNHQFRAMRAAAARSGLICDADTAAAASAAAAAAAAFGPAPAPAGKDAVGAAGAAAEAQQSLEATELALAARLRPEVVAPLLAVQAALEKESVSWRRGPLATPKVARDVLAGLRVLAHAIVAQRITLSPAPTMAPSSLTGHGYFFMGPLHDTWVAVVASVQALAAAAAAQLRRPTDAGGAALAAEIERLEQLRMQLRGAFLAVRRARHSSVRQLSRRFASFGRSFGDLPAVAAAAESAAAAAAAAGGGAEGAAAAARAAEGVDGGLRLEVSDLPGVQDSVQYFAWQFAASRCLNEITAVARLVLWASEKRRRRAAAAAARGGRLARWAGGARELAGRVLASL

Mean predicted aligned error: 12.39 Å

Nearest PDB structures (foldseek):
  8f7n-assembly1_A-2  TM=1.927E-01  e=1.763E+00  Sinorhizobium meliloti

pLDDT: mean 78.33, std 15.5, range [40.12, 98.25]

Secondary structure (DSSP, 8-state):
--HHHHHT-HHHHHHHHHHHHHHHHHH--TTHHHHHHHHHHHHHHHHHHT---TT------HHHHHHHHHHHHHHHHHHHHIIIIIHHHHHHHHHHHHHHHHHHHHHHHHHHHHHHHHHHHHHHHHHTT-S-HHHHHHHHHHHHHHHHTTSPPPPPPP--TTHHHHHHHHHHHHHHHHHHHHHHHHIIIIIHHHHHHHHHHHHTTTT--S-SS--HHHHHHHHHHHHHHHHHHHHHHHTTSPP-SSS-----STTHHHHGGGHHHHHHHHHHHHHHHHHHHHHHHS--HHHHHHHHHHHHHHHHHHHHHHHHHHHHHHHHHHHHHHHHHHHHHHHHHGGGHHHHHHHHHHHHHHHHHTT--HHHHHHHHHHHHHHHTTS---GGGSTTHHHHHHHHHHHHHHHHHHHHHHHHHHHHHHHHHHHHHHHHHHHHHHHHHHHHHHHHHHHHHHHHHH-

Foldseek 3Di:
DDPVVLVPDLVNVLVVLLVVLLVCLQVDDDPVNVVSLVVSVVVLVVVLVPPDDDPPPPPPPVVSVVVSVVSSVVSNVVSCCCVQPVVLVVLLLVLLLLLLQLLLVLLVLLVLLLVLVLLLLQLLCVVLVVDDCVVVVVVVVVVQVVCVVPDDDDDDDDDDPVVSVVVSVVSVVVSVVSLVVSVVCLCVRHVVSLVVSVVSCVVCVPRLPDDLLSPSVLSVVSSVLSVLLSVLSVLLSVLVDDDPDPDPPRNNSLLNLQCVQLPVLVVQLSVLSSQLSNLLSCCSNPNDPVSLVSNVVSLVVNVVSVVVSVVSNVVSVVVVVVVVVVVVVVVVVVVVVCVCVVVVVVVVVVVLVVVVVVPDDPVSVVVVVVVVVVVVVPPPPPPVNPPCPVSNVSSVSSVVSSVSSSVSSSVSSVSSSVSSVVSVVVVVVVVVVVVVVVVVVVVVVVVVVVVVVVD

Radius of gyration: 39.08 Å; Cα contacts (8 Å, |Δi|>4): 306; chains: 1; bounding box: 106×54×140 Å